Protein AF-A0A2M4DP92-F1 (afdb_monomer_lite)

Foldseek 3Di:
DAEEEEEAEDDDAAAPCDVPQYYKYKYQQPPVCVVVRYDPPFKDKDACPDPVSQVVNLVVLVVCCVVPVDPSSVVPNVPPPVSSRRIIMIGTPNHVVVVVVVVVVVVVVVPDDDDDDDDDDPPPDPPCVVVCPPVVLVVCVPVLQQLQCLLVPDAADDQQADDPVVCVVDQAAGGPLVVLVSCLLSLLSSQNLDPDQQLLDCPQHDVQSQPQNVLSVCVNVVVLLVSVVSRVVRDVQLLQCLQPPPGSSQVRGPSVVPHRGRSSSSSSNNSVVVCVVVVVDAQDAAPAAPPFEEEEEAQAPVSVVVLNVCRNVRYQYEYEEQALDHHVCLQQPDGCNRPNVLSVVVSVVSSVVNRYAYHYNDDEVPNHDPVVCVVVGPYYHYDHDDPDDDDDPDPPCVPPPNDDSSVVRRVVSVVVCVPPVSDPDRPPRPD

pLDDT: mean 87.01, std 17.17, range [29.72, 98.75]

Sequence (431 aa):
MTGGMVLILGLTGRNFAAGMSGGIAYVLDVDGTFRSKVNPGMVELLGLELDEDRQTVKDLLQEFVVETGSEVAKELLSKWPEPCQQFVKVFPYEYQKALKALKEKSVVKAAVPATNGHQKEPQLKDIEESIQDAALAKKKLDQVLDKTRGFIKYKRETTVYRNAAERQKDWKEVFNFPHVRQNLKVQAARCMECGVPFCQSNSHGCPLGNIIPKWNDLVFHGNWQEAINQLLQTNNFPEFTGRVCPAPCEGACVLGISEPAVTIKNIECAIIDHAFEQGWIKPQVPSVRSGKRVAIVGSGPAGLAAAQQLNKAGHLVTVFERNDRPGGLLQYGIPTMKLSKEVVQRRLDLMVAEGIEFRCNVHIGKDVQGSQLEKEYDAVLFTTGATWPRDLNLPNRDLKGIHFAMEFLEASQKKLLRVHGLIGSRPRVRM

Structure (mmCIF, N/CA/C/O backbone):
data_AF-A0A2M4DP92-F1
#
_entry.id   AF-A0A2M4DP92-F1
#
loop_
_atom_site.group_PDB
_atom_site.id
_atom_site.type_symbol
_atom_site.label_atom_id
_atom_site.label_alt_id
_atom_site.label_comp_id
_atom_site.label_asym_id
_atom_site.label_entity_id
_atom_site.label_seq_id
_atom_site.pdbx_PDB_ins_code
_atom_site.Cartn_x
_atom_site.Cartn_y
_atom_site.Cartn_z
_atom_site.occupancy
_atom_site.B_iso_or_equiv
_atom_site.auth_seq_id
_atom_site.auth_comp_id
_atom_site.auth_asym_id
_atom_site.auth_atom_id
_atom_site.pdbx_PDB_model_num
ATOM 1 N N . MET A 1 1 ? 14.516 13.040 -18.431 1.00 75.88 1 MET A N 1
ATOM 2 C CA . MET A 1 1 ? 13.974 13.452 -19.749 1.00 75.88 1 MET A CA 1
ATOM 3 C C . MET A 1 1 ? 13.845 12.204 -20.607 1.00 75.88 1 MET A C 1
ATOM 5 O O . MET A 1 1 ? 14.768 11.396 -20.593 1.00 75.88 1 MET A O 1
ATOM 9 N N . THR A 1 2 ? 12.705 12.009 -21.269 1.00 77.25 2 THR A N 1
ATOM 10 C CA . THR A 1 2 ? 12.423 10.828 -22.112 1.00 77.25 2 THR A CA 1
ATOM 11 C C . THR A 1 2 ? 12.308 11.178 -23.604 1.00 77.25 2 THR A C 1
ATOM 13 O O . THR A 1 2 ? 12.205 10.279 -24.431 1.00 77.25 2 THR A O 1
ATOM 16 N N . GLY A 1 3 ? 12.352 12.469 -23.956 1.00 83.75 3 GLY A N 1
ATOM 17 C CA . GLY A 1 3 ? 12.283 13.014 -25.315 1.00 83.75 3 GLY A CA 1
ATOM 18 C C . GLY A 1 3 ? 12.275 14.551 -25.302 1.00 83.75 3 GLY A C 1
ATOM 19 O O . GLY A 1 3 ? 12.152 15.149 -24.232 1.00 83.75 3 GLY A O 1
ATOM 20 N N . GLY A 1 4 ? 12.399 15.175 -26.477 1.00 87.12 4 GLY A N 1
ATOM 21 C CA . GLY A 1 4 ? 12.417 16.637 -26.647 1.00 87.12 4 GLY A CA 1
ATOM 22 C C . GLY A 1 4 ? 13.809 17.272 -26.543 1.00 87.12 4 GLY A C 1
ATOM 23 O O . GLY A 1 4 ? 14.813 16.576 -26.378 1.00 87.12 4 GLY A O 1
ATOM 24 N N . MET A 1 5 ? 13.860 18.599 -26.654 1.00 91.38 5 MET A N 1
ATOM 25 C CA . MET A 1 5 ? 15.080 19.397 -26.509 1.00 91.38 5 MET A CA 1
ATOM 26 C C . MET A 1 5 ? 14.876 20.476 -25.450 1.00 91.38 5 MET A C 1
ATOM 28 O O . MET A 1 5 ? 13.771 20.992 -25.301 1.00 91.38 5 MET A O 1
ATOM 32 N N . VAL A 1 6 ? 15.925 20.789 -24.692 1.00 92.88 6 VAL A N 1
ATOM 33 C CA . VAL A 1 6 ? 15.899 21.863 -23.693 1.00 92.88 6 VAL A CA 1
ATOM 34 C C . VAL A 1 6 ? 17.183 22.679 -23.760 1.00 92.88 6 VAL A C 1
ATOM 36 O O . VAL A 1 6 ? 18.271 22.121 -23.896 1.00 92.88 6 VAL A O 1
ATOM 39 N N . LEU A 1 7 ? 17.047 23.997 -23.640 1.00 93.62 7 LEU A N 1
ATOM 40 C CA . LEU A 1 7 ? 18.146 24.949 -23.528 1.00 93.62 7 LEU A CA 1
ATOM 41 C C . LEU A 1 7 ? 18.143 25.545 -22.116 1.00 93.62 7 LEU A C 1
ATOM 43 O O . LEU A 1 7 ? 17.104 25.993 -21.635 1.00 93.62 7 LEU A O 1
ATOM 47 N N . ILE A 1 8 ? 19.291 25.536 -21.439 1.00 93.88 8 ILE A N 1
ATOM 48 C CA . ILE A 1 8 ? 19.436 26.020 -20.061 1.00 93.88 8 ILE A CA 1
ATOM 49 C C . ILE A 1 8 ? 20.515 27.095 -20.021 1.00 93.88 8 ILE A C 1
ATOM 51 O O . ILE A 1 8 ? 21.679 26.812 -20.285 1.00 93.88 8 ILE A O 1
ATOM 55 N N . LEU A 1 9 ? 20.122 28.319 -19.663 1.00 92.69 9 LEU A N 1
ATOM 56 C CA . LEU A 1 9 ? 21.003 29.496 -19.623 1.00 92.69 9 LEU A CA 1
ATOM 57 C C . LEU A 1 9 ? 21.425 29.906 -18.201 1.00 92.69 9 LEU A C 1
ATOM 59 O O . LEU A 1 9 ? 22.114 30.905 -18.028 1.00 92.69 9 LEU A O 1
ATOM 63 N N . GLY A 1 10 ? 20.976 29.174 -17.178 1.00 87.00 10 GLY A N 1
ATOM 64 C CA . GLY A 1 10 ? 21.226 29.483 -15.769 1.00 87.00 10 GLY A CA 1
ATOM 65 C C . GLY A 1 10 ? 21.969 28.375 -15.027 1.00 87.00 10 GLY A C 1
ATOM 66 O O . GLY A 1 10 ? 22.296 27.330 -15.589 1.00 87.00 10 GLY A O 1
ATOM 67 N N . LEU A 1 11 ? 22.201 28.595 -13.730 1.00 87.81 11 LEU A N 1
ATOM 68 C CA . LEU A 1 11 ? 22.875 27.623 -12.871 1.00 87.81 11 LEU A CA 1
ATOM 69 C C . LEU A 1 11 ? 22.105 26.302 -12.798 1.00 87.81 11 LEU A C 1
ATOM 71 O O . LEU A 1 11 ? 20.884 26.260 -12.644 1.00 87.81 11 LEU A O 1
ATOM 75 N N . THR A 1 12 ? 22.854 25.207 -12.833 1.00 87.81 12 THR A N 1
ATOM 76 C CA . THR A 1 12 ? 22.327 23.849 -12.710 1.00 87.81 12 THR A CA 1
ATOM 77 C C . THR A 1 12 ? 22.538 23.295 -11.301 1.00 87.81 12 THR A C 1
ATOM 79 O O . THR A 1 12 ? 23.530 23.587 -10.626 1.00 87.81 12 THR A O 1
ATOM 82 N N . GLY A 1 13 ? 21.573 22.496 -10.839 1.00 86.12 13 GLY A N 1
ATOM 83 C CA . GLY A 1 13 ? 21.638 21.787 -9.560 1.00 86.12 13 GLY A CA 1
ATOM 84 C C . GLY A 1 13 ? 22.490 20.515 -9.619 1.00 86.12 13 GLY A C 1
ATOM 85 O O . GLY A 1 13 ? 22.908 20.072 -10.688 1.00 86.12 13 GLY A O 1
ATOM 86 N N . ARG A 1 14 ? 22.732 19.900 -8.454 1.00 85.88 14 ARG A N 1
ATOM 87 C CA . ARG A 1 14 ? 23.442 18.612 -8.352 1.00 85.88 14 ARG A CA 1
ATOM 88 C C . ARG A 1 14 ? 22.617 17.478 -8.967 1.00 85.88 14 ARG A C 1
ATOM 90 O O . ARG A 1 14 ? 21.391 17.497 -8.895 1.00 85.88 14 ARG A O 1
ATOM 97 N N . ASN A 1 15 ? 23.308 16.454 -9.468 1.00 86.06 15 ASN A N 1
ATOM 98 C CA . ASN A 1 15 ? 22.723 15.246 -10.059 1.00 86.06 15 ASN A CA 1
ATOM 99 C C . ASN A 1 15 ? 21.918 15.516 -11.348 1.00 86.06 15 ASN A C 1
ATOM 101 O O . ASN A 1 15 ? 20.895 14.880 -11.617 1.00 86.06 15 ASN A O 1
ATOM 105 N N . PHE A 1 16 ? 22.381 16.479 -12.149 1.00 89.94 16 PHE A N 1
ATOM 106 C CA . PHE A 1 16 ? 21.802 16.795 -13.447 1.00 89.94 16 PHE A CA 1
ATOM 107 C C . PHE A 1 16 ? 21.854 15.570 -14.375 1.00 89.94 16 PHE A C 1
ATOM 109 O O . PHE A 1 16 ? 22.816 14.798 -14.364 1.00 89.94 16 PHE A O 1
ATOM 116 N N . ALA A 1 17 ? 20.796 15.397 -15.173 1.00 85.25 17 ALA A N 1
ATOM 117 C CA . ALA A 1 17 ? 20.580 14.269 -16.083 1.00 85.25 17 ALA A CA 1
ATOM 118 C C . ALA A 1 17 ? 20.414 12.874 -15.432 1.00 85.25 17 ALA A C 1
ATOM 120 O O . ALA A 1 17 ? 20.417 11.858 -16.132 1.00 85.25 17 ALA A O 1
ATOM 121 N N . ALA A 1 18 ? 20.168 12.793 -14.119 1.00 81.50 18 ALA A N 1
ATOM 122 C CA . ALA A 1 18 ? 19.737 11.547 -13.488 1.00 81.50 18 ALA A CA 1
ATOM 123 C C . ALA A 1 18 ? 18.386 11.069 -14.065 1.00 81.50 18 ALA A C 1
ATOM 125 O O . ALA A 1 18 ? 17.386 11.785 -14.011 1.00 81.50 18 ALA A O 1
ATOM 126 N N . GLY A 1 19 ? 18.352 9.866 -14.649 1.00 81.06 19 GLY A N 1
ATOM 127 C CA . GLY A 1 19 ? 17.154 9.308 -15.288 1.00 81.06 19 GLY A CA 1
ATOM 128 C C . GLY A 1 19 ? 16.844 9.901 -16.669 1.00 81.06 19 GLY A C 1
ATOM 129 O O . GLY A 1 19 ? 15.695 9.886 -17.115 1.00 81.06 19 GLY A O 1
ATOM 130 N N . MET A 1 20 ? 17.839 10.481 -17.345 1.00 87.75 20 MET A N 1
ATOM 131 C CA . MET A 1 20 ? 17.714 10.901 -18.738 1.00 87.75 20 MET A CA 1
ATOM 132 C C . MET A 1 20 ? 17.879 9.686 -19.663 1.00 87.75 20 MET A C 1
ATOM 134 O O . MET A 1 20 ? 18.972 9.144 -19.770 1.00 87.75 20 MET A O 1
ATOM 138 N N . SER A 1 21 ? 16.798 9.255 -20.317 1.00 80.75 21 SER A N 1
ATOM 139 C CA . SER A 1 21 ? 16.790 8.124 -21.264 1.00 80.75 21 SER A CA 1
ATOM 140 C C . SER A 1 21 ? 16.529 8.548 -22.716 1.00 80.75 21 SER A C 1
ATOM 142 O O . SER A 1 21 ? 16.734 7.766 -23.640 1.00 80.75 21 SER A O 1
ATOM 144 N N . GLY A 1 22 ? 16.120 9.803 -22.938 1.00 83.19 22 GLY A N 1
ATOM 145 C CA . GLY A 1 22 ? 15.880 10.382 -24.261 1.00 83.19 22 GLY A CA 1
ATOM 146 C C . GLY A 1 22 ? 15.930 11.911 -24.259 1.00 83.19 22 GLY A C 1
ATOM 147 O O . GLY A 1 22 ? 15.893 12.538 -23.198 1.00 83.19 22 GLY A O 1
ATOM 148 N N . GLY A 1 23 ? 15.982 12.502 -25.456 1.00 88.62 23 GLY A N 1
ATOM 149 C CA . GLY A 1 23 ? 16.084 13.953 -25.657 1.00 88.62 23 GLY A CA 1
ATOM 150 C C . GLY A 1 23 ? 17.517 14.492 -25.594 1.00 88.62 23 GLY A C 1
ATOM 151 O O . GLY A 1 23 ? 18.464 13.734 -25.381 1.00 88.62 23 GLY A O 1
ATOM 152 N N . ILE A 1 24 ? 17.672 15.800 -25.809 1.00 92.38 24 ILE A N 1
ATOM 153 C CA . ILE A 1 24 ? 18.963 16.511 -25.776 1.00 92.38 24 ILE A CA 1
ATOM 154 C C . ILE A 1 24 ? 18.824 17.744 -24.882 1.00 92.38 24 ILE A C 1
ATOM 156 O O . ILE A 1 24 ? 17.840 18.475 -24.985 1.00 92.38 24 ILE A O 1
ATOM 160 N N . ALA A 1 25 ? 19.805 17.982 -24.014 1.00 94.50 25 ALA A N 1
ATOM 161 C CA . ALA A 1 25 ? 19.895 19.229 -23.262 1.00 94.50 25 ALA A CA 1
ATOM 162 C C . ALA A 1 25 ? 21.149 20.000 -23.675 1.00 94.50 25 ALA A C 1
ATOM 164 O O . ALA A 1 25 ? 22.237 19.429 -23.704 1.00 94.50 25 ALA A O 1
ATOM 165 N N . TYR A 1 26 ? 20.996 21.288 -23.956 1.00 95.62 26 TYR A N 1
ATOM 166 C CA . TYR A 1 26 ? 22.097 22.221 -24.169 1.00 95.62 26 TYR A CA 1
ATOM 167 C C . TYR A 1 26 ? 22.186 23.128 -22.946 1.00 95.62 26 TYR A C 1
ATOM 169 O O . TYR A 1 26 ? 21.218 23.803 -22.596 1.00 95.62 26 TYR A O 1
ATOM 177 N N . VAL A 1 27 ? 23.323 23.107 -22.260 1.00 95.25 27 VAL A N 1
ATOM 178 C CA . VAL A 1 27 ? 23.509 23.809 -20.986 1.00 95.25 27 VAL A CA 1
ATOM 179 C C . VAL A 1 27 ? 24.652 24.797 -21.116 1.00 95.25 27 VAL A C 1
ATOM 181 O O . VAL A 1 27 ? 25.743 24.411 -21.523 1.00 95.25 27 VAL A O 1
ATOM 184 N N . LEU A 1 28 ? 24.405 26.053 -20.757 1.00 95.00 28 LEU A N 1
ATOM 185 C CA . LEU A 1 28 ? 25.443 27.064 -20.613 1.00 95.00 28 LEU A CA 1
ATOM 186 C C . LEU A 1 28 ? 26.182 26.843 -19.285 1.00 95.00 28 LEU A C 1
ATOM 188 O O . LEU A 1 28 ? 25.586 26.974 -18.214 1.00 95.00 28 LEU A O 1
ATOM 192 N N . ASP A 1 29 ? 27.468 26.498 -19.338 1.00 91.81 29 ASP A N 1
ATOM 193 C CA . ASP A 1 29 ? 28.296 26.286 -18.145 1.00 91.81 29 ASP A CA 1
ATOM 194 C C . ASP A 1 29 ? 28.836 27.619 -17.605 1.00 91.81 29 ASP A C 1
ATOM 196 O O . ASP A 1 29 ? 30.001 27.966 -17.779 1.00 91.81 29 ASP A O 1
ATOM 200 N N . VAL A 1 30 ? 27.951 28.388 -16.966 1.00 87.69 30 VAL A N 1
ATOM 201 C CA . VAL A 1 30 ? 28.224 29.763 -16.503 1.00 87.69 30 VAL A CA 1
ATOM 202 C C . VAL A 1 30 ? 29.381 29.838 -15.495 1.00 87.69 30 VAL A C 1
ATOM 204 O O . VAL A 1 30 ? 30.095 30.836 -15.456 1.00 87.69 30 VAL A O 1
ATOM 207 N N . ASP A 1 31 ? 29.559 28.808 -14.661 1.00 87.12 31 ASP A N 1
ATOM 208 C CA . ASP A 1 31 ? 30.540 28.784 -13.564 1.00 87.12 31 ASP A CA 1
ATOM 209 C C . ASP A 1 31 ? 31.684 27.771 -13.774 1.00 87.12 31 ASP A C 1
ATOM 211 O O . ASP A 1 31 ? 32.543 27.626 -12.904 1.00 87.12 31 ASP A O 1
ATOM 215 N N . GLY A 1 32 ? 31.710 27.066 -14.911 1.00 87.38 32 GLY A N 1
ATOM 216 C CA . GLY A 1 32 ? 32.708 26.038 -15.225 1.00 87.38 32 GLY A CA 1
ATOM 217 C C . GLY A 1 32 ? 32.602 24.771 -14.365 1.00 87.38 32 GLY A C 1
ATOM 218 O O . GLY A 1 32 ? 33.497 23.922 -14.387 1.00 87.38 32 GLY A O 1
ATOM 219 N N . THR A 1 33 ? 31.547 24.636 -13.554 1.00 89.75 33 THR A N 1
ATOM 220 C CA . THR A 1 33 ? 31.392 23.516 -12.616 1.00 89.75 33 THR A CA 1
ATOM 221 C C . THR A 1 33 ? 30.383 22.477 -13.088 1.00 89.75 33 THR A C 1
ATOM 223 O O . THR A 1 33 ? 30.213 21.454 -12.407 1.00 89.75 33 THR A O 1
ATOM 226 N N . PHE A 1 34 ? 29.720 22.683 -14.234 1.00 91.50 34 PHE A N 1
ATOM 227 C CA . PHE A 1 34 ? 28.620 21.832 -14.688 1.00 91.50 34 PHE A CA 1
ATOM 228 C C . PHE A 1 34 ? 28.995 20.349 -14.732 1.00 91.50 34 PHE A C 1
ATOM 230 O O . PHE A 1 34 ? 28.249 19.506 -14.231 1.00 91.50 34 PHE A O 1
ATOM 237 N N . ARG A 1 35 ? 30.193 20.018 -15.227 1.00 88.88 35 ARG A N 1
ATOM 238 C CA . ARG A 1 35 ? 30.675 18.629 -15.323 1.00 88.88 35 ARG A CA 1
ATOM 239 C C . ARG A 1 35 ? 30.648 17.877 -13.987 1.00 88.88 35 ARG A C 1
ATOM 241 O O . ARG A 1 35 ? 30.338 16.691 -13.969 1.00 88.88 35 ARG A O 1
ATOM 248 N N . SER A 1 36 ? 30.926 18.555 -12.871 1.00 89.38 36 SER A N 1
ATOM 249 C CA . SER A 1 36 ? 30.899 17.950 -11.526 1.00 89.38 36 SER A CA 1
ATOM 250 C C . SER A 1 36 ? 29.482 17.685 -10.998 1.00 89.38 36 SER A C 1
ATOM 252 O O . SER A 1 36 ? 29.296 16.930 -10.045 1.00 89.38 36 SER A O 1
ATOM 254 N N . LYS A 1 37 ? 28.472 18.308 -11.614 1.00 89.62 37 LYS A N 1
ATOM 255 C CA . LYS A 1 37 ? 27.066 18.238 -11.209 1.00 89.62 37 LYS A CA 1
ATOM 256 C C . LYS A 1 37 ? 26.277 17.188 -11.999 1.00 89.62 37 LYS A C 1
ATOM 258 O O . LYS A 1 37 ? 25.122 16.942 -11.653 1.00 89.62 37 LYS A O 1
ATOM 263 N N . VAL A 1 38 ? 26.869 16.563 -13.019 1.00 89.81 38 VAL A N 1
ATOM 264 C CA . VAL A 1 38 ? 26.221 15.581 -13.906 1.00 89.81 38 VAL A CA 1
ATOM 265 C C . VAL A 1 38 ? 26.505 14.148 -13.452 1.00 89.81 38 VAL A C 1
ATOM 267 O O . VAL A 1 38 ? 27.597 13.846 -12.982 1.00 89.81 38 VAL A O 1
ATOM 270 N N . ASN A 1 39 ? 25.538 13.244 -13.634 1.00 82.38 39 ASN A N 1
ATOM 271 C CA . ASN A 1 39 ? 25.770 11.805 -13.497 1.00 82.38 39 ASN A CA 1
ATOM 272 C C . ASN A 1 39 ? 26.371 11.215 -14.796 1.00 82.38 39 ASN A C 1
ATOM 274 O O . ASN A 1 39 ? 25.632 11.040 -15.769 1.00 82.38 39 ASN A O 1
ATOM 278 N N . PRO A 1 40 ? 27.669 10.851 -14.833 1.00 82.44 40 PRO A N 1
ATOM 279 C CA . PRO A 1 40 ? 28.335 10.416 -16.064 1.00 82.44 40 PRO A CA 1
ATOM 280 C C . PRO A 1 40 ? 27.934 9.002 -16.518 1.00 82.44 40 PRO A C 1
ATOM 282 O O . PRO A 1 40 ? 28.280 8.594 -17.622 1.00 82.44 40 PRO A O 1
ATOM 285 N N . GLY A 1 41 ? 27.219 8.234 -15.687 1.00 82.69 41 GLY A N 1
ATOM 286 C CA . GLY A 1 41 ? 26.872 6.843 -15.991 1.00 82.69 41 GLY A CA 1
ATOM 287 C C . GLY A 1 41 ? 25.803 6.677 -17.076 1.00 82.69 41 GLY A C 1
ATOM 288 O O . GLY A 1 41 ? 25.703 5.607 -17.669 1.00 82.69 41 GLY A O 1
ATOM 289 N N . MET A 1 42 ? 25.002 7.713 -17.347 1.00 79.94 42 MET A N 1
ATOM 290 C CA . MET A 1 42 ? 23.855 7.629 -18.271 1.00 79.94 42 MET A CA 1
ATOM 291 C C . MET A 1 42 ? 23.957 8.560 -19.478 1.00 79.94 42 MET A C 1
ATOM 293 O O . MET A 1 42 ? 23.270 8.343 -20.479 1.00 79.94 42 MET A O 1
ATOM 297 N N . VAL A 1 43 ? 24.806 9.584 -19.403 1.00 89.38 43 VAL A N 1
ATOM 298 C CA . VAL A 1 43 ? 24.906 10.620 -20.430 1.00 89.38 43 VAL A CA 1
ATOM 299 C C . VAL A 1 43 ? 26.350 10.902 -20.801 1.00 89.38 43 VAL A C 1
ATOM 301 O O . VAL A 1 43 ? 27.250 10.838 -19.966 1.00 89.38 43 VAL A O 1
ATOM 304 N N . GLU A 1 44 ? 26.543 11.253 -22.063 1.00 92.06 44 GLU A N 1
ATOM 305 C CA . GLU A 1 44 ? 27.775 11.824 -22.578 1.00 92.06 44 GLU A CA 1
ATOM 306 C C . GLU A 1 44 ? 27.680 13.352 -22.558 1.00 92.06 44 GLU A C 1
ATOM 308 O O . GLU A 1 44 ? 26.613 13.922 -22.812 1.00 92.06 44 GLU A O 1
ATOM 313 N N . LEU A 1 45 ? 28.798 14.009 -22.254 1.00 91.75 45 LEU A N 1
ATOM 314 C CA . LEU A 1 45 ? 28.937 15.458 -22.329 1.00 91.75 45 LEU A CA 1
ATOM 315 C C . LEU A 1 45 ? 29.806 15.796 -23.534 1.00 91.75 45 LEU A C 1
ATOM 317 O O . LEU A 1 45 ? 30.974 15.414 -23.576 1.00 91.75 45 LEU A O 1
ATOM 321 N N . LEU A 1 46 ? 29.225 16.502 -24.496 1.00 90.75 46 LEU A N 1
ATOM 322 C CA . LEU A 1 46 ? 29.857 16.872 -25.757 1.00 90.75 46 LEU A CA 1
ATOM 323 C C . LEU A 1 46 ? 29.915 18.396 -25.884 1.00 90.75 46 LEU A C 1
ATOM 325 O O . LEU A 1 46 ? 29.040 19.100 -25.377 1.00 90.75 46 LEU A O 1
ATOM 329 N N . GLY A 1 47 ? 30.928 18.906 -26.578 1.00 90.12 47 GLY A N 1
ATOM 330 C CA . GLY A 1 47 ? 30.953 20.304 -27.005 1.00 90.12 47 GLY A CA 1
ATOM 331 C C . GLY A 1 47 ? 29.962 20.567 -28.142 1.00 90.12 47 GLY A C 1
ATOM 332 O O . GLY A 1 47 ? 29.479 19.642 -28.802 1.00 90.12 47 GLY A O 1
ATOM 333 N N . LEU A 1 48 ? 29.674 21.842 -28.400 1.00 89.19 48 LEU A N 1
ATOM 334 C CA . LEU A 1 48 ? 28.827 22.273 -29.516 1.00 89.19 48 LEU A CA 1
ATOM 335 C C . LEU A 1 48 ? 29.633 22.367 -30.829 1.00 89.19 48 LEU A C 1
ATOM 337 O O . LEU A 1 48 ? 29.863 23.446 -31.384 1.00 89.19 48 LEU A O 1
ATOM 341 N N . GLU A 1 49 ? 30.132 21.223 -31.296 1.00 83.19 49 GLU A N 1
ATOM 342 C CA . GLU A 1 49 ? 31.061 21.143 -32.435 1.00 83.19 49 GLU A CA 1
ATOM 343 C C . GLU A 1 49 ? 30.361 21.006 -33.790 1.00 83.19 49 GLU A C 1
ATOM 345 O O . GLU A 1 49 ? 30.860 21.520 -34.788 1.00 83.19 49 GLU A O 1
ATOM 350 N N . LEU A 1 50 ? 29.200 20.348 -33.826 1.00 87.19 50 LEU A N 1
ATOM 351 C CA . LEU A 1 50 ? 28.434 20.122 -35.050 1.00 87.19 50 LEU A CA 1
ATOM 352 C C . LEU A 1 50 ? 27.645 21.377 -35.444 1.00 87.19 50 LEU A C 1
ATOM 354 O O . LEU A 1 50 ? 26.952 21.965 -34.611 1.00 87.19 50 LEU A O 1
ATOM 358 N N . ASP A 1 51 ? 27.679 21.751 -36.724 1.00 85.94 51 ASP A N 1
ATOM 359 C CA . ASP A 1 51 ? 26.965 22.939 -37.216 1.00 85.94 51 ASP A CA 1
ATOM 360 C C . ASP A 1 51 ? 25.438 22.818 -37.069 1.00 85.94 51 ASP A C 1
ATOM 362 O O . ASP A 1 51 ? 24.768 23.808 -36.774 1.00 85.94 51 ASP A O 1
ATOM 366 N N . GLU A 1 52 ? 24.890 21.601 -37.159 1.00 87.88 52 GLU A N 1
ATOM 367 C CA . GLU A 1 52 ? 23.473 21.323 -36.875 1.00 87.88 52 GLU A CA 1
ATOM 368 C C . GLU A 1 52 ? 23.100 21.652 -35.419 1.00 87.88 52 GLU A C 1
ATOM 370 O O . GLU A 1 52 ? 22.061 22.261 -35.154 1.00 87.88 52 GLU A O 1
ATOM 375 N N . ASP A 1 53 ? 23.964 21.292 -34.464 1.00 88.31 53 ASP A N 1
ATOM 376 C CA . ASP A 1 53 ? 23.749 21.579 -33.043 1.00 88.31 53 ASP A CA 1
ATOM 377 C C . ASP A 1 53 ? 23.861 23.084 -32.763 1.00 88.31 53 ASP A C 1
ATOM 379 O O . ASP A 1 53 ? 23.066 23.635 -32.001 1.00 88.31 53 ASP A O 1
ATOM 383 N N . ARG A 1 54 ? 24.813 23.769 -33.410 1.00 91.75 54 ARG A N 1
ATOM 384 C CA . ARG A 1 54 ? 24.972 25.228 -33.308 1.00 91.75 54 ARG A CA 1
ATOM 385 C C . ARG A 1 54 ? 23.743 25.961 -33.824 1.00 91.75 54 ARG A C 1
ATOM 387 O O . ARG A 1 54 ? 23.250 26.861 -33.148 1.00 91.75 54 ARG A O 1
ATOM 394 N N . GLN A 1 55 ? 23.237 25.566 -34.989 1.00 91.56 55 GLN A N 1
ATOM 395 C CA . GLN A 1 55 ? 22.034 26.169 -35.548 1.00 91.56 55 GLN A CA 1
ATOM 396 C C . GLN A 1 55 ? 20.826 25.921 -34.637 1.00 91.56 55 GLN A C 1
ATOM 398 O O . GLN A 1 55 ? 20.114 26.864 -34.311 1.00 91.56 55 GLN A O 1
ATOM 403 N N . THR A 1 56 ? 20.675 24.700 -34.116 1.00 92.19 56 THR A N 1
ATOM 404 C CA . THR A 1 56 ? 19.589 24.352 -33.184 1.00 92.19 56 THR A CA 1
ATOM 405 C C . THR A 1 56 ? 19.614 25.213 -31.916 1.00 92.19 56 THR A C 1
ATOM 407 O O . THR A 1 56 ? 18.583 25.734 -31.499 1.00 92.19 56 THR A O 1
ATOM 410 N N . VAL A 1 57 ? 20.784 25.403 -31.294 1.00 94.25 57 VAL A N 1
ATOM 411 C CA . VAL A 1 57 ? 20.913 26.266 -30.106 1.00 94.25 57 VAL A CA 1
ATOM 412 C C . VAL A 1 57 ? 20.617 27.726 -30.445 1.00 94.25 57 VAL A C 1
ATOM 414 O O . VAL A 1 57 ? 19.953 28.407 -29.664 1.00 94.25 57 VAL A O 1
ATOM 417 N N . LYS A 1 58 ? 21.070 28.206 -31.607 1.00 94.19 58 LYS A N 1
ATOM 418 C CA . LYS A 1 58 ? 20.796 29.569 -32.073 1.00 94.19 58 LYS A CA 1
ATOM 419 C C . LYS A 1 58 ? 19.299 29.807 -32.285 1.00 94.19 58 LYS A C 1
ATOM 421 O O . LYS A 1 58 ? 18.793 30.830 -31.829 1.00 94.19 58 LYS A O 1
ATOM 426 N N . ASP A 1 59 ? 18.602 28.864 -32.910 1.00 94.94 59 ASP A N 1
ATOM 427 C CA . ASP A 1 59 ? 17.159 28.945 -33.148 1.00 94.94 59 ASP A CA 1
ATOM 428 C C . ASP A 1 59 ? 16.392 28.955 -31.815 1.00 94.94 59 ASP A C 1
ATOM 430 O O . ASP A 1 59 ? 15.543 29.818 -31.593 1.00 94.94 59 ASP A O 1
ATOM 434 N N . LEU A 1 60 ? 16.769 28.080 -30.873 1.00 94.69 60 LEU A N 1
ATOM 435 C CA . LEU A 1 60 ? 16.182 28.043 -29.528 1.00 94.69 60 LEU A CA 1
ATOM 436 C C . LEU A 1 60 ? 16.431 29.337 -28.738 1.00 94.69 60 LEU A C 1
ATOM 438 O O . LEU A 1 60 ? 15.553 29.788 -28.006 1.00 94.69 60 LEU A O 1
ATOM 442 N N . LEU A 1 61 ? 17.609 29.954 -28.872 1.00 95.31 61 LEU A N 1
ATOM 443 C CA . LEU A 1 61 ? 17.898 31.257 -28.266 1.00 95.31 61 LEU A CA 1
ATOM 444 C C . LEU A 1 61 ? 17.012 32.359 -28.859 1.00 95.31 61 LEU A C 1
ATOM 446 O O . LEU A 1 61 ? 16.502 33.191 -28.111 1.00 95.31 61 LEU A O 1
ATOM 450 N N . GLN A 1 62 ? 16.827 32.375 -30.183 1.00 94.88 62 GLN A N 1
ATOM 451 C CA . GLN A 1 62 ? 15.975 33.356 -30.861 1.00 94.88 62 GLN A CA 1
ATOM 452 C C . GLN A 1 62 ? 14.514 33.215 -30.433 1.00 94.88 62 GLN A C 1
ATOM 454 O O . GLN A 1 62 ? 13.896 34.211 -30.055 1.00 94.88 62 GLN A O 1
ATOM 459 N N . GLU A 1 63 ? 13.993 31.988 -30.422 1.00 94.94 63 GLU A N 1
ATOM 460 C CA . GLU A 1 63 ? 12.654 31.675 -29.920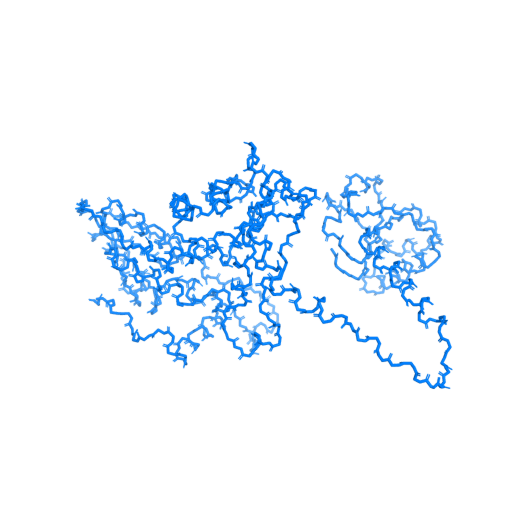 1.00 94.94 63 GLU A CA 1
ATOM 461 C C . GLU A 1 63 ? 12.503 32.127 -28.460 1.00 94.94 63 GLU A C 1
ATOM 463 O O . GLU A 1 63 ? 11.569 32.851 -28.118 1.00 94.94 63 GLU A O 1
ATOM 468 N N . PHE A 1 64 ? 13.480 31.811 -27.605 1.00 93.88 64 PHE A N 1
ATOM 469 C CA . PHE A 1 64 ? 13.448 32.203 -26.198 1.00 93.88 64 PHE A CA 1
ATOM 470 C C . PHE A 1 64 ? 13.448 33.728 -25.998 1.00 93.88 64 PHE A C 1
ATOM 472 O O . PHE A 1 64 ? 12.753 34.226 -25.111 1.00 93.88 64 PHE A O 1
ATOM 479 N N . VAL A 1 65 ? 14.179 34.491 -26.819 1.00 95.62 65 VAL A N 1
ATOM 480 C CA . VAL A 1 65 ? 14.143 35.965 -26.792 1.00 95.62 65 VAL A CA 1
ATOM 481 C C . VAL A 1 65 ? 12.772 36.498 -27.195 1.00 95.62 65 VAL A C 1
ATOM 483 O O . VAL A 1 65 ? 12.286 37.421 -26.544 1.00 95.62 65 VAL A O 1
ATOM 486 N N . VAL A 1 66 ? 12.155 35.939 -28.237 1.00 94.75 66 VAL A N 1
ATOM 487 C CA . VAL A 1 66 ? 10.825 36.364 -28.703 1.00 94.75 66 VAL A CA 1
ATOM 488 C C . VAL A 1 66 ? 9.767 36.120 -27.627 1.00 94.75 66 VAL A C 1
ATOM 490 O O . VAL A 1 66 ? 8.979 37.017 -27.338 1.00 94.75 66 VAL A O 1
ATOM 493 N N . GLU A 1 67 ? 9.794 34.953 -26.986 1.00 92.62 67 GLU A N 1
ATOM 494 C CA . GLU A 1 67 ? 8.781 34.550 -26.004 1.00 92.62 67 GLU A CA 1
ATOM 495 C C . GLU A 1 67 ? 8.963 35.205 -24.624 1.00 92.62 67 GLU A C 1
ATOM 497 O O . GLU A 1 67 ? 7.992 35.426 -23.902 1.00 92.62 67 GLU A O 1
ATOM 502 N N . THR A 1 68 ? 10.203 35.511 -24.220 1.00 92.81 68 THR A N 1
ATOM 503 C CA . THR A 1 68 ? 10.496 35.944 -22.836 1.00 92.81 68 THR A CA 1
ATOM 504 C C . THR A 1 68 ? 11.157 37.312 -22.713 1.00 92.81 68 THR A C 1
ATOM 506 O O . THR A 1 68 ? 11.222 37.863 -21.615 1.00 92.81 68 THR A O 1
ATOM 509 N N . GLY A 1 69 ? 11.687 37.863 -23.806 1.00 92.25 69 GLY A N 1
ATOM 510 C CA . GLY A 1 69 ? 12.464 39.101 -23.786 1.00 92.25 69 GLY A CA 1
ATOM 511 C C . GLY A 1 69 ? 13.830 38.991 -23.095 1.00 92.25 69 GLY A C 1
ATOM 512 O O . GLY A 1 69 ? 14.411 40.025 -22.781 1.00 92.25 69 GLY A O 1
ATOM 513 N N . SER A 1 70 ? 14.354 37.781 -22.852 1.00 93.25 70 SER A N 1
ATOM 514 C CA . SER A 1 70 ? 15.583 37.552 -22.073 1.00 93.25 70 SER A CA 1
ATOM 515 C C . SER A 1 70 ? 16.804 38.338 -22.578 1.00 93.25 70 SER A C 1
ATOM 517 O O . SER A 1 70 ? 17.288 38.119 -23.688 1.00 93.25 70 SER A O 1
ATOM 519 N N . GLU A 1 71 ? 17.363 39.197 -21.719 1.00 92.75 71 GLU A N 1
ATOM 520 C CA . GLU A 1 71 ? 18.588 39.960 -22.009 1.00 92.75 71 GLU A CA 1
ATOM 521 C C . GLU A 1 71 ? 19.829 39.061 -22.123 1.00 92.75 71 GLU A C 1
ATOM 523 O O . GLU A 1 71 ? 20.668 39.273 -22.995 1.00 92.75 71 GLU A O 1
ATOM 528 N N . VAL A 1 72 ? 19.906 37.993 -21.318 1.00 90.69 72 VAL A N 1
ATOM 529 C CA . VAL A 1 72 ? 21.006 37.012 -21.379 1.00 90.69 72 VAL A CA 1
ATOM 530 C C . VAL A 1 72 ? 21.046 36.336 -22.750 1.00 90.69 72 VAL A C 1
ATOM 532 O O . VAL A 1 72 ? 22.105 36.215 -23.360 1.00 90.69 72 VAL A O 1
ATOM 535 N N . ALA A 1 73 ? 19.889 35.930 -23.277 1.00 91.88 73 ALA A N 1
ATOM 536 C CA . ALA A 1 73 ? 19.824 35.304 -24.592 1.00 91.88 73 ALA A CA 1
ATOM 537 C C . ALA A 1 73 ? 20.128 36.293 -25.734 1.00 91.88 73 ALA A C 1
ATOM 539 O O . ALA A 1 73 ? 20.799 35.914 -26.695 1.00 91.88 73 ALA A O 1
ATOM 540 N N . LYS A 1 74 ? 19.720 37.568 -25.617 1.00 93.56 74 LYS A N 1
ATOM 541 C CA . LYS A 1 74 ? 20.094 38.628 -26.576 1.00 93.56 74 LYS A CA 1
ATOM 542 C C . LYS A 1 74 ? 21.603 38.860 -26.617 1.00 93.56 74 LYS A C 1
ATOM 544 O O . LYS A 1 74 ? 22.169 38.993 -27.701 1.00 93.56 74 LYS A O 1
ATOM 549 N N . GLU A 1 75 ? 22.257 38.886 -25.457 1.00 93.81 75 GLU A N 1
ATOM 550 C CA . GLU A 1 75 ? 23.709 39.046 -25.370 1.00 93.81 75 GLU A CA 1
ATOM 551 C C . GLU A 1 75 ? 24.456 37.849 -25.979 1.00 93.81 75 GLU A C 1
ATOM 553 O O . GLU A 1 75 ? 25.424 38.025 -26.718 1.00 93.81 75 GLU A O 1
ATOM 558 N N . LEU A 1 76 ? 23.983 36.624 -25.731 1.00 93.19 76 LEU A N 1
ATOM 559 C CA . LEU A 1 76 ? 24.567 35.420 -26.331 1.00 93.19 76 LEU A CA 1
ATOM 560 C C . LEU A 1 76 ? 24.413 35.404 -27.860 1.00 93.19 76 LEU A C 1
ATOM 562 O O . LEU A 1 76 ? 25.323 34.968 -28.566 1.00 93.19 76 LEU A O 1
ATOM 566 N N . LEU A 1 77 ? 23.288 35.903 -28.383 1.00 93.25 77 LEU A N 1
ATOM 567 C CA . LEU A 1 77 ? 23.049 36.008 -29.824 1.00 93.25 77 LEU A CA 1
ATOM 568 C C . LEU A 1 77 ? 23.896 37.097 -30.494 1.00 93.25 77 LEU A C 1
ATOM 570 O O . LEU A 1 77 ? 24.336 36.892 -31.624 1.00 93.25 77 LEU A O 1
ATOM 574 N N . SER A 1 78 ? 24.150 38.228 -29.827 1.00 93.31 78 SER A N 1
ATOM 575 C CA . SER A 1 78 ? 24.957 39.318 -30.401 1.00 93.31 78 SER A CA 1
ATOM 576 C C . SER A 1 78 ? 26.435 38.950 -30.556 1.00 93.31 78 SER A C 1
ATOM 578 O O . SER A 1 78 ? 27.102 39.471 -31.447 1.00 93.31 78 SER A O 1
ATOM 580 N N . LYS A 1 79 ? 26.925 38.014 -29.733 1.00 92.94 79 LYS A N 1
ATOM 581 C CA . LYS A 1 79 ? 28.306 37.500 -29.747 1.00 92.94 79 LYS A CA 1
ATOM 582 C C . LYS A 1 79 ? 28.453 36.155 -30.475 1.00 92.94 79 LYS A C 1
ATOM 584 O O . LYS A 1 79 ? 29.512 35.535 -30.433 1.00 92.94 79 LYS A O 1
ATOM 589 N N . TRP A 1 80 ? 27.403 35.655 -31.127 1.00 90.75 80 TRP A N 1
ATOM 590 C CA . TRP A 1 80 ? 27.433 34.344 -31.782 1.00 90.75 80 TRP A CA 1
ATOM 591 C C . TRP A 1 80 ? 28.463 34.304 -32.932 1.00 90.75 80 TRP A C 1
ATOM 593 O O . TRP A 1 80 ? 28.451 35.215 -33.760 1.00 90.75 80 TRP A O 1
ATOM 603 N N . PRO A 1 81 ? 29.312 33.261 -33.067 1.00 88.00 81 PRO A N 1
ATOM 604 C CA . PRO A 1 81 ? 29.272 31.953 -32.404 1.00 88.00 81 PRO A CA 1
ATOM 605 C C . PRO A 1 81 ? 30.208 31.796 -31.191 1.00 88.00 81 PRO A C 1
ATOM 607 O O . PRO A 1 81 ? 30.367 30.673 -30.715 1.00 88.00 81 PRO A O 1
ATOM 610 N N . GLU A 1 82 ? 30.829 32.860 -30.672 1.00 88.00 82 GLU A N 1
ATOM 611 C CA . GLU A 1 82 ? 31.830 32.752 -29.593 1.00 88.00 82 GLU A CA 1
ATOM 612 C C . GLU A 1 82 ? 31.324 31.990 -28.346 1.00 88.00 82 GLU A C 1
ATOM 614 O O . GLU A 1 82 ? 32.047 31.112 -27.860 1.00 88.00 82 GLU A O 1
ATOM 619 N N . PRO A 1 83 ? 30.076 32.190 -27.861 1.00 88.50 83 PRO A N 1
ATOM 620 C CA . PRO A 1 83 ? 29.559 31.465 -26.700 1.00 88.50 83 PRO A CA 1
ATOM 621 C C . PRO A 1 83 ? 29.387 29.954 -26.896 1.00 88.50 83 PRO A C 1
ATOM 623 O O . PRO A 1 83 ? 29.180 29.251 -25.910 1.00 88.50 83 PRO A O 1
ATOM 626 N N . CYS A 1 84 ? 29.498 29.417 -28.121 1.00 88.50 84 CYS A N 1
ATOM 627 C CA . CYS A 1 84 ? 29.366 27.976 -28.381 1.00 88.50 84 CYS A CA 1
ATOM 628 C C . CYS A 1 84 ? 30.335 27.132 -27.541 1.00 88.50 84 CYS A C 1
ATOM 630 O O . CYS A 1 84 ? 30.005 26.004 -27.188 1.00 88.50 84 CYS A O 1
ATOM 632 N N . GLN A 1 85 ? 31.511 27.673 -27.200 1.00 88.12 85 GLN A N 1
ATOM 633 C CA . GLN A 1 85 ? 32.512 26.978 -26.380 1.00 88.12 85 GLN A CA 1
ATOM 634 C C . GLN A 1 85 ? 32.074 26.785 -24.920 1.00 88.12 85 GLN A C 1
ATOM 636 O O . GLN A 1 85 ? 32.595 25.910 -24.236 1.00 88.12 85 GLN A O 1
ATOM 641 N N . GLN A 1 86 ? 31.117 27.585 -24.447 1.00 90.06 86 GLN A N 1
ATOM 642 C CA . GLN A 1 86 ? 30.579 27.512 -23.085 1.00 90.06 86 GLN A CA 1
ATOM 643 C C . GLN A 1 86 ? 29.345 26.605 -22.996 1.00 90.06 86 GLN A C 1
ATOM 645 O O . GLN A 1 86 ? 28.857 26.324 -21.901 1.00 90.06 86 GLN A O 1
ATOM 650 N N . PHE A 1 87 ? 28.823 26.146 -24.138 1.00 94.00 87 PHE A N 1
ATOM 651 C CA . PHE A 1 87 ? 27.699 25.225 -24.177 1.00 94.00 87 PHE A CA 1
ATOM 652 C C . PHE A 1 87 ? 28.165 23.776 -24.114 1.00 94.00 87 PHE A C 1
ATOM 654 O O . PHE A 1 87 ? 29.021 23.327 -24.877 1.00 94.00 87 PHE A O 1
ATOM 661 N N . VAL A 1 88 ? 27.510 23.020 -23.241 1.00 94.38 88 VAL A N 1
ATOM 662 C CA . VAL A 1 88 ? 27.673 21.579 -23.114 1.00 94.38 88 VAL A CA 1
ATOM 663 C C . VAL A 1 88 ? 26.398 20.899 -23.593 1.00 94.38 88 VAL A C 1
ATOM 665 O O . VAL A 1 88 ? 25.307 21.129 -23.065 1.00 94.38 88 VAL A O 1
ATOM 668 N N . LYS A 1 89 ? 26.540 20.030 -24.591 1.00 94.88 89 LYS A N 1
ATOM 669 C CA . LYS A 1 89 ? 25.493 19.126 -25.053 1.00 94.88 89 LYS A CA 1
ATOM 670 C C . LYS A 1 89 ? 25.487 17.881 -24.175 1.00 94.88 89 LYS A C 1
ATOM 672 O O . LYS A 1 89 ? 26.465 17.142 -24.110 1.00 94.88 89 LYS A O 1
ATOM 677 N N . VAL A 1 90 ? 24.358 17.625 -23.531 1.00 94.38 90 VAL A N 1
ATOM 678 C CA . VAL A 1 90 ? 24.114 16.425 -22.731 1.00 94.38 90 VAL A CA 1
ATOM 679 C C . VAL A 1 90 ? 23.333 15.428 -23.574 1.00 94.38 90 VAL A C 1
ATOM 681 O O . VAL A 1 90 ? 22.183 15.681 -23.948 1.00 94.38 90 VAL A O 1
ATOM 684 N N . PHE A 1 91 ? 23.959 14.290 -23.871 1.00 92.62 91 PHE A N 1
ATOM 685 C CA . PHE A 1 91 ? 23.425 13.298 -24.796 1.00 92.62 91 PHE A CA 1
ATOM 686 C C . PHE A 1 91 ? 23.381 11.901 -24.152 1.00 92.62 91 PHE A C 1
ATOM 688 O O . PHE A 1 91 ? 24.424 11.272 -23.979 1.00 92.62 91 PHE A O 1
ATOM 695 N N . PRO A 1 92 ? 22.191 11.371 -23.814 1.00 91.38 92 PRO A N 1
ATOM 696 C CA . PRO A 1 92 ? 22.059 10.040 -23.222 1.00 91.38 92 PRO A CA 1
ATOM 697 C C . PRO A 1 92 ? 22.577 8.906 -24.110 1.00 91.38 92 PRO A C 1
ATOM 699 O O . PRO A 1 92 ? 22.216 8.821 -25.286 1.00 91.38 92 PRO A O 1
ATOM 702 N N . TYR A 1 93 ? 23.334 7.968 -23.530 1.00 89.44 93 TYR A N 1
ATOM 703 C CA . TYR A 1 93 ? 23.886 6.820 -24.267 1.00 89.44 93 TYR A CA 1
ATOM 704 C C . TYR A 1 93 ? 22.796 5.922 -24.867 1.00 89.44 93 TYR A C 1
ATOM 706 O O . TYR A 1 93 ? 22.953 5.398 -25.971 1.00 89.44 93 TYR A O 1
ATOM 714 N N . GLU A 1 94 ? 21.676 5.735 -24.163 1.00 84.31 94 GLU A N 1
ATOM 715 C CA . GLU A 1 94 ? 20.535 4.971 -24.685 1.00 84.31 94 GLU A CA 1
ATOM 716 C C . GLU A 1 94 ? 19.929 5.638 -25.922 1.00 84.31 94 GLU A C 1
ATOM 718 O O . GLU A 1 94 ? 19.629 4.963 -26.910 1.00 84.31 94 GLU A O 1
ATOM 723 N N . TYR A 1 95 ? 19.829 6.969 -25.908 1.00 87.00 95 TYR A N 1
ATOM 724 C CA . TYR A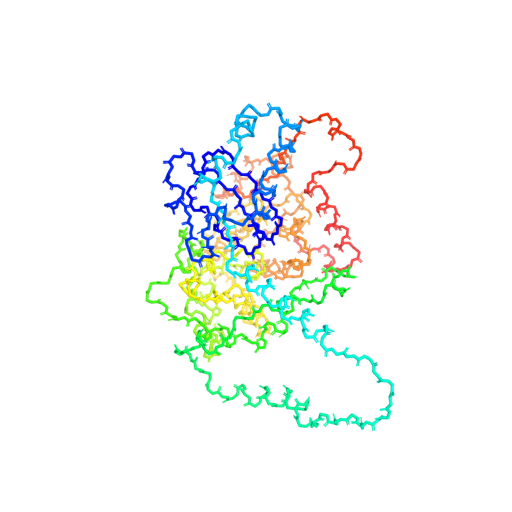 1 95 ? 19.293 7.726 -27.031 1.00 87.00 95 TYR A CA 1
ATOM 725 C C . TYR A 1 95 ? 20.225 7.669 -28.248 1.00 87.00 95 TYR A C 1
ATOM 727 O O . TYR A 1 95 ? 19.770 7.455 -29.371 1.00 87.00 95 TYR A O 1
ATOM 735 N N . GLN A 1 96 ? 21.541 7.738 -28.031 1.00 87.25 96 GLN A N 1
ATOM 736 C CA . GLN A 1 96 ? 22.531 7.521 -29.090 1.00 87.25 96 GLN A CA 1
ATOM 737 C C . GLN A 1 96 ? 22.406 6.133 -29.731 1.00 87.25 96 GLN A C 1
ATOM 739 O O . GLN A 1 96 ? 22.414 6.011 -30.958 1.00 87.25 96 GLN A O 1
ATOM 744 N N . LYS A 1 97 ? 22.273 5.078 -28.913 1.00 86.25 97 LYS A N 1
ATOM 745 C CA . LYS A 1 97 ? 22.090 3.699 -29.395 1.00 86.25 97 LYS A CA 1
ATOM 746 C C . LYS A 1 97 ? 20.813 3.566 -30.225 1.00 86.25 97 LYS A C 1
ATOM 748 O O . LYS A 1 97 ? 20.844 2.941 -31.283 1.00 86.25 97 LYS A O 1
ATOM 753 N N . ALA A 1 98 ? 19.718 4.191 -29.789 1.00 83.25 98 ALA A N 1
ATOM 754 C CA . ALA A 1 98 ? 18.465 4.204 -30.537 1.00 83.25 98 ALA A CA 1
ATOM 755 C C . ALA A 1 98 ? 18.612 4.896 -31.905 1.00 83.25 98 ALA A C 1
ATOM 757 O O . ALA A 1 98 ? 18.157 4.357 -32.914 1.00 83.25 98 ALA A O 1
ATOM 758 N N . LEU A 1 99 ? 19.300 6.042 -31.967 1.00 84.44 99 LEU A N 1
ATOM 759 C CA . LEU A 1 99 ? 19.542 6.766 -33.220 1.00 84.44 99 LEU A CA 1
ATOM 760 C C . LEU A 1 99 ? 20.459 5.997 -34.183 1.00 84.44 99 LEU A C 1
ATOM 762 O O . LEU A 1 99 ? 20.188 5.974 -35.384 1.00 84.44 99 LEU A O 1
ATOM 766 N N . LYS A 1 100 ? 21.498 5.317 -33.675 1.00 83.56 100 LYS A N 1
ATOM 767 C CA . LYS A 1 100 ? 22.352 4.429 -34.488 1.00 83.56 100 LYS A CA 1
ATOM 768 C C . LYS A 1 100 ? 21.548 3.269 -35.079 1.00 83.56 100 LYS A C 1
ATOM 770 O O . LYS A 1 100 ? 21.573 3.075 -36.290 1.00 83.56 100 LYS A O 1
ATOM 775 N N . ALA A 1 101 ? 20.737 2.590 -34.266 1.00 80.75 101 ALA A N 1
ATOM 776 C CA . ALA A 1 101 ? 19.890 1.491 -34.731 1.00 80.75 101 ALA A CA 1
ATOM 777 C C . ALA A 1 101 ? 18.836 1.936 -35.767 1.00 80.75 101 ALA A C 1
ATOM 779 O O . ALA A 1 101 ? 18.484 1.173 -36.668 1.00 80.75 101 ALA A O 1
ATOM 780 N N . LEU A 1 102 ? 18.317 3.165 -35.660 1.00 81.06 102 LEU A N 1
ATOM 781 C CA . LEU A 1 102 ? 17.401 3.741 -36.650 1.00 81.06 102 LEU A CA 1
ATOM 782 C C . LEU A 1 102 ? 18.108 4.068 -37.972 1.00 81.06 102 LEU A C 1
ATOM 784 O O . LEU A 1 102 ? 17.553 3.762 -39.027 1.00 81.06 102 LEU A O 1
ATOM 788 N N . LYS A 1 103 ? 19.327 4.627 -37.922 1.00 77.81 103 LYS A N 1
ATOM 789 C CA . LYS A 1 103 ? 20.159 4.873 -39.114 1.00 77.81 103 LYS A CA 1
ATOM 790 C C . LYS A 1 103 ? 20.555 3.568 -39.812 1.00 77.81 103 LYS A C 1
ATOM 792 O O . LYS A 1 103 ? 20.483 3.478 -41.030 1.00 77.81 103 LYS A O 1
ATOM 797 N N . GLU A 1 104 ? 20.898 2.524 -39.065 1.00 76.12 104 GLU A N 1
ATOM 798 C CA . GLU A 1 104 ? 21.201 1.206 -39.641 1.00 76.12 104 GLU A CA 1
ATOM 799 C C . GLU A 1 104 ? 19.965 0.586 -40.316 1.00 76.12 104 GLU A C 1
ATOM 801 O O . GLU A 1 104 ? 20.046 0.077 -41.434 1.00 76.12 104 GLU A O 1
ATOM 806 N N . LYS A 1 105 ? 18.781 0.705 -39.700 1.00 70.50 105 LYS A N 1
ATOM 807 C CA . LYS A 1 105 ? 17.518 0.226 -40.289 1.00 70.50 105 LYS A CA 1
ATOM 808 C C . LYS A 1 105 ? 17.084 1.005 -41.534 1.00 70.50 105 LYS A C 1
ATOM 810 O O . LYS A 1 105 ? 16.446 0.414 -42.408 1.00 70.50 105 LYS A O 1
ATOM 815 N N . SER A 1 106 ? 17.387 2.301 -41.635 1.00 62.59 106 SER A N 1
ATOM 816 C CA . SER A 1 106 ? 17.071 3.091 -42.833 1.00 62.59 106 SER A CA 1
ATOM 817 C C . SER A 1 106 ? 18.004 2.766 -44.003 1.00 62.59 106 SER A C 1
ATOM 819 O O . SER A 1 106 ? 17.532 2.687 -45.135 1.00 62.59 106 SER A O 1
ATOM 821 N N . VAL A 1 107 ? 19.282 2.470 -43.740 1.00 60.81 107 VAL A N 1
ATOM 822 C CA . VAL A 1 107 ? 20.253 2.033 -44.762 1.00 60.81 107 VAL A CA 1
ATOM 823 C C . VAL A 1 107 ? 19.888 0.658 -45.334 1.00 60.81 107 VAL A C 1
ATOM 825 O O . VAL A 1 107 ? 19.903 0.478 -46.549 1.00 60.81 107 VAL A O 1
ATOM 828 N N . VAL A 1 108 ? 19.452 -0.289 -44.493 1.00 57.47 108 VAL A N 1
ATOM 829 C CA . VAL A 1 108 ? 18.989 -1.616 -44.952 1.00 57.47 108 VAL A CA 1
ATOM 830 C C . VAL A 1 108 ? 17.715 -1.521 -45.808 1.00 57.47 108 VAL A C 1
ATOM 832 O O . VAL A 1 108 ? 17.554 -2.291 -46.749 1.00 57.47 108 VAL A O 1
ATOM 835 N N . LYS A 1 109 ? 16.824 -0.552 -45.544 1.00 50.81 109 LYS A N 1
ATOM 836 C CA . LYS A 1 109 ? 15.633 -0.300 -46.380 1.00 50.81 109 LYS A CA 1
ATOM 837 C C . LYS A 1 109 ? 15.944 0.378 -47.718 1.00 50.81 109 LYS A C 1
ATOM 839 O O . LYS A 1 109 ? 15.195 0.172 -48.666 1.00 50.81 109 LYS A O 1
ATOM 844 N N . ALA A 1 110 ? 17.011 1.171 -47.803 1.00 48.84 110 ALA A N 1
ATOM 845 C CA . ALA A 1 110 ? 17.411 1.850 -49.037 1.00 48.84 110 ALA A CA 1
ATOM 846 C C . ALA A 1 110 ? 18.161 0.930 -50.024 1.00 48.84 110 ALA A C 1
ATOM 848 O O . ALA A 1 110 ? 18.225 1.235 -51.211 1.00 48.84 110 ALA A O 1
ATOM 849 N N . ALA A 1 111 ? 18.701 -0.200 -49.554 1.00 47.75 111 ALA A N 1
ATOM 850 C CA . ALA A 1 111 ? 19.526 -1.114 -50.349 1.00 47.75 111 ALA A CA 1
ATOM 851 C C . ALA A 1 111 ? 18.754 -2.231 -51.089 1.00 47.75 111 ALA A C 1
ATOM 853 O O . ALA A 1 111 ? 19.385 -3.099 -51.689 1.00 47.75 111 ALA A O 1
ATOM 854 N N . VAL A 1 112 ? 17.414 -2.240 -51.070 1.00 37.38 112 VAL A N 1
ATOM 855 C CA . VAL A 1 112 ? 16.603 -3.277 -51.741 1.00 37.38 112 VAL A CA 1
ATOM 856 C C . VAL A 1 112 ? 15.828 -2.669 -52.920 1.00 37.38 112 VAL A C 1
ATOM 858 O O . VAL A 1 112 ? 14.852 -1.955 -52.685 1.00 37.38 112 VAL A O 1
ATOM 861 N N . PRO A 1 113 ? 16.199 -2.932 -54.189 1.00 38.47 113 PRO A N 1
ATOM 862 C CA . PRO A 1 113 ? 15.385 -2.544 -55.335 1.00 38.47 113 PRO A CA 1
ATOM 863 C C . PRO A 1 113 ? 14.198 -3.502 -55.494 1.00 38.47 113 PRO A C 1
ATOM 865 O O . PRO A 1 113 ? 14.347 -4.722 -55.417 1.00 38.47 113 PRO A O 1
ATOM 868 N N . ALA A 1 114 ? 13.016 -2.949 -55.760 1.00 43.25 114 ALA A N 1
ATOM 869 C CA . ALA A 1 114 ? 11.826 -3.719 -56.093 1.00 43.25 114 ALA A CA 1
ATOM 870 C C . ALA A 1 114 ? 11.978 -4.383 -57.474 1.00 43.25 114 ALA A C 1
ATOM 872 O O . ALA A 1 114 ? 12.083 -3.694 -58.487 1.00 43.25 114 ALA A O 1
ATOM 873 N N . THR A 1 115 ? 11.937 -5.717 -57.526 1.00 32.47 115 THR A N 1
ATOM 874 C CA . THR A 1 115 ? 11.679 -6.474 -58.760 1.00 32.47 115 THR A CA 1
ATOM 875 C C . THR A 1 115 ? 10.603 -7.531 -58.508 1.00 32.47 115 THR A C 1
ATOM 877 O O . THR A 1 115 ? 10.643 -8.270 -57.526 1.00 32.47 115 THR A O 1
ATOM 880 N N . ASN A 1 116 ? 9.604 -7.552 -59.394 1.00 37.00 116 ASN A N 1
ATOM 881 C CA . ASN A 1 116 ? 8.568 -8.578 -59.492 1.00 37.00 116 ASN A CA 1
ATOM 882 C C . ASN A 1 116 ? 9.149 -9.816 -60.187 1.00 37.00 116 ASN A C 1
ATOM 884 O O . ASN A 1 116 ? 9.649 -9.694 -61.304 1.00 37.00 116 ASN A O 1
ATOM 888 N N . GLY A 1 117 ? 9.010 -11.004 -59.592 1.00 31.89 117 GLY A N 1
ATOM 889 C CA . GLY A 1 117 ? 9.267 -12.257 -60.306 1.00 31.89 117 GLY A CA 1
ATOM 890 C C . GLY A 1 117 ? 9.537 -13.470 -59.419 1.00 31.89 117 GLY A C 1
ATOM 891 O O . GLY A 1 117 ? 10.635 -13.631 -58.911 1.00 31.89 117 GLY A O 1
ATOM 892 N N . HIS A 1 118 ? 8.529 -14.340 -59.336 1.00 30.59 118 HIS A N 1
ATOM 893 C CA . HIS A 1 118 ? 8.572 -15.770 -59.005 1.00 30.59 118 HIS A CA 1
ATOM 894 C C . HIS A 1 118 ? 9.065 -16.237 -57.621 1.00 30.59 118 HIS A C 1
ATOM 896 O O . HIS A 1 118 ? 10.248 -16.344 -57.317 1.00 30.59 118 HIS A O 1
ATOM 902 N N . GLN A 1 119 ? 8.053 -16.618 -56.834 1.00 41.78 119 GLN A N 1
ATOM 903 C CA . GLN A 1 119 ? 8.001 -17.663 -55.809 1.00 41.78 119 GLN A CA 1
ATOM 904 C C . GLN A 1 119 ? 9.287 -18.488 -55.611 1.00 41.78 119 GLN A C 1
ATOM 906 O O . GLN A 1 119 ? 9.628 -19.352 -56.417 1.00 41.78 119 GLN A O 1
ATOM 911 N N . LYS A 1 120 ? 9.895 -18.329 -54.433 1.00 30.92 120 LYS A N 1
ATOM 912 C CA . LYS A 1 120 ? 10.349 -19.480 -53.649 1.00 30.92 120 LYS A CA 1
ATOM 913 C C . LYS A 1 120 ? 9.416 -19.605 -52.455 1.00 30.92 120 LYS A C 1
ATOM 915 O O . LYS A 1 120 ? 9.111 -18.607 -51.805 1.00 30.92 120 LYS A O 1
ATOM 920 N N . GLU A 1 121 ? 8.910 -20.816 -52.271 1.00 29.72 121 GLU A N 1
ATOM 921 C CA . GLU A 1 121 ? 8.001 -21.236 -51.208 1.00 29.72 121 GLU A CA 1
ATOM 922 C C . GLU A 1 121 ? 8.401 -20.660 -49.842 1.00 29.72 121 GLU A C 1
ATOM 924 O O . GLU A 1 121 ? 9.595 -20.467 -49.582 1.00 29.72 121 GLU A O 1
ATOM 929 N N . PRO A 1 122 ? 7.435 -20.396 -48.942 1.00 35.84 122 PRO A N 1
ATOM 930 C CA . PRO A 1 122 ? 7.786 -20.062 -47.577 1.00 35.84 122 PRO A CA 1
ATOM 931 C C . PRO A 1 122 ? 8.584 -21.238 -47.014 1.00 35.84 122 PRO A C 1
ATOM 933 O O . PRO A 1 122 ? 8.080 -22.359 -46.965 1.00 35.84 122 PRO A O 1
ATOM 936 N N . GLN A 1 123 ? 9.825 -20.987 -46.587 1.00 35.38 123 GLN A N 1
ATOM 937 C CA . GLN A 1 123 ? 10.496 -21.894 -45.666 1.00 35.38 123 GLN A CA 1
ATOM 938 C C . GLN A 1 123 ? 9.573 -22.024 -44.457 1.00 35.38 123 GLN A C 1
ATOM 940 O O . GLN A 1 123 ? 9.435 -21.096 -43.655 1.00 35.38 123 GLN A O 1
ATOM 945 N N . LEU A 1 124 ? 8.878 -23.161 -44.405 1.00 40.91 124 LEU A N 1
ATOM 946 C CA . LEU A 1 124 ? 8.223 -23.677 -43.222 1.00 40.91 124 LEU A CA 1
ATOM 947 C C . LEU A 1 124 ? 9.226 -23.515 -42.086 1.00 40.91 124 LEU A C 1
ATOM 949 O O . LEU A 1 124 ? 10.278 -24.152 -42.087 1.00 40.91 124 LEU A O 1
ATOM 953 N N . LYS A 1 125 ? 8.930 -22.606 -41.154 1.00 36.91 125 LYS A N 1
ATOM 954 C CA . LYS A 1 125 ? 9.615 -22.624 -39.869 1.00 36.91 125 LYS A CA 1
ATOM 955 C C . LYS A 1 125 ? 9.379 -24.004 -39.293 1.00 36.91 125 LYS A C 1
ATOM 957 O O . LYS A 1 125 ? 8.229 -24.451 -39.261 1.00 36.91 125 LYS A O 1
ATOM 962 N N . ASP A 1 126 ? 10.464 -24.646 -38.888 1.00 34.78 126 ASP A N 1
ATOM 963 C CA . ASP A 1 126 ? 10.411 -25.936 -38.233 1.00 34.78 126 ASP A CA 1
ATOM 964 C C . ASP A 1 126 ? 9.340 -25.888 -37.143 1.00 34.78 126 ASP A C 1
ATOM 966 O O . ASP A 1 126 ? 9.354 -25.036 -36.246 1.00 34.78 126 ASP A O 1
ATOM 970 N N . ILE A 1 127 ? 8.372 -26.796 -37.257 1.00 41.56 127 ILE A N 1
ATOM 971 C CA . ILE A 1 127 ? 7.290 -26.983 -36.287 1.00 41.56 127 ILE A CA 1
ATOM 972 C C . ILE A 1 127 ? 7.872 -27.226 -34.882 1.00 41.56 127 ILE A C 1
ATOM 974 O O . ILE A 1 127 ? 7.229 -26.934 -33.874 1.00 41.56 127 ILE A O 1
ATOM 978 N N . GLU A 1 128 ? 9.126 -27.666 -34.796 1.00 40.91 128 GLU A N 1
ATOM 979 C CA . GLU A 1 128 ? 9.846 -27.826 -33.544 1.00 40.91 128 GLU A CA 1
ATOM 980 C C . GLU A 1 128 ? 10.125 -26.495 -32.822 1.00 40.91 128 GLU A C 1
ATOM 982 O O . GLU A 1 128 ? 9.969 -26.457 -31.608 1.00 40.91 128 GLU A O 1
ATOM 987 N N . GLU A 1 129 ? 10.404 -25.371 -33.493 1.00 42.66 129 GLU A N 1
ATOM 988 C CA . GLU A 1 129 ? 10.692 -24.098 -32.794 1.00 42.66 129 GLU A CA 1
ATOM 989 C C . GLU A 1 129 ? 9.442 -23.412 -32.221 1.00 42.66 129 GLU A C 1
ATOM 991 O O . GLU A 1 129 ? 9.535 -22.647 -31.265 1.00 42.66 129 GLU A O 1
ATOM 996 N N . SER A 1 130 ? 8.257 -23.702 -32.764 1.00 44.81 130 SER A N 1
ATOM 997 C CA . SER A 1 130 ? 6.988 -23.112 -32.301 1.00 44.81 130 SER A CA 1
ATOM 998 C C . SER A 1 130 ? 6.182 -24.034 -31.376 1.00 44.81 130 SER A C 1
ATOM 1000 O O . SER A 1 130 ? 5.336 -23.555 -30.620 1.00 44.81 130 SER A O 1
ATOM 1002 N N . ILE A 1 131 ? 6.484 -25.338 -31.354 1.00 39.84 131 ILE A N 1
ATOM 1003 C CA . ILE A 1 131 ? 5.953 -26.294 -30.365 1.00 39.84 131 ILE A CA 1
ATOM 1004 C C . ILE A 1 131 ? 6.856 -26.392 -29.122 1.00 39.84 131 ILE A C 1
ATOM 1006 O O . ILE A 1 131 ? 6.386 -26.754 -28.036 1.00 39.84 131 ILE A O 1
ATOM 1010 N N . GLN A 1 132 ? 8.135 -26.013 -29.224 1.00 36.72 132 GLN A N 1
ATOM 1011 C CA . GLN A 1 132 ? 9.057 -26.059 -28.089 1.00 36.72 132 GLN A CA 1
ATOM 1012 C C . GLN A 1 132 ? 8.689 -25.076 -26.963 1.00 36.72 132 GLN A C 1
ATOM 1014 O O . GLN A 1 132 ? 8.938 -25.390 -25.805 1.00 36.72 132 GLN A O 1
ATOM 1019 N N . ASP A 1 133 ? 8.008 -23.956 -27.205 1.00 50.03 133 ASP A N 1
ATOM 1020 C CA . ASP A 1 133 ? 7.835 -22.944 -26.148 1.00 50.03 133 ASP A CA 1
ATOM 1021 C C . ASP A 1 133 ? 6.910 -23.349 -24.986 1.00 50.03 133 ASP A C 1
ATOM 1023 O O . ASP A 1 133 ? 7.127 -22.919 -23.855 1.00 50.03 133 ASP A O 1
ATOM 1027 N N . ALA A 1 134 ? 5.928 -24.231 -25.185 1.00 43.41 134 ALA A N 1
ATOM 1028 C CA . ALA A 1 134 ? 5.043 -24.653 -24.090 1.00 43.41 134 ALA A CA 1
ATOM 1029 C C . ALA A 1 134 ? 5.572 -25.888 -23.337 1.00 43.41 134 ALA A C 1
ATOM 1031 O O . ALA A 1 134 ? 5.487 -25.968 -22.108 1.00 43.41 134 ALA A O 1
ATOM 1032 N N . ALA A 1 135 ? 6.146 -26.852 -24.062 1.00 39.88 135 ALA A N 1
ATOM 1033 C CA . ALA A 1 135 ? 6.660 -28.093 -23.484 1.00 39.88 135 ALA A CA 1
ATOM 1034 C C . ALA A 1 135 ? 8.079 -27.930 -22.911 1.00 39.88 135 ALA A C 1
ATOM 1036 O O . ALA A 1 135 ? 8.370 -28.467 -21.842 1.00 39.88 135 ALA A O 1
ATOM 1037 N N . LEU A 1 136 ? 8.945 -27.145 -23.565 1.00 42.72 136 LEU A N 1
ATOM 1038 C CA . LEU A 1 136 ? 10.309 -26.853 -23.108 1.00 42.72 136 LEU A CA 1
ATOM 1039 C C . LEU A 1 136 ? 10.312 -25.852 -21.940 1.00 42.72 136 LEU A C 1
ATOM 1041 O O . LEU A 1 136 ? 11.163 -25.971 -21.063 1.00 42.72 136 LEU A O 1
ATOM 1045 N N . ALA A 1 137 ? 9.338 -24.933 -21.855 1.00 48.84 137 ALA A N 1
ATOM 1046 C CA . ALA A 1 137 ? 9.144 -24.094 -20.665 1.00 48.84 137 ALA A CA 1
ATOM 1047 C C . ALA A 1 137 ? 8.774 -24.935 -19.434 1.00 48.84 137 ALA A C 1
ATOM 1049 O O . ALA A 1 137 ? 9.325 -24.725 -18.355 1.00 48.84 137 ALA A O 1
ATOM 1050 N N . LYS A 1 138 ? 7.919 -25.952 -19.610 1.00 39.56 138 LYS A N 1
ATOM 1051 C CA . LYS A 1 138 ? 7.583 -26.912 -18.548 1.00 39.56 138 LYS A CA 1
ATOM 1052 C C . LYS A 1 138 ? 8.776 -27.808 -18.184 1.00 39.56 138 LYS A C 1
ATOM 1054 O O . LYS A 1 138 ? 8.992 -28.059 -17.007 1.00 39.56 138 LYS A O 1
ATOM 1059 N N . LYS A 1 139 ? 9.596 -28.212 -19.166 1.00 39.34 139 LYS A N 1
ATOM 1060 C CA . LYS A 1 139 ? 10.824 -29.013 -18.967 1.00 39.34 139 LYS A CA 1
ATOM 1061 C C . LYS A 1 139 ? 11.995 -28.223 -18.349 1.00 39.34 139 LYS A C 1
ATOM 1063 O O . LYS A 1 139 ? 12.841 -28.818 -17.694 1.00 39.34 139 LYS A O 1
ATOM 1068 N N . LYS A 1 140 ? 12.056 -26.895 -18.535 1.00 45.94 140 LYS A N 1
ATOM 1069 C CA . LYS A 1 140 ? 13.064 -25.992 -17.931 1.00 45.94 140 LYS A CA 1
ATOM 1070 C C . LYS A 1 140 ? 12.767 -25.612 -16.480 1.00 45.94 140 LYS A C 1
ATOM 1072 O O . LYS A 1 140 ? 13.678 -25.176 -15.786 1.00 45.94 140 LYS A O 1
ATOM 1077 N N . LEU A 1 141 ? 11.532 -25.769 -16.009 1.00 46.50 141 LEU A N 1
ATOM 1078 C CA . LEU A 1 141 ? 11.177 -25.514 -14.608 1.00 46.50 141 LEU A CA 1
ATOM 1079 C C . LEU A 1 141 ? 11.778 -26.553 -13.640 1.00 46.50 141 LEU A C 1
ATOM 1081 O O . LEU A 1 141 ? 11.969 -26.229 -12.470 1.00 46.50 141 LEU A O 1
ATOM 1085 N N . ASP A 1 142 ? 12.153 -27.731 -14.153 1.00 41.72 142 ASP A N 1
ATOM 1086 C CA . ASP A 1 142 ? 12.873 -28.786 -13.423 1.00 41.72 142 ASP A CA 1
ATOM 1087 C C . ASP A 1 142 ? 14.407 -28.690 -13.566 1.00 41.72 142 ASP A C 1
ATOM 1089 O O . ASP A 1 142 ? 15.145 -29.468 -12.959 1.00 41.72 142 ASP A O 1
ATOM 1093 N N . GLN A 1 143 ? 14.926 -27.722 -14.337 1.00 56.06 143 GLN A N 1
ATOM 1094 C CA . GLN A 1 143 ? 16.341 -27.365 -14.247 1.00 56.06 143 GLN A CA 1
ATOM 1095 C C . GLN A 1 143 ? 16.554 -26.628 -12.928 1.00 56.06 143 GLN A C 1
ATOM 1097 O O . GLN A 1 143 ? 15.920 -25.604 -12.679 1.00 56.06 143 GLN A O 1
ATOM 1102 N N . VAL A 1 144 ? 17.467 -27.140 -12.098 1.00 71.25 144 VAL A N 1
ATOM 1103 C CA . VAL A 1 144 ? 17.922 -26.478 -10.871 1.00 71.25 144 VAL A CA 1
ATOM 1104 C C . VAL A 1 144 ? 18.315 -25.043 -11.224 1.00 71.25 144 VAL A C 1
ATOM 1106 O O . VAL A 1 144 ? 19.341 -24.801 -11.863 1.00 71.25 144 VAL A O 1
ATOM 1109 N N . LEU A 1 145 ? 17.447 -24.092 -10.875 1.00 84.12 145 LEU A N 1
ATOM 1110 C CA . LEU A 1 145 ? 17.691 -22.676 -11.103 1.00 84.12 145 LEU A CA 1
ATOM 1111 C C . LEU A 1 145 ? 18.959 -22.282 -10.341 1.00 84.12 145 LEU A C 1
ATOM 1113 O O . LEU A 1 145 ? 19.158 -22.675 -9.193 1.00 84.12 145 LEU A O 1
ATOM 1117 N N . ASP A 1 146 ? 19.822 -21.495 -10.972 1.00 86.81 146 ASP A N 1
ATOM 1118 C CA . ASP A 1 146 ? 21.047 -21.029 -10.333 1.00 86.81 146 ASP A CA 1
ATOM 1119 C C . ASP A 1 146 ? 20.718 -19.834 -9.440 1.00 86.81 146 ASP A C 1
ATOM 1121 O O . ASP A 1 146 ? 20.472 -18.727 -9.926 1.00 86.81 146 ASP A O 1
ATOM 1125 N N . LYS A 1 147 ? 20.701 -20.072 -8.127 1.00 90.25 147 LYS A N 1
ATOM 1126 C CA . LYS A 1 147 ? 20.466 -19.032 -7.127 1.00 90.25 147 LYS A CA 1
ATOM 1127 C C . LYS A 1 147 ? 21.634 -18.054 -7.041 1.00 90.25 147 LYS A C 1
ATOM 1129 O O . LYS A 1 147 ? 21.432 -16.844 -7.100 1.00 90.25 147 LYS A O 1
ATOM 1134 N N . THR A 1 148 ? 22.856 -18.573 -6.962 1.00 86.88 148 THR A N 1
ATOM 1135 C CA . THR A 1 148 ? 24.076 -17.793 -6.724 1.00 86.88 148 THR A CA 1
ATOM 1136 C C . THR A 1 148 ? 24.359 -16.800 -7.848 1.00 86.88 148 THR A C 1
ATOM 1138 O O . THR A 1 148 ? 24.813 -15.688 -7.595 1.00 86.88 148 THR A O 1
ATOM 1141 N N . ARG A 1 149 ? 24.077 -17.172 -9.101 1.00 88.50 149 ARG A N 1
ATOM 1142 C CA . ARG A 1 149 ? 24.272 -16.311 -10.282 1.00 88.50 149 ARG A CA 1
ATOM 1143 C C . ARG A 1 149 ? 22.958 -15.918 -10.951 1.00 88.50 149 ARG A C 1
ATOM 1145 O O . ARG A 1 149 ? 22.969 -15.496 -12.111 1.00 88.50 149 ARG A O 1
ATOM 1152 N N . GLY A 1 150 ? 21.831 -16.023 -10.247 1.00 90.19 150 GLY A N 1
ATOM 1153 C CA . GLY A 1 150 ? 20.506 -15.776 -10.817 1.00 90.19 150 GLY A CA 1
ATOM 1154 C C . GLY A 1 150 ? 20.336 -14.356 -11.359 1.00 90.19 150 GLY A C 1
ATOM 1155 O O . GLY A 1 150 ? 19.732 -14.158 -12.411 1.00 90.19 150 GLY A O 1
ATOM 1156 N N . PHE A 1 151 ? 20.948 -13.369 -10.705 1.00 91.50 151 PHE A N 1
ATOM 1157 C CA . PHE A 1 151 ? 20.933 -11.972 -11.148 1.00 91.50 151 PHE A CA 1
ATOM 1158 C C . PHE A 1 151 ? 21.717 -11.715 -12.445 1.00 91.50 151 PHE A C 1
ATOM 1160 O O . PHE A 1 151 ? 21.403 -10.760 -13.148 1.00 91.50 151 PHE A O 1
ATOM 1167 N N . ILE A 1 152 ? 22.687 -12.578 -12.772 1.00 90.88 152 ILE A N 1
ATOM 1168 C CA . ILE A 1 152 ? 23.465 -12.537 -14.021 1.00 90.88 152 ILE A CA 1
ATOM 1169 C C . ILE A 1 152 ? 22.722 -13.292 -15.131 1.00 90.88 152 ILE A C 1
ATOM 1171 O O . ILE A 1 152 ? 22.701 -12.867 -16.282 1.00 90.88 152 ILE A O 1
ATOM 1175 N N . LYS A 1 153 ? 22.136 -14.448 -14.796 1.00 90.31 153 LYS A N 1
ATOM 1176 C CA . LYS A 1 153 ? 21.580 -15.395 -15.776 1.00 90.31 153 LYS A CA 1
ATOM 1177 C C . LYS A 1 153 ? 20.170 -15.053 -16.240 1.00 90.31 153 LYS A C 1
ATOM 1179 O O . LYS A 1 153 ? 19.822 -15.321 -17.388 1.00 90.31 153 LYS A O 1
ATOM 1184 N N . TYR A 1 154 ? 19.341 -14.511 -15.358 1.00 92.06 154 TYR A N 1
ATOM 1185 C CA . TYR A 1 154 ? 17.925 -14.283 -15.632 1.00 92.06 154 TYR A CA 1
ATOM 1186 C C . TYR A 1 154 ? 17.668 -12.803 -15.764 1.00 92.06 154 TYR A C 1
ATOM 1188 O O . TYR A 1 154 ? 18.225 -12.051 -14.983 1.00 92.06 154 TYR A O 1
ATOM 1196 N N . LYS A 1 155 ? 16.806 -12.374 -16.690 1.00 92.50 155 LYS A N 1
ATOM 1197 C CA . LYS A 1 155 ? 16.392 -10.968 -16.819 1.00 92.50 155 LYS A CA 1
ATOM 1198 C C . LYS A 1 155 ? 15.236 -10.640 -15.872 1.00 92.50 155 LYS A C 1
ATOM 1200 O O . LYS A 1 155 ? 14.492 -11.524 -15.441 1.00 92.50 155 LYS A O 1
ATOM 1205 N N . ARG A 1 156 ? 15.097 -9.358 -15.533 1.00 93.88 156 ARG A N 1
ATOM 1206 C CA . ARG A 1 156 ? 13.960 -8.866 -14.752 1.00 93.88 156 ARG A CA 1
ATOM 1207 C C . ARG A 1 156 ? 12.697 -8.977 -15.599 1.00 93.88 156 ARG A C 1
ATOM 1209 O O . ARG A 1 156 ? 12.707 -8.554 -16.751 1.00 93.88 156 ARG A O 1
ATOM 1216 N N . GLU A 1 157 ? 11.628 -9.503 -15.015 1.00 89.19 157 GLU A N 1
ATOM 1217 C CA . GLU A 1 157 ? 10.317 -9.511 -15.663 1.00 89.19 157 GLU A CA 1
ATOM 1218 C C . GLU A 1 157 ? 9.749 -8.087 -15.712 1.00 89.19 157 GLU A C 1
ATOM 1220 O O . GLU A 1 157 ? 9.655 -7.404 -14.686 1.00 89.19 157 GLU A O 1
ATOM 1225 N N . THR A 1 158 ? 9.379 -7.639 -16.908 1.00 84.50 158 THR A N 1
ATOM 1226 C CA . THR A 1 158 ? 8.858 -6.289 -17.166 1.00 84.50 158 THR A CA 1
ATOM 1227 C C . THR A 1 158 ? 7.387 -6.307 -17.573 1.00 84.50 158 THR A C 1
ATOM 1229 O O . THR A 1 158 ? 6.697 -5.296 -17.412 1.00 84.50 158 THR A O 1
ATOM 1232 N N . THR A 1 159 ? 6.864 -7.448 -18.031 1.00 81.75 159 THR A N 1
ATOM 1233 C CA . THR A 1 159 ? 5.490 -7.571 -18.529 1.00 81.75 159 THR A CA 1
ATOM 1234 C C . THR A 1 159 ? 4.534 -7.885 -17.385 1.00 81.75 159 THR A C 1
ATOM 1236 O O . THR A 1 159 ? 4.047 -8.994 -17.216 1.00 81.75 159 THR A O 1
ATOM 1239 N N . VAL A 1 160 ? 4.243 -6.884 -16.558 1.00 87.00 160 VAL A N 1
ATOM 1240 C CA . VAL A 1 160 ? 3.410 -7.074 -15.355 1.00 87.00 160 VAL A CA 1
ATOM 1241 C C . VAL A 1 160 ? 1.923 -6.802 -15.581 1.00 87.00 160 VAL A C 1
ATOM 1243 O O . VAL A 1 160 ? 1.106 -7.113 -14.716 1.00 87.00 160 VAL A O 1
ATOM 1246 N N . TYR A 1 161 ? 1.548 -6.220 -16.724 1.00 92.38 161 TYR A N 1
ATOM 1247 C CA . TYR A 1 161 ? 0.188 -5.745 -16.982 1.00 92.38 161 TYR A CA 1
ATOM 1248 C C . TYR A 1 161 ? -0.547 -6.537 -18.067 1.00 92.38 161 TYR A C 1
ATOM 1250 O O . TYR A 1 161 ? 0.057 -7.045 -19.008 1.00 92.38 161 TYR A O 1
ATOM 1258 N N . ARG A 1 162 ? -1.881 -6.571 -17.962 1.00 93.69 162 ARG A N 1
ATOM 1259 C CA . ARG A 1 162 ? -2.790 -7.003 -19.032 1.00 93.69 162 ARG A CA 1
ATOM 1260 C C . ARG A 1 162 ? -2.665 -6.095 -20.260 1.00 93.69 162 ARG A C 1
ATOM 1262 O O . ARG A 1 162 ? -2.255 -4.935 -20.145 1.00 93.69 162 ARG A O 1
ATOM 1269 N N . ASN A 1 163 ? -3.077 -6.610 -21.420 1.00 93.75 163 ASN A N 1
ATOM 1270 C CA . ASN A 1 163 ? -3.067 -5.868 -22.677 1.00 93.75 163 ASN A CA 1
ATOM 1271 C C . ASN A 1 163 ? -3.828 -4.535 -22.540 1.00 93.75 163 ASN A C 1
ATOM 1273 O O . ASN A 1 163 ? -4.912 -4.471 -21.954 1.00 93.75 163 ASN A O 1
ATOM 1277 N N . ALA A 1 164 ? -3.254 -3.459 -23.083 1.00 94.50 164 ALA A N 1
ATOM 1278 C CA . ALA A 1 164 ? -3.814 -2.119 -22.958 1.00 94.50 164 ALA A CA 1
ATOM 1279 C C . ALA A 1 164 ? -5.205 -1.981 -23.599 1.00 94.50 164 ALA A C 1
ATOM 1281 O O . ALA A 1 164 ? -6.040 -1.274 -23.040 1.00 94.50 164 ALA A O 1
ATOM 1282 N N . ALA A 1 165 ? -5.465 -2.638 -24.732 1.00 95.38 165 ALA A N 1
ATOM 1283 C CA . ALA A 1 165 ? -6.752 -2.593 -25.427 1.00 95.38 165 ALA A CA 1
ATOM 1284 C C . ALA A 1 165 ? -7.841 -3.398 -24.698 1.00 95.38 165 ALA A C 1
ATOM 1286 O O . ALA A 1 165 ? -9.018 -3.053 -24.769 1.00 95.38 165 ALA A O 1
ATOM 1287 N N . GLU A 1 166 ? -7.458 -4.452 -23.976 1.00 93.31 166 GLU A N 1
ATOM 1288 C CA . GLU A 1 166 ? -8.380 -5.248 -23.161 1.00 93.31 166 GLU A CA 1
ATOM 1289 C C . GLU A 1 166 ? -8.741 -4.520 -21.865 1.00 93.31 166 GLU A C 1
ATOM 1291 O O . GLU A 1 166 ? -9.919 -4.323 -21.574 1.00 93.31 166 GLU A O 1
ATOM 1296 N N . ARG A 1 167 ? -7.741 -4.037 -21.113 1.00 93.75 167 ARG A N 1
ATOM 1297 C CA . ARG A 1 167 ? -7.956 -3.411 -19.794 1.00 93.75 167 ARG A CA 1
ATOM 1298 C C . ARG A 1 167 ? -8.650 -2.046 -19.840 1.00 93.75 167 ARG A C 1
ATOM 1300 O O . ARG A 1 167 ? -8.994 -1.515 -18.795 1.00 93.75 167 ARG A O 1
ATOM 1307 N N . GLN A 1 168 ? -8.825 -1.457 -21.023 1.00 93.56 168 GLN A N 1
ATOM 1308 C CA . GLN A 1 168 ? -9.638 -0.249 -21.212 1.00 93.56 168 GLN A CA 1
ATOM 1309 C C . GLN A 1 168 ? -11.146 -0.542 -21.213 1.00 93.56 168 GLN A C 1
ATOM 1311 O O . GLN A 1 168 ? -11.943 0.379 -21.065 1.00 93.56 168 GLN A O 1
ATOM 1316 N N . LYS A 1 169 ? -11.542 -1.809 -21.387 1.00 93.38 169 LYS A N 1
ATOM 1317 C CA . LYS A 1 169 ? -12.946 -2.228 -21.516 1.00 93.38 169 LYS A CA 1
ATOM 1318 C C . LYS A 1 169 ? -13.571 -2.669 -20.190 1.00 93.38 169 LYS A C 1
ATOM 1320 O O . LYS A 1 169 ? -14.764 -2.952 -20.150 1.00 93.38 169 LYS A O 1
ATOM 1325 N N . ASP A 1 170 ? -12.784 -2.757 -19.119 1.00 92.38 170 ASP A N 1
ATOM 1326 C CA . ASP A 1 170 ? -13.233 -3.206 -17.802 1.00 92.38 170 ASP A CA 1
ATOM 1327 C C . ASP A 1 170 ? -12.515 -2.459 -16.664 1.00 92.38 170 ASP A C 1
ATOM 1329 O O . ASP A 1 170 ? -11.602 -1.667 -16.890 1.00 92.38 170 ASP A O 1
ATOM 1333 N N . TRP A 1 171 ? -12.945 -2.715 -15.426 1.00 90.94 171 TRP A N 1
ATOM 1334 C CA . TRP A 1 171 ? -12.357 -2.142 -14.208 1.00 90.94 171 TRP A CA 1
ATOM 1335 C C . TRP A 1 171 ? -11.614 -3.177 -13.350 1.00 90.94 171 TRP A C 1
ATOM 1337 O O . TRP A 1 171 ? -11.346 -2.922 -12.173 1.00 90.94 171 TRP A O 1
ATOM 1347 N N . LYS A 1 172 ? -11.300 -4.352 -13.911 1.00 91.44 172 LYS A N 1
ATOM 1348 C CA . LYS A 1 172 ? -10.552 -5.410 -13.214 1.00 91.44 172 LYS A CA 1
ATOM 1349 C C . LYS A 1 172 ? -9.093 -4.991 -13.036 1.00 91.44 172 LYS A C 1
ATOM 1351 O O . LYS A 1 172 ? -8.600 -4.092 -13.722 1.00 91.44 172 LYS A O 1
ATOM 1356 N N . GLU A 1 173 ? -8.375 -5.665 -12.141 1.00 93.31 173 GLU A N 1
ATOM 1357 C CA . GLU A 1 173 ? -6.973 -5.342 -11.862 1.00 93.31 173 GLU A CA 1
ATOM 1358 C C . GLU A 1 173 ? -6.123 -5.325 -13.142 1.00 93.31 173 GLU A C 1
ATOM 1360 O O . GLU A 1 173 ? -6.247 -6.182 -14.019 1.00 93.31 173 GLU A O 1
ATOM 1365 N N . VAL A 1 174 ? -5.274 -4.305 -13.290 1.00 94.12 174 VAL A N 1
ATOM 1366 C CA . VAL A 1 174 ? -4.429 -4.146 -14.484 1.00 94.12 174 VAL A CA 1
ATOM 1367 C C . VAL A 1 174 ? -3.277 -5.141 -14.519 1.00 94.12 174 VAL A C 1
ATOM 1369 O O . VAL A 1 174 ? -2.697 -5.335 -15.583 1.00 94.12 174 VAL A O 1
ATOM 1372 N N . PHE A 1 175 ? -2.923 -5.732 -13.379 1.00 89.94 175 PHE A N 1
ATOM 1373 C CA . PHE A 1 175 ? -1.827 -6.684 -13.258 1.00 89.94 175 PHE A CA 1
ATOM 1374 C C . PHE A 1 175 ? -2.214 -8.049 -13.831 1.00 89.94 175 PHE A C 1
ATOM 1376 O O . PHE A 1 175 ? -3.309 -8.554 -13.592 1.00 89.94 175 PHE A O 1
ATOM 1383 N N . ASN A 1 176 ? -1.297 -8.663 -14.574 1.00 89.50 176 ASN A N 1
ATOM 1384 C CA . ASN A 1 176 ? -1.432 -10.038 -15.040 1.00 89.50 176 ASN A CA 1
ATOM 1385 C C . ASN A 1 176 ? -0.814 -10.990 -14.003 1.00 89.50 176 ASN A C 1
ATOM 1387 O O . ASN A 1 176 ? 0.291 -11.501 -14.191 1.00 89.50 176 ASN A O 1
ATOM 1391 N N . PHE A 1 177 ? -1.514 -11.195 -12.881 1.00 86.19 177 PHE A N 1
ATOM 1392 C CA . PHE A 1 177 ? -1.031 -12.055 -11.793 1.00 86.19 177 PHE A CA 1
ATOM 1393 C C . PHE A 1 177 ? -0.670 -13.481 -12.231 1.00 86.19 177 PHE A C 1
ATOM 1395 O O . PHE A 1 177 ? 0.377 -13.954 -11.786 1.00 86.19 177 PHE A O 1
ATOM 1402 N N . PRO A 1 178 ? -1.443 -14.167 -13.103 1.00 87.31 178 PRO A N 1
ATOM 1403 C CA . PRO A 1 178 ? -1.062 -15.491 -13.593 1.00 87.31 178 PRO A CA 1
ATOM 1404 C C . PRO A 1 178 ? 0.313 -15.507 -14.265 1.00 87.31 178 PRO A C 1
ATOM 1406 O O . PRO A 1 178 ? 1.142 -16.353 -13.939 1.00 87.31 178 PRO A O 1
ATOM 1409 N N . HIS A 1 179 ? 0.585 -14.542 -15.148 1.00 87.00 179 HIS A N 1
ATOM 1410 C CA . HIS A 1 179 ? 1.873 -14.446 -15.833 1.00 87.00 179 HIS A CA 1
ATOM 1411 C C . HIS A 1 179 ? 3.016 -14.114 -14.866 1.00 87.00 179 HIS A C 1
ATOM 1413 O O . HIS A 1 179 ? 4.035 -14.800 -14.851 1.00 87.00 179 HIS A O 1
ATOM 1419 N N . VAL A 1 180 ? 2.822 -13.115 -13.996 1.00 85.56 180 VAL A N 1
ATOM 1420 C CA . VAL A 1 180 ? 3.828 -12.735 -12.992 1.00 85.56 180 VAL A CA 1
ATOM 1421 C C . VAL A 1 180 ? 4.186 -13.929 -12.104 1.00 85.56 180 VAL A C 1
ATOM 1423 O O . VAL A 1 180 ? 5.361 -14.147 -11.817 1.00 85.56 180 VAL A O 1
ATOM 1426 N N . ARG A 1 181 ? 3.191 -14.737 -11.714 1.00 85.25 181 ARG A N 1
ATOM 1427 C CA . ARG A 1 181 ? 3.369 -15.896 -10.833 1.00 85.25 181 ARG A CA 1
ATOM 1428 C C . ARG A 1 181 ? 4.182 -17.031 -11.434 1.00 85.25 181 ARG A C 1
ATOM 1430 O O . ARG A 1 181 ? 4.957 -17.649 -10.706 1.00 85.25 181 ARG A O 1
ATOM 1437 N N . GLN A 1 182 ? 4.055 -17.274 -12.736 1.00 86.00 182 GLN A N 1
ATOM 1438 C CA . GLN A 1 182 ? 4.805 -18.330 -13.426 1.00 86.00 182 GLN A CA 1
ATOM 1439 C C . GLN A 1 182 ? 6.324 -18.132 -13.310 1.00 86.00 182 GLN A C 1
ATOM 1441 O O . GLN A 1 182 ? 7.058 -19.101 -13.135 1.00 86.00 182 GLN A O 1
ATOM 1446 N N . ASN A 1 183 ? 6.790 -16.879 -13.311 1.00 87.00 183 ASN A N 1
ATOM 1447 C CA . ASN A 1 183 ? 8.215 -16.540 -13.290 1.00 87.00 183 ASN A CA 1
ATOM 1448 C C . ASN A 1 183 ? 8.760 -16.184 -11.891 1.00 87.00 183 ASN A C 1
ATOM 1450 O O . ASN A 1 183 ? 9.916 -15.773 -11.771 1.00 87.00 183 ASN A O 1
ATOM 1454 N N . LEU A 1 184 ? 7.983 -16.344 -10.812 1.00 90.38 184 LEU A N 1
ATOM 1455 C CA . LEU A 1 184 ? 8.375 -15.846 -9.483 1.00 90.38 184 LEU A CA 1
ATOM 1456 C C . LEU A 1 184 ? 9.645 -16.471 -8.924 1.00 90.38 184 LEU A C 1
ATOM 1458 O O . LEU A 1 184 ? 10.479 -15.739 -8.399 1.00 90.38 184 LEU A O 1
ATOM 1462 N N . LYS A 1 185 ? 9.826 -17.792 -9.048 1.00 91.38 185 LYS A N 1
ATOM 1463 C CA . LYS A 1 185 ? 11.056 -18.451 -8.575 1.00 91.38 185 LYS A CA 1
ATOM 1464 C C . LYS A 1 185 ? 12.290 -17.901 -9.289 1.00 91.38 185 LYS A C 1
ATOM 1466 O O . LYS A 1 185 ? 13.303 -17.635 -8.651 1.00 91.38 185 LYS A O 1
ATOM 1471 N N . VAL A 1 186 ? 12.181 -17.641 -10.592 1.00 92.44 186 VAL A N 1
ATOM 1472 C CA . VAL A 1 186 ? 13.250 -17.028 -11.394 1.00 92.44 186 VAL A CA 1
ATOM 1473 C C . VAL A 1 186 ? 13.534 -15.600 -10.920 1.00 92.44 186 VAL A C 1
ATOM 1475 O O . VAL A 1 186 ? 14.691 -15.221 -10.747 1.00 92.44 186 VAL A O 1
ATOM 1478 N N . GLN A 1 187 ? 12.495 -14.807 -10.646 1.00 94.38 187 GLN A N 1
ATOM 1479 C CA . GLN A 1 187 ? 12.679 -13.449 -10.130 1.00 94.38 187 GLN A CA 1
ATOM 1480 C C . GLN A 1 187 ? 13.250 -13.433 -8.702 1.00 94.38 187 GLN A C 1
ATOM 1482 O O . GLN A 1 187 ? 14.098 -12.595 -8.399 1.00 94.38 187 GLN A O 1
ATOM 1487 N N . ALA A 1 188 ? 12.870 -14.382 -7.846 1.00 94.75 188 ALA A N 1
ATOM 1488 C CA . ALA A 1 188 ? 13.438 -14.559 -6.509 1.00 94.75 188 ALA A CA 1
ATOM 1489 C C . ALA A 1 188 ? 14.919 -14.995 -6.552 1.00 94.75 188 ALA A C 1
ATOM 1491 O O . ALA A 1 188 ? 15.730 -14.559 -5.725 1.00 94.75 188 ALA A O 1
ATOM 1492 N N . ALA A 1 189 ? 15.310 -15.779 -7.564 1.00 95.25 189 ALA A N 1
ATOM 1493 C CA . ALA A 1 189 ? 16.702 -16.159 -7.807 1.00 95.25 189 ALA A CA 1
ATOM 1494 C C . ALA A 1 189 ? 17.607 -14.949 -8.101 1.00 95.25 189 ALA A C 1
ATOM 1496 O O . ALA A 1 189 ? 18.796 -14.989 -7.807 1.00 95.25 189 ALA A O 1
ATOM 1497 N N . ARG A 1 190 ? 17.058 -13.838 -8.618 1.00 96.31 190 ARG A N 1
ATOM 1498 C CA . ARG A 1 190 ? 17.817 -12.591 -8.833 1.00 96.31 190 ARG A CA 1
ATOM 1499 C C . ARG A 1 190 ? 18.223 -11.891 -7.531 1.00 96.31 190 ARG A C 1
ATOM 1501 O O . ARG A 1 190 ? 19.040 -10.978 -7.565 1.00 96.31 190 ARG A O 1
ATOM 1508 N N . CYS A 1 191 ? 17.648 -12.247 -6.383 1.00 95.62 191 CYS A N 1
ATOM 1509 C CA . CYS A 1 191 ? 18.077 -11.664 -5.115 1.00 95.62 191 CYS A CA 1
ATOM 1510 C C . CYS A 1 191 ? 19.494 -12.137 -4.762 1.00 95.62 191 CYS A C 1
ATOM 1512 O O . CYS A 1 191 ? 19.729 -13.336 -4.666 1.00 95.62 191 CYS A O 1
ATOM 1514 N N . MET A 1 192 ? 20.407 -11.190 -4.533 1.00 93.50 192 MET A N 1
ATOM 1515 C CA . MET A 1 192 ? 21.814 -11.465 -4.204 1.00 93.50 192 MET A CA 1
ATOM 1516 C C . MET A 1 192 ? 22.051 -11.857 -2.738 1.00 93.50 192 MET A C 1
ATOM 1518 O O . MET A 1 192 ? 23.199 -12.044 -2.362 1.00 93.50 192 MET A O 1
ATOM 1522 N N . GLU A 1 193 ? 21.005 -11.893 -1.901 1.00 90.94 193 GLU A N 1
ATOM 1523 C CA . GLU A 1 193 ? 21.124 -12.170 -0.456 1.00 90.94 193 GLU A CA 1
ATOM 1524 C C . GLU A 1 193 ? 22.212 -11.312 0.215 1.00 90.94 193 GLU A C 1
ATOM 1526 O O . GLU A 1 193 ? 23.110 -11.791 0.900 1.00 90.94 193 GLU A O 1
ATOM 1531 N N . CYS A 1 194 ? 22.141 -10.002 -0.042 1.00 92.88 194 CYS A N 1
ATOM 1532 C CA . CYS A 1 194 ? 23.146 -9.035 0.394 1.00 92.88 194 CYS A CA 1
ATOM 1533 C C . CYS A 1 194 ? 23.357 -9.115 1.913 1.00 92.88 194 CYS A C 1
ATOM 1535 O O . CYS A 1 194 ? 22.385 -9.016 2.660 1.00 92.88 194 CYS A O 1
ATOM 1537 N N . GLY A 1 195 ? 24.617 -9.172 2.362 1.00 89.00 195 GLY A N 1
ATOM 1538 C CA . GLY A 1 195 ? 24.948 -9.133 3.793 1.00 89.00 195 GLY A CA 1
ATOM 1539 C C . GLY A 1 195 ? 24.467 -7.852 4.488 1.00 89.00 195 GLY A C 1
ATOM 1540 O O . GLY A 1 195 ? 24.048 -7.893 5.640 1.00 89.00 195 GLY A O 1
ATOM 1541 N N . VAL A 1 196 ? 24.441 -6.728 3.760 1.00 90.50 196 VAL A N 1
ATOM 1542 C CA . VAL A 1 196 ? 23.773 -5.485 4.178 1.00 90.50 196 VAL A CA 1
ATOM 1543 C C . VAL A 1 196 ? 22.610 -5.204 3.216 1.00 90.50 196 VAL A C 1
ATOM 1545 O O . VAL A 1 196 ? 22.814 -4.628 2.143 1.00 90.50 196 VAL A O 1
ATOM 1548 N N . PRO A 1 197 ? 21.380 -5.645 3.536 1.00 93.19 197 PRO A N 1
ATOM 1549 C CA . PRO A 1 197 ? 20.250 -5.533 2.625 1.00 93.19 197 PRO A CA 1
ATOM 1550 C C . PRO A 1 197 ? 19.600 -4.146 2.690 1.00 93.19 197 PRO A C 1
ATOM 1552 O O . PRO A 1 197 ? 18.635 -3.923 3.416 1.00 93.19 197 PRO A O 1
ATOM 1555 N N . PHE A 1 198 ? 20.065 -3.214 1.855 1.00 95.44 198 PHE A N 1
ATOM 1556 C CA . PHE A 1 198 ? 19.496 -1.857 1.760 1.00 95.44 198 PHE A CA 1
ATOM 1557 C C . PHE A 1 198 ? 17.989 -1.835 1.462 1.00 95.44 198 PHE A C 1
ATOM 1559 O O . PHE A 1 198 ? 17.279 -0.957 1.945 1.00 95.44 198 PHE A O 1
ATOM 1566 N N . CYS A 1 199 ? 17.473 -2.841 0.751 1.00 96.00 199 CYS A N 1
ATOM 1567 C CA . CYS A 1 199 ? 16.037 -2.996 0.514 1.00 96.00 199 CYS A CA 1
ATOM 1568 C C . CYS A 1 199 ? 15.203 -3.118 1.808 1.00 96.00 199 CYS A C 1
ATOM 1570 O O . CYS A 1 199 ? 14.053 -2.679 1.814 1.00 96.00 199 CYS A O 1
ATOM 1572 N N . GLN A 1 200 ? 15.775 -3.651 2.894 1.00 94.44 200 GLN A N 1
ATOM 1573 C CA . GLN A 1 200 ? 15.150 -3.765 4.220 1.00 94.44 200 GLN A CA 1
ATOM 1574 C C . GLN A 1 200 ? 15.332 -2.498 5.076 1.00 94.44 200 GLN A C 1
ATOM 1576 O O . GLN A 1 200 ? 14.676 -2.354 6.099 1.00 94.44 200 GLN A O 1
ATOM 1581 N N . SER A 1 201 ? 16.199 -1.562 4.681 1.00 90.81 201 SER A N 1
ATOM 1582 C CA . SER A 1 201 ? 16.463 -0.354 5.466 1.00 90.81 201 SER A CA 1
ATOM 1583 C C . SER A 1 201 ? 15.213 0.522 5.609 1.00 90.81 201 SER A C 1
ATOM 1585 O O . SER A 1 201 ? 14.623 0.915 4.605 1.00 90.81 201 SER A O 1
ATOM 1587 N N . ASN A 1 202 ? 14.867 0.911 6.839 1.00 86.12 202 ASN A N 1
ATOM 1588 C CA . ASN A 1 202 ? 13.706 1.769 7.112 1.00 86.12 202 ASN A CA 1
ATOM 1589 C C . ASN A 1 202 ? 13.862 3.200 6.571 1.00 86.12 202 ASN A C 1
ATOM 1591 O O . ASN A 1 202 ? 12.866 3.903 6.423 1.00 86.12 202 ASN A O 1
ATOM 1595 N N . SER A 1 203 ? 15.093 3.648 6.297 1.00 85.81 203 SER A N 1
ATOM 1596 C CA . SER A 1 203 ? 15.364 5.013 5.829 1.00 85.81 203 SER A CA 1
ATOM 1597 C C . SER A 1 203 ? 15.332 5.151 4.309 1.00 85.81 203 SER A C 1
ATOM 1599 O O . SER A 1 203 ? 14.847 6.159 3.806 1.00 85.81 203 SER A O 1
ATOM 1601 N N . HIS A 1 204 ? 15.828 4.149 3.578 1.00 86.56 204 HIS A N 1
ATOM 1602 C CA . HIS A 1 204 ? 15.971 4.224 2.117 1.00 86.56 204 HIS A CA 1
ATOM 1603 C C . HIS A 1 204 ? 15.207 3.122 1.367 1.00 86.56 204 HIS A C 1
ATOM 1605 O O . HIS A 1 204 ? 14.911 3.290 0.189 1.00 86.56 204 HIS A O 1
ATOM 1611 N N . GLY A 1 205 ? 14.888 2.006 2.030 1.00 94.88 205 GLY A N 1
ATOM 1612 C CA . GLY A 1 205 ? 14.215 0.841 1.461 1.00 94.88 205 GLY A CA 1
ATOM 1613 C C . GLY A 1 205 ? 12.765 0.719 1.927 1.00 94.88 205 GLY A C 1
ATOM 1614 O O . GLY A 1 205 ? 11.943 1.596 1.677 1.00 94.88 205 GLY A O 1
ATOM 1615 N N . CYS A 1 206 ? 12.414 -0.409 2.544 1.00 96.75 206 CYS A N 1
ATOM 1616 C CA . CYS A 1 206 ? 11.065 -0.661 3.041 1.00 96.75 206 CYS A CA 1
ATOM 1617 C C . CYS A 1 206 ? 10.798 0.089 4.360 1.00 96.75 206 CYS A C 1
ATOM 1619 O O . CYS A 1 206 ? 11.430 -0.241 5.360 1.00 96.75 206 CYS A O 1
ATOM 1621 N N . PRO A 1 207 ? 9.801 0.994 4.431 1.00 96.06 207 PRO A N 1
ATOM 1622 C CA . PRO A 1 207 ? 9.474 1.699 5.677 1.00 96.06 207 PRO A CA 1
ATOM 1623 C C . PRO A 1 207 ? 9.024 0.784 6.826 1.00 96.06 207 PRO A C 1
ATOM 1625 O O . PRO A 1 207 ? 9.099 1.175 7.985 1.00 96.06 207 PRO A O 1
ATOM 1628 N N . LEU A 1 208 ? 8.551 -0.425 6.507 1.00 94.88 208 LEU A N 1
ATOM 1629 C CA . LEU A 1 208 ? 8.137 -1.431 7.490 1.00 94.88 208 LEU A CA 1
ATOM 1630 C C . LEU A 1 208 ? 9.310 -2.260 8.030 1.00 94.88 208 LEU A C 1
ATOM 1632 O O . LEU A 1 208 ? 9.123 -3.050 8.950 1.00 94.88 208 LEU A O 1
ATOM 1636 N N . GLY A 1 209 ? 10.502 -2.138 7.439 1.00 94.25 209 GLY A N 1
ATOM 1637 C CA . GLY A 1 209 ? 11.631 -3.000 7.780 1.00 94.25 209 GLY A CA 1
ATOM 1638 C C . GLY A 1 209 ? 11.430 -4.460 7.382 1.00 94.25 209 GLY A C 1
ATOM 1639 O O . GLY A 1 209 ? 11.983 -5.349 8.028 1.00 94.25 209 GLY A O 1
ATOM 1640 N N . ASN A 1 210 ? 10.637 -4.719 6.331 1.00 96.19 210 ASN A N 1
ATOM 1641 C CA . ASN A 1 210 ? 10.361 -6.074 5.852 1.00 96.19 210 ASN A CA 1
ATOM 1642 C C . ASN A 1 210 ? 11.660 -6.857 5.613 1.00 96.19 210 ASN A C 1
ATOM 1644 O O . ASN A 1 210 ? 12.592 -6.362 4.975 1.00 96.19 210 ASN A O 1
ATOM 1648 N N . ILE A 1 211 ? 11.670 -8.125 6.029 1.00 95.50 211 ILE A N 1
ATOM 1649 C CA . ILE A 1 211 ? 12.827 -9.032 5.948 1.00 95.50 211 ILE A CA 1
ATOM 1650 C C . ILE A 1 211 ? 12.957 -9.617 4.526 1.00 95.50 211 ILE A C 1
ATOM 1652 O O . ILE A 1 211 ? 12.863 -10.823 4.298 1.00 95.50 211 ILE A O 1
ATOM 1656 N N . ILE A 1 212 ? 13.118 -8.726 3.543 1.00 97.25 212 ILE A N 1
ATOM 1657 C CA . ILE A 1 212 ? 12.967 -9.002 2.105 1.00 97.25 212 ILE A CA 1
ATOM 1658 C C . ILE A 1 212 ? 13.846 -10.139 1.580 1.00 97.25 212 ILE A C 1
ATOM 1660 O O . ILE A 1 212 ? 13.312 -11.030 0.915 1.00 97.25 212 ILE A O 1
ATOM 1664 N N . PRO A 1 213 ? 15.168 -10.159 1.842 1.00 96.19 213 PRO A N 1
ATOM 1665 C CA . PRO A 1 213 ? 16.006 -11.245 1.348 1.00 96.19 213 PRO A CA 1
ATOM 1666 C C . PRO A 1 213 ? 15.522 -12.611 1.835 1.00 96.19 213 PRO A C 1
ATOM 1668 O O . PRO A 1 213 ? 15.532 -13.565 1.061 1.00 96.19 213 PRO A O 1
ATOM 1671 N N . LYS A 1 214 ? 15.021 -12.689 3.078 1.00 95.62 214 LYS A N 1
ATOM 1672 C CA . LYS A 1 214 ? 14.623 -13.956 3.685 1.00 95.62 214 LYS A CA 1
ATOM 1673 C C . LYS A 1 214 ? 13.402 -14.561 3.011 1.00 95.62 214 LYS A C 1
ATOM 1675 O O . LYS A 1 214 ? 13.436 -15.726 2.633 1.00 95.62 214 LYS A O 1
ATOM 1680 N N . TRP A 1 215 ? 12.326 -13.797 2.834 1.00 96.56 215 TRP A N 1
ATOM 1681 C CA . TRP A 1 215 ? 11.146 -14.349 2.169 1.00 96.56 215 TRP A CA 1
ATOM 1682 C C . TRP A 1 215 ? 11.340 -14.515 0.656 1.00 96.56 215 TRP A C 1
ATOM 1684 O O . TRP A 1 215 ? 10.726 -15.407 0.079 1.00 96.56 215 TRP A O 1
ATOM 1694 N N . ASN A 1 216 ? 12.241 -13.759 0.013 1.00 96.25 216 ASN A N 1
ATOM 1695 C CA . ASN A 1 216 ? 12.652 -14.043 -1.369 1.00 96.25 216 ASN A CA 1
ATOM 1696 C C . ASN A 1 216 ? 13.331 -15.413 -1.474 1.00 96.25 216 ASN A C 1
ATOM 1698 O O . ASN A 1 216 ? 12.999 -16.204 -2.356 1.00 96.25 216 ASN A O 1
ATOM 1702 N N . ASP A 1 217 ? 14.267 -15.695 -0.571 1.00 95.38 217 ASP A N 1
ATOM 1703 C CA . ASP A 1 217 ? 14.961 -16.978 -0.514 1.00 95.38 217 ASP A CA 1
ATOM 1704 C C . ASP A 1 217 ? 13.994 -18.148 -0.254 1.00 95.38 217 ASP A C 1
ATOM 1706 O O . ASP A 1 217 ? 14.016 -19.163 -0.953 1.00 95.38 217 ASP A O 1
ATOM 1710 N N . LEU A 1 218 ? 13.056 -17.971 0.678 1.00 96.31 218 LEU A N 1
ATOM 1711 C CA . LEU A 1 218 ? 12.026 -18.971 0.965 1.00 96.31 218 LEU A CA 1
ATOM 1712 C C . LEU A 1 218 ? 11.123 -19.239 -0.250 1.00 96.31 218 LEU A C 1
ATOM 1714 O O . LEU A 1 218 ? 10.825 -20.397 -0.543 1.00 96.31 218 LEU A O 1
ATOM 1718 N N . VAL A 1 219 ? 10.737 -18.203 -1.004 1.00 95.38 219 VAL A N 1
ATOM 1719 C CA . VAL A 1 219 ? 9.975 -18.361 -2.256 1.00 95.38 219 VAL A CA 1
ATOM 1720 C C . VAL A 1 219 ? 10.776 -19.122 -3.312 1.00 95.38 219 VAL A C 1
ATOM 1722 O O . VAL A 1 219 ? 10.223 -19.999 -3.980 1.00 95.38 219 VAL A O 1
ATOM 1725 N N . PHE A 1 220 ? 12.073 -18.835 -3.451 1.00 94.38 220 PHE A N 1
ATOM 1726 C CA . PHE A 1 220 ? 12.950 -19.558 -4.373 1.00 94.38 220 PHE A CA 1
ATOM 1727 C C . PHE A 1 220 ? 12.976 -21.064 -4.059 1.00 94.38 220 PHE A C 1
ATOM 1729 O O . PHE A 1 220 ? 12.723 -21.886 -4.944 1.00 94.38 220 PHE A O 1
ATOM 1736 N N . HIS A 1 221 ? 13.155 -21.416 -2.783 1.00 93.12 221 HIS A N 1
ATOM 1737 C CA . HIS A 1 221 ? 13.141 -22.798 -2.294 1.00 93.12 221 HIS A CA 1
ATOM 1738 C C . HIS A 1 221 ? 11.739 -23.435 -2.255 1.00 93.12 221 HIS A C 1
ATOM 1740 O O . HIS A 1 221 ? 11.601 -24.617 -1.951 1.00 93.12 221 HIS A O 1
ATOM 1746 N N . GLY A 1 222 ? 10.682 -22.684 -2.582 1.00 93.19 222 GLY A N 1
ATOM 1747 C CA . GLY A 1 222 ? 9.300 -23.165 -2.548 1.00 93.19 222 GLY A CA 1
ATOM 1748 C C . GLY A 1 222 ? 8.715 -23.312 -1.140 1.00 93.19 222 GLY A C 1
ATOM 1749 O O . GLY A 1 222 ? 7.643 -23.894 -0.994 1.00 93.19 222 GLY A O 1
ATOM 1750 N N . ASN A 1 223 ? 9.369 -22.768 -0.113 1.00 95.94 223 ASN A N 1
ATOM 1751 C CA . ASN A 1 223 ? 8.867 -22.750 1.258 1.00 95.94 223 ASN A CA 1
ATOM 1752 C C . ASN A 1 223 ? 7.922 -21.555 1.481 1.00 95.94 223 ASN A C 1
ATOM 1754 O O . ASN A 1 223 ? 8.216 -20.603 2.206 1.00 95.94 223 ASN A O 1
ATOM 1758 N N . TRP A 1 224 ? 6.776 -21.592 0.805 1.00 95.81 224 TRP A N 1
ATOM 1759 C CA . TRP A 1 224 ? 5.807 -20.495 0.789 1.00 95.81 224 TRP A CA 1
ATOM 1760 C C . TRP A 1 224 ? 5.160 -20.223 2.147 1.00 95.81 224 TRP A C 1
ATOM 1762 O O . TRP A 1 224 ? 4.878 -19.067 2.460 1.00 95.81 224 TRP A O 1
ATOM 1772 N N . GLN A 1 225 ? 4.932 -21.266 2.949 1.00 97.19 225 GLN A N 1
ATOM 1773 C CA . GLN A 1 225 ? 4.308 -21.124 4.263 1.00 97.19 225 GLN A CA 1
ATOM 1774 C C . GLN A 1 225 ? 5.217 -20.351 5.224 1.00 97.19 225 GLN A C 1
ATOM 1776 O O . GLN A 1 225 ? 4.765 -19.437 5.909 1.00 97.19 225 GLN A O 1
ATOM 1781 N N . GLU A 1 226 ? 6.519 -20.639 5.224 1.00 97.94 226 GLU A N 1
ATOM 1782 C CA . GLU A 1 226 ? 7.454 -19.850 6.022 1.00 97.94 226 GLU A CA 1
ATOM 1783 C C . GLU A 1 226 ? 7.661 -18.450 5.430 1.00 97.94 226 GLU A C 1
ATOM 1785 O O . GLU A 1 226 ? 7.795 -17.479 6.172 1.00 97.94 226 GLU A O 1
ATOM 1790 N N . ALA A 1 227 ? 7.606 -18.298 4.100 1.00 97.81 227 ALA A N 1
ATOM 1791 C CA . ALA A 1 227 ? 7.693 -16.983 3.462 1.00 97.81 227 ALA A CA 1
ATOM 1792 C C . ALA A 1 227 ? 6.575 -16.040 3.939 1.00 97.81 227 ALA A C 1
ATOM 1794 O O . ALA A 1 227 ? 6.848 -14.879 4.256 1.00 97.81 227 ALA A O 1
ATOM 1795 N N . ILE A 1 228 ? 5.3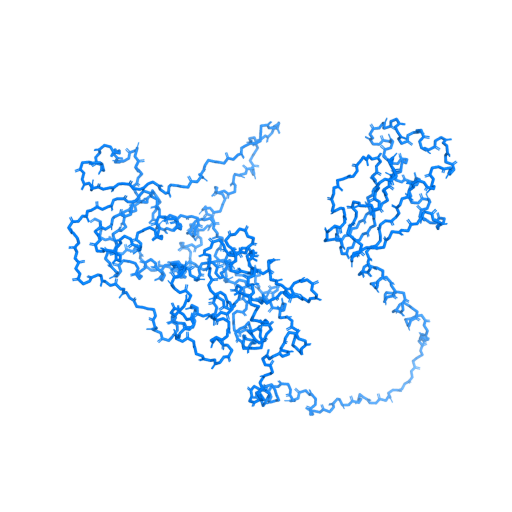32 -16.533 4.040 1.00 98.25 228 ILE A N 1
ATOM 1796 C CA . ILE A 1 228 ? 4.225 -15.729 4.573 1.00 98.25 228 ILE A CA 1
ATOM 1797 C C . ILE A 1 228 ? 4.377 -15.471 6.076 1.00 98.25 228 ILE A C 1
ATOM 1799 O O . ILE A 1 228 ? 4.135 -14.343 6.505 1.00 98.25 228 ILE A O 1
ATOM 1803 N N . ASN A 1 229 ? 4.841 -16.446 6.867 1.00 97.31 229 ASN A N 1
ATOM 1804 C CA . ASN A 1 229 ? 5.109 -16.240 8.296 1.00 97.31 229 ASN A CA 1
ATOM 1805 C C . ASN A 1 229 ? 6.107 -15.097 8.517 1.00 97.31 229 ASN A C 1
ATOM 1807 O O . ASN A 1 229 ? 5.878 -14.233 9.358 1.00 97.31 229 ASN A O 1
ATOM 1811 N N . GLN A 1 230 ? 7.189 -15.056 7.734 1.00 96.75 230 GLN A N 1
ATOM 1812 C CA . GLN A 1 230 ? 8.192 -13.988 7.786 1.00 96.75 230 GLN A CA 1
ATOM 1813 C C . GLN A 1 230 ? 7.628 -12.636 7.337 1.00 96.75 230 GLN A C 1
ATOM 1815 O O . GLN A 1 230 ? 7.868 -11.613 7.976 1.00 96.75 230 GLN A O 1
ATOM 1820 N N . LEU A 1 231 ? 6.844 -12.615 6.258 1.00 97.94 231 LEU A N 1
ATOM 1821 C CA . LEU A 1 231 ? 6.252 -11.384 5.739 1.00 97.94 231 LEU A CA 1
ATOM 1822 C C . LEU A 1 231 ? 5.249 -10.758 6.729 1.00 97.94 231 LEU A C 1
ATOM 1824 O O . LEU A 1 231 ? 5.267 -9.545 6.942 1.00 97.94 231 LEU A O 1
ATOM 1828 N N . LEU A 1 232 ? 4.425 -11.575 7.392 1.00 97.44 232 LEU A N 1
ATOM 1829 C CA . LEU A 1 232 ? 3.424 -11.110 8.362 1.00 97.44 232 LEU A CA 1
ATOM 1830 C C . LEU A 1 232 ? 4.011 -10.635 9.699 1.00 97.44 232 LEU A C 1
ATOM 1832 O O . LEU A 1 232 ? 3.294 -10.010 10.479 1.00 97.44 232 LEU A O 1
ATOM 1836 N N . GLN A 1 233 ? 5.293 -10.889 9.982 1.00 95.81 233 GLN A N 1
ATOM 1837 C CA . GLN A 1 233 ? 5.947 -10.341 11.180 1.00 95.81 233 GLN A CA 1
ATOM 1838 C C . GLN A 1 233 ? 6.068 -8.815 11.134 1.00 95.81 233 GLN A C 1
ATOM 1840 O O . GLN A 1 233 ? 6.073 -8.167 12.175 1.00 95.81 233 GLN A O 1
ATOM 1845 N N . THR A 1 234 ? 6.177 -8.247 9.932 1.00 95.75 234 THR A N 1
ATOM 1846 C CA . THR A 1 234 ? 6.493 -6.824 9.716 1.00 95.75 234 THR A CA 1
ATOM 1847 C C . THR A 1 234 ? 5.380 -6.068 8.996 1.00 95.75 234 THR A C 1
ATOM 1849 O O . THR A 1 234 ? 5.276 -4.851 9.136 1.00 95.75 234 THR A O 1
ATOM 1852 N N . ASN A 1 235 ? 4.506 -6.769 8.268 1.00 97.62 235 ASN A N 1
ATOM 1853 C CA . ASN A 1 235 ? 3.440 -6.150 7.494 1.00 97.62 235 ASN A CA 1
ATOM 1854 C C . ASN A 1 235 ? 2.065 -6.768 7.786 1.00 97.62 235 ASN A C 1
ATOM 1856 O O . ASN A 1 235 ? 1.823 -7.943 7.519 1.00 97.62 235 ASN A O 1
ATOM 1860 N N . ASN A 1 236 ? 1.134 -5.938 8.263 1.00 97.12 236 ASN A N 1
ATOM 1861 C CA . ASN A 1 236 ? -0.262 -6.311 8.491 1.00 97.12 236 ASN A CA 1
ATOM 1862 C C . ASN A 1 236 ? -1.017 -6.650 7.194 1.00 97.12 236 ASN A C 1
ATOM 1864 O O . ASN A 1 236 ? -1.855 -7.555 7.189 1.00 97.12 236 ASN A O 1
ATOM 1868 N N . PHE A 1 237 ? -0.732 -5.928 6.101 1.00 97.75 237 PHE A N 1
ATOM 1869 C CA . PHE A 1 237 ? -1.522 -5.992 4.866 1.00 97.75 237 PHE A CA 1
ATOM 1870 C C . PHE A 1 237 ? -0.666 -6.103 3.594 1.00 97.75 237 PHE A C 1
ATOM 1872 O O . PHE A 1 237 ? -0.703 -5.201 2.741 1.00 97.75 237 PHE A O 1
ATOM 1879 N N . PRO A 1 238 ? 0.083 -7.207 3.410 1.00 97.62 238 PRO A N 1
ATOM 1880 C CA . PRO A 1 238 ? 0.888 -7.399 2.209 1.00 97.62 238 PRO A CA 1
ATOM 1881 C C . PRO A 1 238 ? 0.068 -7.395 0.915 1.00 97.62 238 PRO A C 1
ATOM 1883 O O . PRO A 1 238 ? 0.572 -7.036 -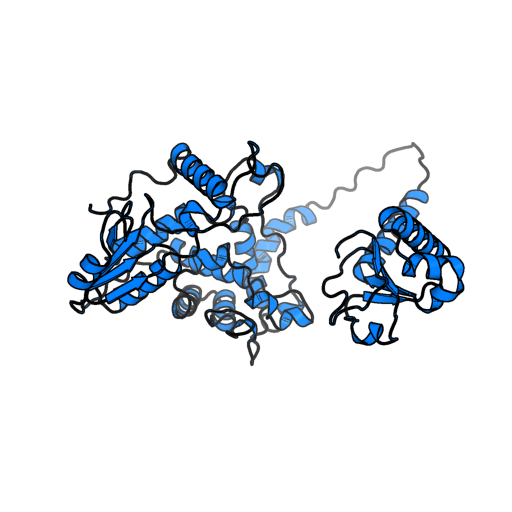0.146 1.00 97.62 238 PRO A O 1
ATOM 1886 N N . GLU A 1 239 ? -1.221 -7.745 0.978 1.00 96.00 239 GLU A N 1
ATOM 1887 C CA . GLU A 1 239 ? -2.107 -7.721 -0.186 1.00 96.00 239 GLU A CA 1
ATOM 1888 C C . GLU A 1 239 ? -2.399 -6.301 -0.684 1.00 96.00 239 GLU A C 1
ATOM 1890 O O . GLU A 1 239 ? -2.726 -6.129 -1.860 1.00 96.00 239 GLU A O 1
ATOM 1895 N N . PHE A 1 240 ? -2.271 -5.287 0.181 1.00 97.62 240 PHE A N 1
ATOM 1896 C CA . PHE A 1 240 ? -2.436 -3.884 -0.189 1.00 97.62 240 PHE A CA 1
ATOM 1897 C C . PHE A 1 240 ? -1.103 -3.320 -0.668 1.00 97.62 240 PHE A C 1
ATOM 1899 O O . PHE A 1 240 ? -1.018 -2.807 -1.785 1.00 97.62 240 PHE A O 1
ATOM 1906 N N . THR A 1 241 ? -0.042 -3.450 0.133 1.00 97.06 241 THR A N 1
ATOM 1907 C CA . THR A 1 241 ? 1.294 -2.934 -0.211 1.00 97.06 241 THR A CA 1
ATOM 1908 C C . THR A 1 241 ? 1.828 -3.577 -1.490 1.00 97.06 241 THR A C 1
ATOM 1910 O O . THR A 1 241 ? 2.232 -2.849 -2.398 1.00 97.06 241 THR A O 1
ATOM 1913 N N . GLY A 1 242 ? 1.686 -4.894 -1.651 1.00 95.19 242 GLY A N 1
ATOM 1914 C CA . GLY A 1 242 ? 2.072 -5.621 -2.863 1.00 95.19 242 GLY A CA 1
ATOM 1915 C C . GLY A 1 242 ? 1.379 -5.120 -4.139 1.00 95.19 242 GLY A C 1
ATOM 1916 O O . GLY A 1 242 ? 1.915 -5.261 -5.235 1.00 95.19 242 GLY A O 1
ATOM 1917 N N . ARG A 1 243 ? 0.227 -4.445 -4.025 1.00 94.94 243 ARG A N 1
ATOM 1918 C CA . ARG A 1 243 ? -0.506 -3.853 -5.159 1.00 94.94 243 ARG A CA 1
ATOM 1919 C C . ARG A 1 243 ? -0.195 -2.376 -5.365 1.00 94.94 243 ARG A C 1
ATOM 1921 O O . ARG A 1 243 ? 0.083 -1.946 -6.488 1.00 94.94 243 ARG A O 1
ATOM 1928 N N . VAL A 1 244 ? -0.193 -1.580 -4.295 1.00 95.75 244 VAL A N 1
ATOM 1929 C CA . VAL A 1 244 ? -0.200 -0.108 -4.406 1.00 95.75 244 VAL A CA 1
ATOM 1930 C C . VAL A 1 244 ? 1.096 0.574 -3.982 1.00 95.75 244 VAL A C 1
ATOM 1932 O O . VAL A 1 244 ? 1.291 1.736 -4.329 1.00 95.75 244 VAL A O 1
ATOM 1935 N N . CYS A 1 245 ? 1.999 -0.124 -3.290 1.00 95.69 245 CYS A N 1
ATOM 1936 C CA . CYS A 1 245 ? 3.275 0.447 -2.862 1.00 95.69 245 CYS A CA 1
ATOM 1937 C C . CYS A 1 245 ? 4.079 0.946 -4.080 1.00 95.69 245 CYS A C 1
ATOM 1939 O O . CYS A 1 245 ? 4.106 0.258 -5.110 1.00 95.69 245 CYS A O 1
ATOM 1941 N N . PRO A 1 246 ? 4.758 2.104 -3.989 1.00 94.50 246 PRO A N 1
ATOM 1942 C CA . PRO A 1 246 ? 5.684 2.561 -5.025 1.00 94.50 246 PRO A CA 1
ATOM 1943 C C . PRO A 1 246 ? 7.006 1.771 -5.047 1.00 94.50 246 PRO A C 1
ATOM 1945 O O . PRO A 1 246 ? 7.873 2.075 -5.855 1.00 94.50 246 PRO A O 1
ATOM 1948 N N . ALA A 1 247 ? 7.149 0.757 -4.184 1.00 95.44 247 ALA A N 1
ATOM 1949 C CA . ALA A 1 247 ? 8.301 -0.138 -4.091 1.00 95.44 247 ALA A CA 1
ATOM 1950 C C . ALA A 1 247 ? 9.650 0.578 -3.844 1.00 95.44 247 ALA A C 1
ATOM 1952 O O . ALA A 1 247 ? 10.612 0.346 -4.578 1.00 95.44 247 ALA A O 1
ATOM 1953 N N . PRO A 1 248 ? 9.780 1.402 -2.782 1.00 96.38 248 PRO A N 1
ATOM 1954 C CA . PRO A 1 248 ? 11.058 2.044 -2.445 1.00 96.38 248 PRO A CA 1
ATOM 1955 C C . PRO A 1 248 ? 12.170 1.018 -2.167 1.00 96.38 248 PRO A C 1
ATOM 1957 O O . PRO A 1 248 ? 13.331 1.247 -2.486 1.00 96.38 248 PRO A O 1
ATOM 1960 N N . CYS A 1 249 ? 11.805 -0.171 -1.680 1.00 97.19 249 CYS A N 1
ATOM 1961 C CA . CYS A 1 249 ? 12.704 -1.312 -1.524 1.00 97.19 249 CYS A CA 1
ATOM 1962 C C . CYS A 1 249 ? 13.373 -1.765 -2.833 1.00 97.19 249 CYS A C 1
ATOM 1964 O O . CYS A 1 249 ? 14.511 -2.230 -2.796 1.00 97.19 249 CYS A O 1
ATOM 1966 N N . GLU A 1 250 ? 12.700 -1.630 -3.980 1.00 96.50 250 GLU A N 1
ATOM 1967 C CA . GLU A 1 250 ? 13.292 -1.918 -5.290 1.00 96.50 250 GLU A CA 1
ATOM 1968 C C . GLU A 1 250 ? 14.246 -0.801 -5.718 1.00 96.50 250 GLU A C 1
ATOM 1970 O O . GLU A 1 250 ? 15.303 -1.094 -6.270 1.00 96.50 250 GLU A O 1
ATOM 1975 N N . GLY A 1 251 ? 13.924 0.458 -5.396 1.00 94.94 251 GLY A N 1
ATOM 1976 C CA . GLY A 1 251 ? 14.827 1.597 -5.594 1.00 94.94 251 GLY A CA 1
ATOM 1977 C C . GLY A 1 251 ? 16.109 1.505 -4.758 1.00 94.94 251 GLY A C 1
ATOM 1978 O O . GLY A 1 251 ? 17.172 1.895 -5.225 1.00 94.94 251 GLY A O 1
ATOM 1979 N N . ALA A 1 252 ? 16.028 0.925 -3.559 1.00 96.38 252 ALA A N 1
ATOM 1980 C CA . ALA A 1 252 ? 17.172 0.666 -2.681 1.00 96.38 252 ALA A CA 1
ATOM 1981 C C . ALA A 1 252 ? 17.852 -0.693 -2.916 1.00 96.38 252 ALA A C 1
ATOM 1983 O O . ALA A 1 252 ? 18.724 -1.100 -2.147 1.00 96.38 252 ALA A O 1
ATOM 1984 N N . CYS A 1 253 ? 17.439 -1.457 -3.927 1.00 97.00 253 CYS A N 1
ATOM 1985 C CA . CYS A 1 253 ? 18.029 -2.760 -4.191 1.00 97.00 253 CYS A CA 1
ATOM 1986 C C . CYS A 1 253 ? 19.477 -2.591 -4.672 1.00 97.00 253 CYS A C 1
ATOM 1988 O O . CYS A 1 253 ? 19.707 -1.942 -5.686 1.00 97.00 253 CYS A O 1
ATOM 1990 N N . VAL A 1 254 ? 20.442 -3.236 -4.003 1.00 95.50 254 VAL A N 1
ATOM 1991 C CA . VAL A 1 254 ? 21.870 -3.190 -4.391 1.00 95.50 254 VAL A CA 1
ATOM 1992 C C . VAL A 1 254 ? 22.076 -3.647 -5.833 1.00 95.50 254 VAL A C 1
ATOM 1994 O O . VAL A 1 254 ? 22.906 -3.091 -6.543 1.00 95.50 254 VAL A O 1
ATOM 1997 N N . LEU A 1 255 ? 21.278 -4.618 -6.295 1.00 94.94 255 LEU A N 1
ATOM 1998 C CA . LEU A 1 255 ? 21.339 -5.074 -7.682 1.00 94.94 255 LEU A CA 1
ATOM 1999 C C . LEU A 1 255 ? 21.087 -3.919 -8.659 1.00 94.94 255 LEU A C 1
ATOM 2001 O O . LEU A 1 255 ? 21.763 -3.848 -9.677 1.00 94.94 255 LEU A O 1
ATOM 2005 N N . GLY A 1 256 ? 20.203 -2.988 -8.278 1.00 94.06 256 GLY A N 1
ATOM 2006 C CA . GLY A 1 256 ? 19.839 -1.767 -9.000 1.00 94.06 256 GLY A CA 1
ATOM 2007 C C . GLY A 1 256 ? 21.006 -0.858 -9.389 1.00 94.06 256 GLY A C 1
ATOM 2008 O O . GLY A 1 256 ? 20.824 0.006 -10.240 1.00 94.06 256 GLY A O 1
ATOM 2009 N N . ILE A 1 257 ? 22.191 -1.043 -8.794 1.00 91.81 257 ILE A N 1
ATOM 2010 C CA . ILE A 1 257 ? 23.411 -0.306 -9.149 1.00 91.81 257 ILE A CA 1
ATOM 2011 C C . ILE A 1 257 ? 23.941 -0.739 -10.524 1.00 91.81 257 ILE A C 1
ATOM 2013 O O . ILE A 1 257 ? 24.452 0.092 -11.270 1.00 91.81 257 ILE A O 1
ATOM 2017 N N . SER A 1 258 ? 23.838 -2.028 -10.858 1.00 90.94 258 SER A N 1
ATOM 2018 C CA . SER A 1 258 ? 24.450 -2.602 -12.068 1.00 90.94 258 SER A CA 1
ATOM 2019 C C . SER A 1 258 ? 23.441 -3.255 -13.010 1.00 90.94 258 SER A C 1
ATOM 2021 O O . SER A 1 258 ? 23.677 -3.314 -14.209 1.00 90.94 258 SER A O 1
ATOM 2023 N N . GLU A 1 259 ? 22.317 -3.734 -12.484 1.00 93.31 259 GLU A N 1
ATOM 2024 C CA . GLU A 1 259 ? 21.280 -4.470 -13.208 1.00 93.31 259 GLU A CA 1
ATOM 2025 C C . GLU A 1 259 ? 19.893 -4.071 -12.678 1.00 93.31 259 GLU A C 1
ATOM 2027 O O . GLU A 1 259 ? 19.772 -3.553 -11.569 1.00 93.31 259 GLU A O 1
ATOM 2032 N N . PRO A 1 260 ? 18.787 -4.329 -13.396 1.00 94.88 260 PRO A N 1
ATOM 2033 C CA . PRO A 1 260 ? 17.461 -4.008 -12.877 1.00 94.88 260 PRO A CA 1
ATOM 2034 C C . PRO A 1 260 ? 17.177 -4.668 -11.514 1.00 94.88 260 PRO A C 1
ATOM 2036 O O . PRO A 1 260 ? 17.497 -5.834 -11.287 1.00 94.88 260 PRO A O 1
ATOM 2039 N N . ALA A 1 261 ? 16.521 -3.950 -10.604 1.00 96.25 261 ALA A N 1
ATOM 2040 C CA . ALA A 1 261 ? 16.210 -4.471 -9.271 1.00 96.25 261 ALA A CA 1
ATOM 2041 C C . ALA A 1 261 ? 15.377 -5.772 -9.290 1.00 96.25 261 ALA A C 1
ATOM 2043 O O . ALA A 1 261 ? 14.693 -6.099 -10.263 1.00 96.25 261 ALA A O 1
ATOM 2044 N N . VAL A 1 262 ? 15.408 -6.508 -8.179 1.00 96.44 262 VAL A N 1
ATOM 2045 C CA . VAL A 1 262 ? 14.504 -7.646 -7.938 1.00 96.44 262 VAL A CA 1
ATOM 2046 C C . VAL A 1 262 ? 13.055 -7.149 -7.915 1.00 96.44 262 VAL A C 1
ATOM 2048 O O . VAL A 1 262 ? 12.789 -6.070 -7.395 1.00 96.44 262 VAL A O 1
ATOM 2051 N N . THR A 1 263 ? 12.103 -7.932 -8.432 1.00 95.50 263 THR A N 1
ATOM 2052 C CA . THR A 1 263 ? 10.665 -7.598 -8.402 1.00 95.50 263 THR A CA 1
ATOM 2053 C C . THR A 1 263 ? 10.047 -7.871 -7.023 1.00 95.50 263 THR A C 1
ATOM 2055 O O . THR A 1 263 ? 9.144 -8.698 -6.884 1.00 95.50 263 THR A O 1
ATOM 2058 N N . ILE A 1 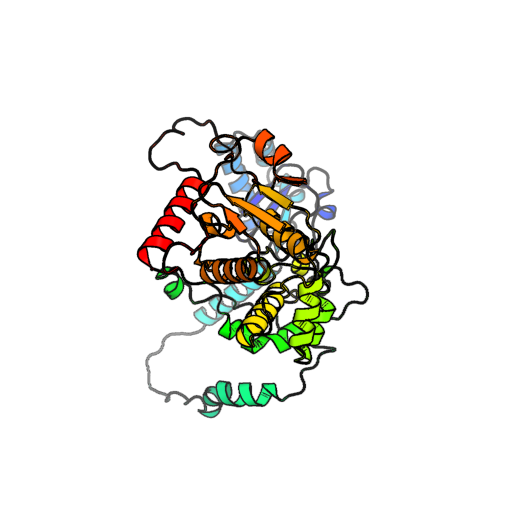264 ? 10.577 -7.212 -5.991 1.00 96.75 264 ILE A N 1
ATOM 2059 C CA . ILE A 1 264 ? 10.237 -7.398 -4.572 1.00 96.75 264 ILE A CA 1
ATOM 2060 C C . ILE A 1 264 ? 8.730 -7.246 -4.353 1.00 96.75 264 ILE A C 1
ATOM 2062 O O . ILE A 1 264 ? 8.111 -8.103 -3.727 1.00 96.75 264 ILE A O 1
ATOM 2066 N N . LYS A 1 265 ? 8.120 -6.202 -4.922 1.00 95.44 265 LYS A N 1
ATOM 2067 C CA . LYS A 1 265 ? 6.687 -5.929 -4.758 1.00 95.44 265 LYS A CA 1
ATOM 2068 C C . LYS A 1 265 ? 5.810 -7.049 -5.332 1.00 95.44 265 LYS A C 1
ATOM 2070 O O . LYS A 1 265 ? 4.805 -7.429 -4.734 1.00 95.44 265 LYS A O 1
ATOM 2075 N N . ASN A 1 266 ? 6.198 -7.603 -6.481 1.00 94.75 266 ASN A N 1
ATOM 2076 C CA . ASN A 1 266 ? 5.460 -8.697 -7.115 1.00 94.75 266 ASN A CA 1
ATOM 2077 C C . ASN A 1 266 ? 5.556 -9.989 -6.297 1.00 94.75 266 ASN A C 1
ATOM 2079 O O . ASN A 1 266 ? 4.571 -10.717 -6.188 1.00 94.75 266 ASN A O 1
ATOM 2083 N N . ILE A 1 267 ? 6.728 -10.263 -5.716 1.00 96.44 267 ILE A N 1
ATOM 2084 C CA . ILE A 1 267 ? 6.935 -11.432 -4.857 1.00 96.44 267 ILE A CA 1
ATOM 2085 C C . ILE A 1 267 ? 6.117 -11.284 -3.564 1.00 96.44 267 ILE A C 1
ATOM 2087 O O . ILE A 1 267 ? 5.402 -12.216 -3.209 1.00 96.44 267 ILE A O 1
ATOM 2091 N N . GLU A 1 268 ? 6.116 -10.105 -2.928 1.00 97.50 268 GLU A N 1
ATOM 2092 C CA . GLU A 1 268 ? 5.262 -9.792 -1.767 1.00 97.50 268 GLU A CA 1
ATOM 2093 C C . GLU A 1 268 ? 3.780 -10.076 -2.060 1.00 97.50 268 GLU A C 1
ATOM 2095 O O . GLU A 1 268 ? 3.133 -10.825 -1.325 1.00 97.50 268 GLU A O 1
ATOM 2100 N N . CYS A 1 269 ? 3.254 -9.526 -3.161 1.00 95.81 269 CYS A N 1
ATOM 2101 C CA . CYS A 1 269 ? 1.856 -9.718 -3.550 1.00 95.81 269 CYS A CA 1
ATOM 2102 C C . CYS A 1 269 ? 1.525 -11.193 -3.816 1.00 95.81 269 CYS A C 1
ATOM 2104 O O . CYS A 1 269 ? 0.450 -11.676 -3.464 1.00 95.81 269 CYS A O 1
ATOM 2106 N N . ALA A 1 270 ? 2.453 -11.928 -4.425 1.00 95.62 270 ALA A N 1
ATOM 2107 C CA . ALA A 1 270 ? 2.233 -13.327 -4.734 1.00 95.62 270 ALA A CA 1
ATOM 2108 C C . ALA A 1 270 ? 2.253 -14.234 -3.501 1.00 95.62 270 ALA A C 1
ATOM 2110 O O . ALA A 1 270 ? 1.461 -15.175 -3.462 1.00 95.62 270 ALA A O 1
ATOM 2111 N N . ILE A 1 271 ? 3.117 -13.951 -2.516 1.00 97.38 271 ILE A N 1
ATOM 2112 C CA . ILE A 1 271 ? 3.183 -14.696 -1.249 1.00 97.38 271 ILE A CA 1
ATOM 2113 C C . ILE A 1 271 ? 1.823 -14.645 -0.550 1.00 97.38 271 ILE A C 1
ATOM 2115 O O . ILE A 1 271 ? 1.265 -15.687 -0.208 1.00 97.38 271 ILE A O 1
ATOM 2119 N N . ILE A 1 272 ? 1.264 -13.446 -0.369 1.00 97.69 272 ILE A N 1
ATOM 2120 C CA . ILE A 1 272 ? -0.008 -13.274 0.342 1.00 97.69 272 ILE A CA 1
ATOM 2121 C C . ILE A 1 272 ? -1.194 -13.837 -0.437 1.00 97.69 272 ILE A C 1
ATOM 2123 O O . ILE A 1 272 ? -2.032 -14.517 0.151 1.00 97.69 272 ILE A O 1
ATOM 2127 N N . ASP A 1 273 ? -1.254 -13.631 -1.755 1.00 95.50 273 ASP A N 1
ATOM 2128 C CA . ASP A 1 273 ? -2.339 -14.194 -2.560 1.00 95.50 273 ASP A CA 1
ATOM 2129 C C . ASP A 1 273 ? -2.282 -15.730 -2.551 1.00 95.50 273 ASP A C 1
ATOM 2131 O O . ASP A 1 273 ? -3.320 -16.380 -2.447 1.00 95.50 273 ASP A O 1
ATOM 2135 N N . HIS A 1 274 ? -1.078 -16.317 -2.565 1.00 95.44 274 HIS A N 1
ATOM 2136 C CA . HIS A 1 274 ? -0.913 -17.767 -2.471 1.00 95.44 274 HIS A CA 1
ATOM 2137 C C . HIS A 1 274 ? -1.335 -18.282 -1.092 1.00 95.44 274 HIS A C 1
ATOM 2139 O O . HIS A 1 274 ? -2.050 -19.274 -0.996 1.00 95.44 274 HIS A O 1
ATOM 2145 N N . ALA A 1 275 ? -0.978 -17.573 -0.020 1.00 97.69 275 ALA A N 1
ATOM 2146 C CA . ALA A 1 275 ? -1.391 -17.934 1.331 1.00 97.69 275 ALA A CA 1
ATOM 2147 C C . ALA A 1 275 ? -2.919 -17.907 1.518 1.00 97.69 275 ALA A C 1
ATOM 2149 O O . ALA A 1 275 ? -3.463 -18.753 2.229 1.00 97.69 275 ALA A O 1
ATOM 2150 N N . PHE A 1 276 ? -3.628 -16.973 0.873 1.00 97.06 276 PHE A N 1
ATOM 2151 C CA . PHE A 1 276 ? -5.093 -16.978 0.855 1.00 97.06 276 PHE A CA 1
ATOM 2152 C C . PHE A 1 276 ? -5.662 -18.148 0.039 1.00 97.06 276 PHE A C 1
ATOM 2154 O O . PHE A 1 276 ? -6.582 -18.808 0.511 1.00 97.06 276 PHE A O 1
ATOM 2161 N N . GLU A 1 277 ? -5.110 -18.439 -1.143 1.00 95.50 277 GLU A N 1
ATOM 2162 C CA . GLU A 1 277 ? -5.532 -19.574 -1.987 1.00 95.50 277 GLU A CA 1
ATOM 2163 C C . GLU A 1 277 ? -5.359 -20.928 -1.290 1.00 95.50 277 GLU A C 1
ATOM 2165 O O . GLU A 1 277 ? -6.198 -21.811 -1.440 1.00 95.50 277 GLU A O 1
ATOM 2170 N N . GLN A 1 278 ? -4.291 -21.084 -0.504 1.00 97.12 278 GLN A N 1
ATOM 2171 C CA . GLN A 1 278 ? -4.026 -22.290 0.286 1.00 97.12 278 GLN A CA 1
ATOM 2172 C C . GLN A 1 278 ? -4.789 -22.325 1.625 1.00 97.12 278 GLN A C 1
ATOM 2174 O O . GLN A 1 278 ? -4.688 -23.297 2.373 1.00 97.12 278 GLN A O 1
ATOM 2179 N N . GLY A 1 279 ? -5.538 -21.269 1.967 1.00 97.12 279 GLY A N 1
ATOM 2180 C CA . GLY A 1 279 ? -6.291 -21.186 3.222 1.00 97.12 279 GLY A CA 1
ATOM 2181 C C . GLY A 1 279 ? -5.420 -21.059 4.480 1.00 97.12 279 GLY A C 1
ATOM 2182 O O . GLY A 1 279 ? -5.852 -21.444 5.569 1.00 97.12 279 GLY A O 1
ATOM 2183 N N . TRP A 1 280 ? -4.191 -20.547 4.358 1.00 97.75 280 TRP A N 1
ATOM 2184 C CA . TRP A 1 280 ? -3.274 -20.347 5.490 1.00 97.75 280 TRP A CA 1
ATOM 2185 C C . TRP A 1 280 ? -3.592 -19.088 6.296 1.00 97.75 280 TRP A C 1
ATOM 2187 O O . TRP A 1 280 ? -3.347 -19.051 7.501 1.00 97.75 280 TRP A O 1
ATOM 2197 N N . ILE A 1 281 ? -4.168 -18.067 5.657 1.00 97.94 281 ILE A N 1
ATOM 2198 C CA . ILE A 1 281 ? -4.638 -16.866 6.352 1.00 97.94 281 ILE A CA 1
ATOM 2199 C C . ILE A 1 281 ? -5.992 -17.163 6.996 1.00 97.94 281 ILE A C 1
ATOM 2201 O O . ILE A 1 281 ? -6.993 -17.348 6.304 1.00 97.94 281 ILE A O 1
ATOM 2205 N N . LYS A 1 282 ? -6.019 -17.207 8.329 1.00 96.50 282 LYS A N 1
ATOM 2206 C CA . LYS A 1 282 ? -7.210 -17.501 9.135 1.00 96.50 282 LYS A CA 1
ATOM 2207 C C . LYS A 1 282 ? -7.392 -16.445 10.228 1.00 96.50 282 LYS A C 1
ATOM 2209 O O . LYS A 1 282 ? -6.386 -15.874 10.653 1.00 96.50 282 LYS A O 1
ATOM 2214 N N . PRO A 1 283 ? -8.632 -16.204 10.699 1.00 96.69 283 PRO A N 1
ATOM 2215 C CA . PRO A 1 283 ? -8.875 -15.300 11.817 1.00 96.69 283 PRO A CA 1
ATOM 2216 C C . PRO A 1 283 ? -8.081 -15.728 13.055 1.00 96.69 283 PRO A C 1
ATOM 2218 O O . PRO A 1 283 ? -8.172 -16.879 13.486 1.00 96.69 283 PRO A O 1
ATOM 2221 N N . GLN A 1 284 ? -7.316 -14.805 13.634 1.00 94.25 284 GLN A N 1
ATOM 2222 C CA . GLN A 1 284 ? -6.589 -15.011 14.889 1.00 94.25 284 GLN A CA 1
ATOM 2223 C C . GLN A 1 284 ? -7.324 -14.340 16.053 1.00 94.25 284 GLN A C 1
ATOM 2225 O O . GLN A 1 284 ? -6.986 -13.232 16.471 1.00 94.25 284 GLN A O 1
ATOM 2230 N N . VAL A 1 285 ? -8.351 -15.011 16.582 1.00 96.12 285 VAL A N 1
ATOM 2231 C CA . VAL A 1 285 ? -9.070 -14.530 17.771 1.00 96.12 285 VAL A CA 1
ATOM 2232 C C . VAL A 1 285 ? -8.164 -14.679 19.006 1.00 96.12 285 VAL A C 1
ATOM 2234 O O . VAL A 1 285 ? -7.643 -15.773 19.236 1.00 96.12 285 VAL A O 1
ATOM 2237 N N . PRO A 1 286 ? -7.978 -13.627 19.823 1.00 95.69 286 PRO A N 1
ATOM 2238 C CA . PRO A 1 286 ? -7.204 -13.713 21.060 1.00 95.69 286 PRO A CA 1
ATOM 2239 C C . PRO A 1 286 ? -7.800 -14.733 22.029 1.00 95.69 286 PRO A C 1
ATOM 2241 O O . PRO A 1 286 ? -9.007 -14.723 22.276 1.00 95.69 286 PRO A O 1
ATOM 2244 N N . SER A 1 287 ? -6.949 -15.568 22.627 1.00 95.00 287 SER A N 1
ATOM 2245 C CA . SER A 1 287 ? -7.365 -16.555 23.631 1.00 95.00 287 SER A CA 1
ATOM 2246 C C . SER A 1 287 ? -7.819 -15.914 24.944 1.00 95.00 287 SER A C 1
ATOM 2248 O O . SER A 1 287 ? -8.673 -16.464 25.634 1.00 95.00 287 SER A O 1
ATOM 2250 N N . VAL A 1 288 ? -7.271 -14.744 25.281 1.00 96.69 288 VAL A N 1
ATOM 2251 C CA . VAL A 1 288 ? -7.596 -13.986 26.492 1.00 96.69 288 VAL A CA 1
ATOM 2252 C C . VAL A 1 288 ? -7.918 -12.547 26.108 1.00 96.69 288 VAL A C 1
ATOM 2254 O O . VAL A 1 288 ? -7.200 -11.922 25.327 1.00 96.69 288 VAL A O 1
ATOM 2257 N N . ARG A 1 289 ? -9.006 -12.009 26.669 1.00 97.56 289 ARG A N 1
ATOM 2258 C CA . ARG A 1 289 ? -9.361 -10.593 26.541 1.00 97.56 289 ARG A CA 1
ATOM 2259 C C . ARG A 1 289 ? -8.834 -9.821 27.744 1.00 97.56 289 ARG A C 1
ATOM 2261 O O . ARG A 1 289 ? -9.017 -10.238 28.880 1.00 97.56 289 ARG A O 1
ATOM 2268 N N . SER A 1 290 ? -8.228 -8.667 27.491 1.00 97.56 290 SER A N 1
ATOM 2269 C CA . SER A 1 290 ? -7.674 -7.780 28.525 1.00 97.56 290 SER A CA 1
ATOM 2270 C C . SER A 1 290 ? -8.741 -7.022 29.325 1.00 97.56 290 SER A C 1
ATOM 2272 O O . SER A 1 290 ? -8.414 -6.348 30.297 1.00 97.56 290 SER A O 1
ATOM 2274 N N . GLY A 1 291 ? -10.004 -7.059 28.886 1.00 96.94 291 GLY A N 1
ATOM 2275 C CA . GLY A 1 291 ? -11.098 -6.257 29.446 1.00 96.94 291 GLY A CA 1
ATOM 2276 C C . GLY A 1 291 ? -11.060 -4.774 29.056 1.00 96.94 291 GLY A C 1
ATOM 2277 O O . GLY A 1 291 ? -12.005 -4.052 29.354 1.00 96.94 291 GLY A O 1
ATOM 2278 N N . LYS A 1 292 ? -10.008 -4.323 28.361 1.00 98.31 292 LYS A N 1
ATOM 2279 C CA . LYS A 1 292 ? -9.852 -2.940 27.899 1.00 98.31 292 LYS A CA 1
ATOM 2280 C C . LYS A 1 292 ? -10.548 -2.700 26.565 1.00 98.31 292 LYS A C 1
ATOM 2282 O O . LYS A 1 292 ? -10.483 -3.549 25.671 1.00 98.31 292 LYS A O 1
ATOM 2287 N N . ARG A 1 293 ? -11.175 -1.533 26.427 1.00 98.56 293 ARG A N 1
ATOM 2288 C CA . ARG A 1 293 ? -11.895 -1.087 25.229 1.00 98.56 293 ARG A CA 1
ATOM 2289 C C . ARG A 1 293 ? -11.149 0.054 24.551 1.00 98.56 293 ARG A C 1
ATOM 2291 O O . ARG A 1 293 ? -10.835 1.050 25.193 1.00 98.56 293 ARG A O 1
ATOM 2298 N N . VAL A 1 294 ? -10.918 -0.061 23.246 1.00 98.69 294 VAL A N 1
ATOM 2299 C CA . VAL A 1 294 ? -10.231 0.963 22.449 1.00 98.69 294 VAL A CA 1
ATOM 2300 C C . VAL A 1 294 ? -11.106 1.408 21.283 1.00 98.69 294 VAL A C 1
ATOM 2302 O O . VAL A 1 294 ? -11.568 0.581 20.495 1.00 98.69 294 VAL A O 1
ATOM 2305 N N . ALA A 1 295 ? -11.312 2.719 21.162 1.00 98.56 295 ALA A N 1
ATOM 2306 C CA . ALA A 1 295 ? -11.971 3.327 20.013 1.00 98.56 295 ALA A CA 1
ATOM 2307 C C . ALA A 1 295 ? -10.932 3.798 18.990 1.00 98.56 295 ALA A C 1
ATOM 2309 O O . ALA A 1 295 ? -9.969 4.484 19.331 1.00 98.56 295 ALA A O 1
ATOM 2310 N N . ILE A 1 296 ? -11.146 3.480 17.717 1.00 98.69 296 ILE A N 1
ATOM 2311 C CA . ILE A 1 296 ? -10.312 3.956 16.609 1.00 98.69 296 ILE A CA 1
ATOM 2312 C C . ILE A 1 296 ? -11.180 4.804 15.690 1.00 98.69 296 ILE A C 1
ATOM 2314 O O . ILE A 1 296 ? -12.176 4.327 15.158 1.00 98.69 296 ILE A O 1
ATOM 2318 N N . VAL A 1 297 ? -10.811 6.066 15.491 1.00 98.44 297 VAL A N 1
ATOM 2319 C CA . VAL A 1 297 ? -11.543 7.003 14.634 1.00 98.44 297 VAL A CA 1
ATOM 2320 C C . VAL A 1 297 ? -10.892 7.041 13.253 1.00 98.44 297 VAL A C 1
ATOM 2322 O O . VAL A 1 297 ? -9.786 7.560 13.093 1.00 98.44 297 VAL A O 1
ATOM 2325 N N . GLY A 1 298 ? -11.591 6.514 12.251 1.00 98.19 298 GLY A N 1
ATOM 2326 C CA . GLY A 1 298 ? -11.130 6.368 10.871 1.00 98.19 298 GLY A CA 1
ATOM 2327 C C . GLY A 1 298 ? -10.726 4.930 10.538 1.00 98.19 298 GLY A C 1
ATOM 2328 O O . GLY A 1 298 ? -9.985 4.286 11.273 1.00 98.19 298 GLY A O 1
ATOM 2329 N N . SER A 1 299 ? -11.190 4.427 9.392 1.00 98.19 299 SER A N 1
ATOM 2330 C CA . SER A 1 299 ? -10.924 3.049 8.940 1.00 98.19 299 SER A CA 1
ATOM 2331 C C . SER A 1 299 ? -9.902 2.958 7.797 1.00 98.19 299 SER A C 1
ATOM 2333 O O . SER A 1 299 ? -9.919 2.022 6.999 1.00 98.19 299 SER A O 1
ATOM 2335 N N . GLY A 1 300 ? -9.015 3.951 7.674 1.00 98.00 300 GLY A N 1
ATOM 2336 C CA . GLY A 1 300 ? -7.900 3.900 6.724 1.00 98.00 300 GLY A CA 1
ATOM 2337 C C . GLY A 1 300 ? -6.836 2.860 7.118 1.00 98.00 300 GLY A C 1
ATOM 2338 O O . GLY A 1 300 ? -6.934 2.253 8.183 1.00 98.00 300 GLY A O 1
ATOM 2339 N N . PRO A 1 301 ? -5.767 2.685 6.315 1.00 97.88 301 PRO A N 1
ATOM 2340 C CA . PRO A 1 301 ? -4.717 1.694 6.584 1.00 97.88 301 PRO A CA 1
ATOM 2341 C C . PRO A 1 301 ? -4.132 1.768 8.002 1.00 97.88 301 PRO A C 1
ATOM 2343 O O . PRO A 1 301 ? -3.916 0.735 8.627 1.00 97.88 301 PRO A O 1
ATOM 2346 N N . ALA A 1 302 ? -3.926 2.983 8.524 1.00 98.31 302 ALA A N 1
ATOM 2347 C CA . ALA A 1 302 ? -3.426 3.200 9.881 1.00 98.31 302 ALA A CA 1
ATOM 2348 C C . ALA A 1 302 ? -4.404 2.684 10.949 1.00 98.31 302 ALA A C 1
ATOM 2350 O O . ALA A 1 302 ? -3.999 1.937 11.837 1.00 98.31 302 ALA A O 1
ATOM 2351 N N . GLY A 1 303 ? -5.691 3.031 10.832 1.00 98.50 303 GLY A N 1
ATOM 2352 C CA . GLY A 1 303 ? -6.732 2.575 11.752 1.00 98.50 303 GLY A CA 1
ATOM 2353 C C . GLY A 1 303 ? -6.927 1.063 11.698 1.00 98.50 303 GLY A C 1
ATOM 2354 O O . GLY A 1 303 ? -7.014 0.421 12.739 1.00 98.50 303 GLY A O 1
ATOM 2355 N N . LEU A 1 304 ? -6.900 0.470 10.499 1.00 98.69 304 LEU A N 1
ATOM 2356 C CA . LEU A 1 304 ? -6.991 -0.982 10.332 1.00 98.69 304 LEU A CA 1
ATOM 2357 C C . LEU A 1 304 ? -5.788 -1.712 10.947 1.00 98.69 304 LEU A C 1
ATOM 2359 O O . LEU A 1 304 ? -5.974 -2.711 11.639 1.00 98.69 304 LEU A O 1
ATOM 2363 N N . ALA A 1 305 ? -4.564 -1.223 10.723 1.00 98.38 305 ALA A N 1
ATOM 2364 C CA . ALA A 1 305 ? -3.358 -1.841 11.277 1.00 98.38 305 ALA A CA 1
ATOM 2365 C C . ALA A 1 305 ? -3.366 -1.774 12.809 1.00 98.38 305 ALA A C 1
ATOM 2367 O O . ALA A 1 305 ? -3.157 -2.788 13.474 1.00 98.38 305 ALA A O 1
ATOM 2368 N N . ALA A 1 306 ? -3.682 -0.600 13.366 1.00 98.56 306 ALA A N 1
ATOM 2369 C CA . ALA A 1 306 ? -3.826 -0.420 14.805 1.00 98.56 306 ALA A CA 1
ATOM 2370 C C . ALA A 1 306 ? -4.916 -1.334 15.378 1.00 98.56 306 ALA A C 1
ATOM 2372 O O . ALA A 1 306 ? -4.684 -1.997 16.387 1.00 98.56 306 ALA A O 1
ATOM 2373 N N . ALA A 1 307 ? -6.069 -1.434 14.707 1.00 98.56 307 ALA A N 1
ATOM 2374 C CA . ALA A 1 307 ? -7.163 -2.296 15.136 1.00 98.56 307 ALA A CA 1
ATOM 2375 C C . ALA A 1 307 ? -6.739 -3.761 15.211 1.00 98.56 307 ALA A C 1
ATOM 2377 O O . ALA A 1 307 ? -7.009 -4.429 16.207 1.00 98.56 307 ALA A O 1
ATOM 2378 N N . GLN A 1 308 ? -6.033 -4.247 14.187 1.00 97.94 308 GLN A N 1
ATOM 2379 C CA . GLN A 1 308 ? -5.559 -5.624 14.146 1.00 97.94 308 GLN A CA 1
ATOM 2380 C C . GLN A 1 308 ? -4.550 -5.914 15.265 1.00 97.94 308 GLN A C 1
ATOM 2382 O O . GLN A 1 308 ? -4.684 -6.922 15.957 1.00 97.94 308 GLN A O 1
ATOM 2387 N N . GLN A 1 309 ? -3.572 -5.028 15.482 1.00 97.75 309 GLN A N 1
ATOM 2388 C CA . GLN A 1 309 ? -2.557 -5.215 16.526 1.00 97.75 309 GLN A CA 1
ATOM 2389 C C . GLN A 1 309 ? -3.160 -5.144 17.938 1.00 97.75 309 GLN A C 1
ATOM 2391 O O . GLN A 1 309 ? -2.874 -5.998 18.775 1.00 97.75 309 GLN A O 1
ATOM 2396 N N . LEU A 1 310 ? -4.044 -4.176 18.198 1.00 98.25 310 LEU A N 1
ATOM 2397 C CA . LEU A 1 310 ? -4.713 -4.026 19.494 1.00 98.25 310 LEU A CA 1
ATOM 2398 C C . LEU A 1 310 ? -5.672 -5.183 19.784 1.00 98.25 310 LEU A C 1
ATOM 2400 O O . LEU A 1 310 ? -5.708 -5.682 20.909 1.00 98.25 310 LEU A O 1
ATOM 2404 N N . ASN A 1 311 ? -6.412 -5.646 18.772 1.00 98.25 311 ASN A N 1
ATOM 2405 C CA . ASN A 1 311 ? -7.245 -6.833 18.913 1.00 98.25 311 ASN A CA 1
ATOM 2406 C C . ASN A 1 311 ? -6.372 -8.046 19.231 1.00 98.25 311 ASN A C 1
ATOM 2408 O O . ASN A 1 311 ? -6.655 -8.723 20.207 1.00 98.25 311 ASN A O 1
ATOM 2412 N N . LYS A 1 312 ? -5.268 -8.267 18.502 1.00 96.62 312 LYS A N 1
ATOM 2413 C CA . LYS A 1 312 ? -4.318 -9.364 18.763 1.00 96.62 312 LYS A CA 1
ATOM 2414 C C . LYS A 1 312 ? -3.733 -9.329 20.182 1.00 96.62 312 LYS A C 1
ATOM 2416 O O . LYS A 1 312 ? -3.529 -10.385 20.772 1.00 96.62 312 LYS A O 1
ATOM 2421 N N . ALA A 1 313 ? -3.527 -8.141 20.753 1.00 97.19 313 ALA A N 1
ATOM 2422 C CA . ALA A 1 313 ? -3.112 -7.953 22.148 1.00 97.19 313 ALA A CA 1
ATOM 2423 C C . ALA A 1 313 ? -4.226 -8.237 23.186 1.00 97.19 313 ALA A C 1
ATOM 2425 O O . ALA A 1 313 ? -4.002 -8.129 24.390 1.00 97.19 313 ALA A O 1
ATOM 2426 N N . GLY A 1 314 ? -5.432 -8.603 22.742 1.00 97.94 314 GLY A N 1
ATOM 2427 C CA . GLY A 1 314 ? -6.562 -8.977 23.590 1.00 97.94 314 GLY A CA 1
ATOM 2428 C C . GLY A 1 314 ? -7.506 -7.824 23.935 1.00 97.94 314 GLY A C 1
ATOM 2429 O O . GLY A 1 314 ? -8.418 -8.015 24.740 1.00 97.94 314 GLY A O 1
ATOM 2430 N N . HIS A 1 315 ? -7.329 -6.625 23.379 1.00 98.44 315 HIS A N 1
ATOM 2431 C CA . HIS A 1 315 ? -8.267 -5.516 23.589 1.00 98.44 315 HIS A CA 1
ATOM 2432 C C . HIS A 1 315 ? -9.565 -5.714 22.793 1.00 98.44 315 HIS A C 1
ATOM 2434 O O . HIS A 1 315 ? -9.596 -6.418 21.782 1.00 98.44 315 HIS A O 1
ATOM 2440 N N . LEU A 1 316 ? -10.654 -5.101 23.261 1.00 98.44 316 LEU A N 1
ATOM 2441 C CA . LEU A 1 316 ? -11.898 -4.968 22.505 1.00 98.44 316 LEU A CA 1
ATOM 2442 C C . LEU A 1 316 ? -11.816 -3.689 21.678 1.00 98.44 316 LEU A C 1
ATOM 2444 O O . LEU A 1 316 ? -11.676 -2.602 22.238 1.00 98.44 316 LEU A O 1
ATOM 2448 N N . VAL A 1 317 ? -11.870 -3.819 20.355 1.00 98.69 317 VAL A N 1
ATOM 2449 C CA . VAL A 1 317 ? -11.630 -2.701 19.439 1.00 98.69 317 VAL A CA 1
ATOM 2450 C C . VAL A 1 317 ? -12.889 -2.380 18.648 1.00 98.69 317 VAL A C 1
ATOM 2452 O O . VAL A 1 317 ? -13.431 -3.252 17.966 1.00 98.69 317 VAL A O 1
ATOM 2455 N N . THR A 1 318 ? -13.285 -1.108 18.682 1.00 98.69 318 THR A N 1
ATOM 2456 C CA . THR A 1 318 ? -14.363 -0.563 17.852 1.00 98.69 318 THR A CA 1
ATOM 2457 C C . THR A 1 318 ? -13.799 0.520 16.931 1.00 98.69 318 THR A C 1
ATOM 2459 O O . THR A 1 318 ? -13.233 1.514 17.387 1.00 98.69 318 THR A O 1
ATOM 2462 N N . VAL A 1 319 ? -13.944 0.334 15.620 1.00 98.75 319 VAL A N 1
ATOM 2463 C CA . VAL A 1 319 ? -13.482 1.257 14.576 1.00 98.75 319 VAL A CA 1
ATOM 2464 C C . VAL A 1 319 ? -14.662 2.077 14.065 1.00 98.75 319 VAL A C 1
ATOM 2466 O O . VAL A 1 319 ? -15.587 1.530 13.473 1.00 98.75 319 VAL A O 1
ATOM 2469 N N . PHE A 1 320 ? -14.622 3.391 14.245 1.00 98.50 320 PHE A N 1
ATOM 2470 C CA . PHE A 1 320 ? -15.633 4.325 13.760 1.00 98.50 320 PHE A CA 1
ATOM 2471 C C . PHE A 1 320 ? -15.256 4.861 12.379 1.00 98.50 320 PHE A C 1
ATOM 2473 O O . PHE A 1 320 ? -14.148 5.357 12.172 1.00 98.50 320 PHE A O 1
ATOM 2480 N N . GLU A 1 321 ? -16.186 4.797 11.432 1.00 97.88 321 GLU A N 1
ATOM 2481 C CA . GLU A 1 321 ? -16.011 5.261 10.059 1.00 97.88 321 GLU A CA 1
ATOM 2482 C C . GLU A 1 321 ? -17.177 6.158 9.646 1.00 97.88 321 GLU A C 1
ATOM 2484 O O . GLU A 1 321 ? -18.344 5.793 9.784 1.00 97.88 321 GLU A O 1
ATOM 2489 N N . ARG A 1 322 ? -16.855 7.324 9.075 1.00 96.56 322 ARG A N 1
ATOM 2490 C CA . ARG A 1 322 ? -17.865 8.293 8.631 1.00 96.56 322 ARG A CA 1
ATOM 2491 C C . ARG A 1 322 ? -18.591 7.857 7.358 1.00 96.56 322 ARG A C 1
ATOM 2493 O O . ARG A 1 322 ? -19.731 8.249 7.148 1.00 96.56 322 ARG A O 1
ATOM 2500 N N . ASN A 1 323 ? -17.934 7.087 6.495 1.00 94.94 323 ASN A N 1
ATOM 2501 C CA . ASN A 1 323 ? -18.531 6.572 5.268 1.00 94.94 323 ASN A CA 1
ATOM 2502 C C . ASN A 1 323 ? -19.355 5.301 5.516 1.00 94.94 323 ASN A C 1
ATOM 2504 O O . ASN A 1 323 ? -19.294 4.681 6.576 1.00 94.94 323 ASN A O 1
ATOM 2508 N N . ASP A 1 324 ? -20.094 4.873 4.494 1.00 94.25 324 ASP A N 1
ATOM 2509 C CA . ASP A 1 324 ? -20.954 3.688 4.533 1.00 94.25 324 ASP A CA 1
ATOM 2510 C C . ASP A 1 324 ? -20.188 2.357 4.515 1.00 94.25 324 ASP A C 1
ATOM 2512 O O . ASP A 1 324 ? -20.791 1.306 4.741 1.00 94.25 324 ASP A O 1
ATOM 2516 N N . ARG A 1 325 ? -18.877 2.385 4.241 1.00 94.81 325 ARG A N 1
ATOM 2517 C CA . ARG A 1 325 ? -18.003 1.204 4.208 1.00 94.81 325 ARG A CA 1
ATOM 2518 C C . ARG A 1 325 ? -16.615 1.524 4.770 1.00 94.81 325 ARG A C 1
ATOM 2520 O O . ARG A 1 325 ? -16.116 2.623 4.503 1.00 94.81 325 ARG A O 1
ATOM 2527 N N . PRO A 1 326 ? -15.966 0.573 5.470 1.00 97.31 326 PRO A N 1
ATOM 2528 C CA . PRO A 1 326 ? -14.619 0.771 5.978 1.00 97.31 326 PRO A CA 1
ATOM 2529 C C . PRO A 1 326 ? -13.553 0.689 4.876 1.00 97.31 326 PRO A C 1
ATOM 2531 O O . PRO A 1 326 ? -13.800 0.175 3.787 1.00 97.31 326 PRO A O 1
ATOM 2534 N N . GLY A 1 327 ? -12.348 1.182 5.172 1.00 95.94 327 GLY A N 1
ATOM 2535 C CA . GLY A 1 327 ? -11.157 1.103 4.317 1.00 95.94 327 GLY A CA 1
ATOM 2536 C C . GLY A 1 327 ? -10.578 2.462 3.906 1.00 95.94 327 GLY A C 1
ATOM 2537 O O . GLY A 1 327 ? -9.487 2.524 3.333 1.00 95.94 327 GLY A O 1
ATOM 2538 N N . GLY A 1 328 ? -11.277 3.570 4.172 1.00 96.06 328 GLY A N 1
ATOM 2539 C CA . GLY A 1 328 ? -10.832 4.918 3.802 1.00 96.06 328 GLY A CA 1
ATOM 2540 C C . GLY A 1 328 ? -10.469 5.031 2.313 1.00 96.06 328 GLY A C 1
ATOM 2541 O O . GLY A 1 328 ? -11.252 4.662 1.435 1.00 96.06 328 GLY A O 1
ATOM 2542 N N . LEU A 1 329 ? -9.253 5.498 2.002 1.00 95.75 329 LEU A N 1
ATOM 2543 C CA . LEU A 1 329 ? -8.779 5.588 0.613 1.00 95.75 329 LEU A CA 1
ATOM 2544 C C . LEU A 1 329 ? -8.619 4.222 -0.069 1.00 95.75 329 LEU A C 1
ATOM 2546 O O . LEU A 1 329 ? -8.733 4.163 -1.291 1.00 95.75 329 LEU A O 1
ATOM 2550 N N . LEU A 1 330 ? -8.415 3.126 0.672 1.00 96.75 330 LEU A N 1
ATOM 2551 C CA . LEU A 1 330 ? -8.417 1.782 0.080 1.00 96.75 330 LEU A CA 1
ATOM 2552 C C . LEU A 1 330 ? -9.783 1.460 -0.526 1.00 96.75 330 LEU A C 1
ATOM 2554 O O . LEU A 1 330 ? -9.849 0.767 -1.536 1.00 96.75 330 LEU A O 1
ATOM 2558 N N . GLN A 1 331 ? -10.858 1.997 0.052 1.00 95.44 331 GLN A N 1
ATOM 2559 C CA . GLN A 1 331 ? -12.229 1.773 -0.389 1.00 95.44 331 GLN A CA 1
ATOM 2560 C C . GLN A 1 331 ? -12.667 2.790 -1.449 1.00 95.44 331 GLN A C 1
ATOM 2562 O O . GLN A 1 331 ? -13.135 2.394 -2.515 1.00 95.44 331 GLN A O 1
ATOM 2567 N N . TYR A 1 332 ? -12.473 4.086 -1.187 1.00 94.62 332 TYR A N 1
ATOM 2568 C CA . TYR A 1 332 ? -13.054 5.165 -2.000 1.00 94.62 332 TYR A CA 1
ATOM 2569 C C . TYR A 1 332 ? -12.054 6.007 -2.799 1.00 94.62 332 TYR A C 1
ATOM 2571 O O . TYR A 1 332 ? -12.467 6.746 -3.686 1.00 94.62 332 TYR A O 1
ATOM 2579 N N . GLY A 1 333 ? -10.752 5.890 -2.531 1.00 94.25 333 GLY A N 1
ATOM 2580 C CA . GLY A 1 333 ? -9.720 6.660 -3.231 1.00 94.25 333 GLY A CA 1
ATOM 2581 C C . GLY A 1 333 ? -9.059 5.878 -4.361 1.00 94.25 333 GLY A C 1
ATOM 2582 O O . GLY A 1 333 ? -9.122 6.259 -5.527 1.00 94.25 333 GLY A O 1
ATOM 2583 N N . ILE A 1 334 ? -8.404 4.769 -4.017 1.00 95.19 334 ILE A N 1
ATOM 2584 C CA . ILE A 1 334 ? -7.629 3.968 -4.965 1.00 95.19 334 ILE A CA 1
ATOM 2585 C C . ILE A 1 334 ? -8.596 3.275 -5.930 1.00 95.19 334 ILE A C 1
ATOM 2587 O O . ILE A 1 334 ? -9.485 2.561 -5.474 1.00 95.19 334 ILE A O 1
ATOM 2591 N N . PRO A 1 335 ? -8.444 3.426 -7.251 1.00 93.94 335 PRO A N 1
ATOM 2592 C CA . PRO A 1 335 ? -9.340 2.772 -8.194 1.00 93.94 335 PRO A CA 1
ATOM 2593 C C . PRO A 1 335 ? -9.261 1.237 -8.162 1.00 93.94 335 PRO A C 1
ATOM 2595 O O . PRO A 1 335 ? -8.181 0.670 -7.980 1.00 93.94 335 PRO A O 1
ATOM 2598 N N . THR A 1 336 ? -10.391 0.570 -8.420 1.00 92.31 336 THR A N 1
ATOM 2599 C CA . THR A 1 336 ? -10.509 -0.907 -8.419 1.00 92.31 336 THR A CA 1
ATOM 2600 C C . THR A 1 336 ? -9.490 -1.596 -9.334 1.00 92.31 336 THR A C 1
ATOM 2602 O O . THR A 1 336 ? -8.928 -2.621 -8.961 1.00 92.31 336 THR A O 1
ATOM 2605 N N . MET A 1 337 ? -9.148 -0.997 -10.480 1.00 93.19 337 MET A N 1
ATOM 2606 C CA . MET A 1 337 ? -8.159 -1.578 -11.393 1.00 93.19 337 MET A CA 1
ATOM 2607 C C . MET A 1 337 ? -6.717 -1.575 -10.849 1.00 93.19 337 MET A C 1
ATOM 2609 O O . MET A 1 337 ? -5.850 -2.231 -11.422 1.00 93.19 337 MET A O 1
ATOM 2613 N N . LYS A 1 338 ? -6.427 -0.848 -9.761 1.00 94.06 338 LYS A N 1
ATOM 2614 C CA . LYS A 1 338 ? -5.133 -0.906 -9.051 1.00 94.06 338 LYS A CA 1
ATOM 2615 C C . LYS A 1 338 ? -5.190 -1.740 -7.773 1.00 94.06 338 LYS A C 1
ATOM 2617 O O . LYS A 1 338 ? -4.188 -2.351 -7.419 1.00 94.06 338 LYS A O 1
ATOM 2622 N N . LEU A 1 339 ? -6.321 -1.706 -7.074 1.00 95.56 339 LEU A N 1
ATOM 2623 C CA . LEU A 1 339 ? -6.571 -2.469 -5.856 1.00 95.56 339 LEU A CA 1
ATOM 2624 C C . LEU A 1 339 ? -8.026 -2.926 -5.859 1.00 95.56 339 LEU A C 1
ATOM 2626 O O . LEU A 1 339 ? -8.929 -2.109 -5.636 1.00 95.56 339 LEU A O 1
ATOM 2630 N N . SER A 1 340 ? -8.236 -4.221 -6.099 1.00 94.19 340 SER A N 1
ATOM 2631 C CA . SER A 1 340 ? -9.579 -4.801 -6.092 1.00 94.19 340 SER A CA 1
ATOM 2632 C C . SER A 1 340 ? -10.279 -4.582 -4.747 1.00 94.19 340 SER A C 1
ATOM 2634 O O . SER A 1 340 ? -9.697 -4.774 -3.677 1.00 94.19 340 SER A O 1
ATOM 2636 N N . LYS A 1 341 ? -11.562 -4.212 -4.795 1.00 93.94 341 LYS A N 1
ATOM 2637 C CA . LYS A 1 341 ? -12.392 -4.046 -3.590 1.00 93.94 341 LYS A CA 1
ATOM 2638 C C . LYS A 1 341 ? -12.729 -5.372 -2.930 1.00 93.94 341 LYS A C 1
ATOM 2640 O O . LYS A 1 341 ? -12.957 -5.393 -1.730 1.00 93.94 341 LYS A O 1
ATOM 2645 N N . GLU A 1 342 ? -12.660 -6.469 -3.675 1.00 93.81 342 GLU A N 1
ATOM 2646 C CA . GLU A 1 342 ? -12.778 -7.819 -3.125 1.00 93.81 342 GLU A CA 1
ATOM 2647 C C . GLU A 1 342 ? -11.601 -8.136 -2.195 1.00 93.81 342 GLU A C 1
ATOM 2649 O O . GLU A 1 342 ? -11.792 -8.725 -1.138 1.00 93.81 342 GLU A O 1
ATOM 2654 N N . VAL A 1 343 ? -10.388 -7.679 -2.535 1.00 95.69 343 VAL A N 1
ATOM 2655 C CA . VAL A 1 343 ? -9.193 -7.861 -1.693 1.00 95.69 343 VAL A CA 1
ATOM 2656 C C . VAL A 1 343 ? -9.321 -7.064 -0.393 1.00 95.69 343 VAL A C 1
ATOM 2658 O O . VAL A 1 343 ? -8.985 -7.573 0.675 1.00 95.69 343 VAL A O 1
ATOM 2661 N N . VAL A 1 344 ? -9.852 -5.838 -0.467 1.00 97.12 344 VAL A N 1
ATOM 2662 C CA . VAL A 1 344 ? -10.145 -5.015 0.720 1.00 97.12 344 VAL A CA 1
ATOM 2663 C C . VAL A 1 344 ? -11.227 -5.673 1.578 1.00 97.12 344 VAL A C 1
ATOM 2665 O O . VAL A 1 344 ? -11.025 -5.849 2.778 1.00 97.12 344 VAL A O 1
ATOM 2668 N N . GLN A 1 345 ? -12.335 -6.097 0.967 1.00 96.12 345 GLN A N 1
ATOM 2669 C CA . GLN A 1 345 ? -13.445 -6.735 1.673 1.00 96.12 345 GLN A CA 1
ATOM 2670 C C . GLN A 1 345 ? -13.015 -8.042 2.350 1.00 96.12 345 GLN A C 1
ATOM 2672 O O . GLN A 1 345 ? -13.278 -8.212 3.534 1.00 96.12 345 GLN A O 1
ATOM 2677 N N . ARG A 1 346 ? -12.252 -8.902 1.660 1.00 97.00 346 ARG A N 1
ATOM 2678 C CA . ARG A 1 346 ? -11.694 -10.147 2.218 1.00 97.00 346 ARG A CA 1
ATOM 2679 C C . ARG A 1 346 ? -10.921 -9.901 3.516 1.00 97.00 346 ARG A C 1
ATOM 2681 O O . ARG A 1 346 ? -11.045 -10.673 4.464 1.00 97.00 346 ARG A O 1
ATOM 2688 N N . ARG A 1 347 ? -10.117 -8.833 3.573 1.00 97.69 347 ARG A N 1
ATOM 2689 C CA . ARG A 1 347 ? -9.372 -8.472 4.788 1.00 97.69 347 ARG A CA 1
ATOM 2690 C C . ARG A 1 347 ? -10.288 -7.931 5.885 1.00 97.69 347 ARG A C 1
ATOM 2692 O O . ARG A 1 347 ? -10.095 -8.279 7.046 1.00 97.69 347 ARG A O 1
ATOM 2699 N N . LEU A 1 348 ? -11.265 -7.098 5.538 1.00 97.94 348 LEU A N 1
ATOM 2700 C CA . LEU A 1 348 ? -12.237 -6.583 6.505 1.00 97.94 348 LEU A CA 1
ATOM 2701 C C . LEU A 1 348 ? -13.054 -7.719 7.130 1.00 97.94 348 LEU A C 1
ATOM 2703 O O . LEU A 1 348 ? -13.209 -7.748 8.347 1.00 97.94 348 LEU A O 1
ATOM 2707 N N . ASP A 1 349 ? -13.495 -8.688 6.329 1.00 97.50 349 ASP A N 1
ATOM 2708 C CA . ASP A 1 349 ? -14.227 -9.864 6.806 1.00 97.50 349 ASP A CA 1
ATOM 2709 C C . ASP A 1 349 ? -13.375 -10.700 7.770 1.00 97.50 349 ASP A C 1
ATOM 2711 O O . ASP A 1 349 ? -13.868 -11.140 8.810 1.00 97.50 349 ASP A O 1
ATOM 2715 N N . LEU A 1 350 ? -12.077 -10.859 7.477 1.00 97.94 350 LEU A N 1
ATOM 2716 C CA . LEU A 1 350 ? -11.123 -11.507 8.380 1.00 97.94 350 LEU A CA 1
ATOM 2717 C C . LEU A 1 350 ? -11.043 -10.772 9.727 1.00 97.94 350 LEU A C 1
ATOM 2719 O O . LEU A 1 350 ? -11.141 -11.400 10.774 1.00 97.94 350 LEU A O 1
ATOM 2723 N N . MET A 1 351 ? -10.914 -9.444 9.702 1.00 98.25 351 MET A N 1
ATOM 2724 C CA . MET A 1 351 ? -10.832 -8.612 10.908 1.00 98.25 351 MET A CA 1
ATOM 2725 C C . MET A 1 351 ? -12.129 -8.640 11.731 1.00 98.25 351 MET A C 1
ATOM 2727 O O . MET A 1 351 ? -12.086 -8.686 12.960 1.00 98.25 351 MET A O 1
ATOM 2731 N N . VAL A 1 352 ? -13.290 -8.666 11.070 1.00 98.25 352 VAL A N 1
ATOM 2732 C CA . VAL A 1 352 ? -14.589 -8.859 11.736 1.00 98.25 352 VAL A CA 1
ATOM 2733 C C . VAL A 1 352 ? -14.648 -10.234 12.401 1.00 98.25 352 VAL A C 1
ATOM 2735 O O . VAL A 1 352 ? -15.046 -10.338 13.560 1.00 98.25 352 VAL A O 1
ATOM 2738 N N . ALA A 1 353 ? -14.201 -11.285 11.709 1.00 97.94 353 ALA A N 1
ATOM 2739 C CA . ALA A 1 353 ? -14.131 -12.634 12.267 1.00 97.94 353 ALA A CA 1
ATOM 2740 C C . ALA A 1 353 ? -13.133 -12.752 13.439 1.00 97.94 353 ALA A C 1
ATOM 2742 O O . ALA A 1 353 ? -13.319 -13.590 14.318 1.00 97.94 353 ALA A O 1
ATOM 2743 N N . GLU A 1 354 ? -12.111 -11.892 13.499 1.00 97.56 354 GLU A N 1
ATOM 2744 C CA . GLU A 1 354 ? -11.186 -11.759 14.639 1.00 97.56 354 GLU A CA 1
ATOM 2745 C C . GLU A 1 354 ? -11.816 -11.059 15.864 1.00 97.56 354 GLU A C 1
ATOM 2747 O O . GLU A 1 354 ? -11.241 -11.070 16.961 1.00 97.56 354 GLU A O 1
ATOM 2752 N N . GLY A 1 355 ? -13.009 -10.478 15.698 1.00 97.06 355 GLY A N 1
ATOM 2753 C CA . GLY A 1 355 ? -13.780 -9.811 16.747 1.00 97.06 355 GLY A CA 1
ATOM 2754 C C . GLY A 1 355 ? -13.665 -8.286 16.760 1.00 97.06 355 GLY A C 1
ATOM 2755 O O . GLY A 1 355 ? -14.039 -7.676 17.760 1.00 97.06 355 GLY A O 1
ATOM 2756 N N . ILE A 1 356 ? -13.153 -7.666 15.690 1.00 98.62 356 ILE A N 1
ATOM 2757 C CA . ILE A 1 356 ? -13.118 -6.203 15.552 1.00 98.62 356 ILE A CA 1
ATOM 2758 C C . ILE A 1 356 ? -14.497 -5.704 15.115 1.00 98.62 356 ILE A C 1
ATOM 2760 O O . ILE A 1 356 ? -15.059 -6.164 14.120 1.00 98.62 356 ILE A O 1
ATOM 2764 N N . GLU A 1 357 ? -15.034 -4.731 15.845 1.00 98.38 357 GLU A N 1
ATOM 2765 C CA . GLU A 1 357 ? -16.305 -4.086 15.521 1.00 98.38 357 GLU A CA 1
ATOM 2766 C C . GLU A 1 357 ? -16.061 -2.872 14.620 1.00 98.38 357 GLU A C 1
ATOM 2768 O O . GLU A 1 357 ? -15.217 -2.029 14.915 1.00 98.38 357 GLU A O 1
ATOM 2773 N N . PHE A 1 358 ? -16.822 -2.742 13.535 1.00 98.38 358 PHE A N 1
ATOM 2774 C CA . PHE A 1 358 ? -16.809 -1.551 12.685 1.00 98.38 358 PHE A CA 1
ATOM 2775 C C . PHE A 1 358 ? -18.127 -0.805 12.849 1.00 98.38 358 PHE A C 1
ATOM 2777 O O . PHE A 1 358 ? -19.174 -1.401 12.685 1.00 98.38 358 PHE A O 1
ATOM 2784 N N . ARG A 1 359 ? -18.112 0.499 13.109 1.00 97.69 359 ARG A N 1
ATOM 2785 C CA . ARG A 1 359 ? -19.306 1.354 13.149 1.00 97.69 359 ARG A CA 1
ATOM 2786 C C . ARG A 1 359 ? -19.235 2.362 12.013 1.00 97.69 359 ARG A C 1
ATOM 2788 O O . ARG A 1 359 ? -18.543 3.370 12.111 1.00 97.69 359 ARG A O 1
ATOM 2795 N N . CYS A 1 360 ? -19.903 2.035 10.912 1.00 96.88 360 CYS A N 1
ATOM 2796 C CA . CYS A 1 360 ? -19.943 2.855 9.698 1.00 96.88 360 CYS A CA 1
ATOM 2797 C C . CYS A 1 360 ? -21.081 3.884 9.755 1.00 96.88 360 CYS A C 1
ATOM 2799 O O . CYS A 1 360 ? -22.043 3.701 10.496 1.00 96.88 360 CYS A O 1
ATOM 2801 N N . ASN A 1 361 ? -21.017 4.915 8.910 1.00 96.69 361 ASN A N 1
ATOM 2802 C CA . ASN A 1 361 ? -21.924 6.072 8.929 1.00 96.69 361 ASN A CA 1
ATOM 2803 C C . ASN A 1 361 ? -21.931 6.820 10.273 1.00 96.69 361 ASN A C 1
ATOM 2805 O O . ASN A 1 361 ? -22.965 7.342 10.680 1.00 96.69 361 ASN A O 1
ATOM 2809 N N . VAL A 1 362 ? -20.792 6.856 10.969 1.00 96.56 362 VAL A N 1
ATOM 2810 C CA . VAL A 1 362 ? -20.641 7.583 12.233 1.00 96.56 362 VAL A CA 1
ATOM 2811 C C . VAL A 1 362 ? -19.529 8.611 12.096 1.00 96.56 362 VAL A C 1
ATOM 2813 O O . VAL A 1 362 ? -18.343 8.280 12.028 1.00 96.56 362 VAL A O 1
ATOM 2816 N N . HIS A 1 363 ? -19.903 9.884 12.067 1.00 96.50 363 HIS A N 1
ATOM 2817 C CA . HIS A 1 363 ? -18.976 11.000 12.027 1.00 96.50 363 HIS A CA 1
ATOM 2818 C C . HIS A 1 363 ? -18.695 11.512 13.443 1.00 96.50 363 HIS A C 1
ATOM 2820 O O . HIS A 1 363 ? -19.448 12.304 14.013 1.00 96.50 363 HIS A O 1
ATOM 2826 N N . ILE A 1 364 ? -17.547 11.124 14.000 1.00 96.19 364 ILE A N 1
ATOM 2827 C CA . ILE A 1 364 ? -17.075 11.656 15.286 1.00 96.19 364 ILE A CA 1
ATOM 2828 C C . ILE A 1 364 ? -16.888 13.181 15.191 1.00 96.19 364 ILE A C 1
ATOM 2830 O O . ILE A 1 364 ? -16.357 13.693 14.205 1.00 96.19 364 ILE A O 1
ATOM 2834 N N . GLY A 1 365 ? -17.384 13.907 16.191 1.00 93.56 365 GLY A N 1
ATOM 2835 C CA . GLY A 1 365 ? -17.470 15.369 16.230 1.00 93.56 365 GLY A CA 1
ATOM 2836 C C . GLY A 1 365 ? -18.717 15.967 15.564 1.00 93.56 365 GLY A C 1
ATOM 2837 O O . GLY A 1 365 ? -18.869 17.185 15.581 1.00 93.56 365 GLY A O 1
ATOM 2838 N N . LYS A 1 366 ? -19.594 15.143 14.968 1.00 94.44 366 LYS A N 1
ATOM 2839 C CA . LYS A 1 366 ? -20.919 15.559 14.468 1.00 94.44 366 LYS A CA 1
ATOM 2840 C C . LYS A 1 366 ? -22.037 14.698 15.048 1.00 94.44 366 LYS A C 1
ATOM 2842 O O . LYS A 1 366 ? -22.935 15.232 15.684 1.00 94.44 366 LYS A O 1
ATOM 2847 N N . ASP A 1 367 ? -21.949 13.385 14.849 1.00 93.62 367 ASP A N 1
ATOM 2848 C CA . ASP A 1 367 ? -22.964 12.424 15.300 1.00 93.62 367 ASP A CA 1
ATOM 2849 C C . ASP A 1 367 ? -22.687 11.945 16.731 1.00 93.62 367 ASP A C 1
ATOM 2851 O O . ASP A 1 367 ? -23.602 11.748 17.523 1.00 93.62 367 ASP A O 1
ATOM 2855 N N . VAL A 1 368 ? -21.404 11.772 17.068 1.00 93.62 368 VAL A N 1
ATOM 2856 C CA . VAL A 1 368 ? -20.929 11.356 18.396 1.00 93.62 368 VAL A CA 1
ATOM 2857 C C . VAL A 1 368 ? -19.827 12.304 18.842 1.00 93.62 368 VAL A C 1
ATOM 2859 O O . VAL A 1 368 ? -18.863 12.531 18.107 1.00 93.62 368 VAL A O 1
ATOM 2862 N N . GLN A 1 369 ? -19.941 12.842 20.053 1.00 94.00 369 GLN A N 1
ATOM 2863 C CA . GLN A 1 369 ? -18.951 13.772 20.593 1.00 94.00 369 GLN A CA 1
ATOM 2864 C C . GLN A 1 369 ? -17.703 13.038 21.092 1.00 94.00 369 GLN A C 1
ATOM 2866 O O . GLN A 1 369 ? -17.792 11.957 21.668 1.00 94.00 369 GLN A O 1
ATOM 2871 N N . GLY A 1 370 ? -16.525 13.648 20.924 1.00 90.94 370 GLY A N 1
ATOM 2872 C CA . GLY A 1 370 ? -15.260 13.060 21.389 1.00 90.94 370 GLY A CA 1
ATOM 2873 C C . GLY A 1 370 ? -15.248 12.769 22.895 1.00 90.94 370 GLY A C 1
ATOM 2874 O O . GLY A 1 370 ? -14.791 11.710 23.310 1.00 90.94 370 GLY A O 1
ATOM 2875 N N . SER A 1 371 ? -15.869 13.640 23.696 1.00 93.75 371 SER A N 1
ATOM 2876 C CA . SER A 1 371 ? -16.008 13.469 25.151 1.00 93.75 371 SER A CA 1
ATOM 2877 C C . SER A 1 371 ? -16.844 12.251 25.557 1.00 93.75 371 SER A C 1
ATOM 2879 O O . SER A 1 371 ? -16.727 11.771 26.682 1.00 93.75 371 SER A O 1
ATOM 2881 N N . GLN A 1 372 ? -17.698 11.739 24.667 1.00 94.75 372 GLN A N 1
ATOM 2882 C CA . GLN A 1 372 ? -18.405 10.483 24.894 1.00 94.75 372 GLN A CA 1
ATOM 2883 C C . GLN A 1 372 ? -17.458 9.290 24.719 1.00 94.75 372 GLN A C 1
ATOM 2885 O O . GLN A 1 372 ? -17.464 8.383 25.547 1.00 94.75 372 GLN A O 1
ATOM 2890 N N . LEU A 1 373 ? -16.593 9.318 23.697 1.00 94.88 373 LEU A N 1
ATOM 2891 C CA . LEU A 1 373 ? -15.597 8.265 23.485 1.00 94.88 373 LEU A CA 1
ATOM 2892 C C . LEU A 1 373 ? -14.614 8.170 24.657 1.00 94.88 373 LEU A C 1
ATOM 2894 O O . LEU A 1 373 ? -14.310 7.068 25.095 1.00 94.88 373 LEU A O 1
ATOM 2898 N N . GLU A 1 374 ? -14.179 9.307 25.202 1.00 94.19 374 GLU A N 1
ATOM 2899 C CA . GLU A 1 374 ? -13.298 9.351 26.381 1.00 94.19 374 GLU A CA 1
ATOM 2900 C C . GLU A 1 374 ? -13.924 8.718 27.632 1.00 94.19 374 GLU A C 1
ATOM 2902 O O . GLU A 1 374 ? -13.209 8.195 28.481 1.00 94.19 374 GLU A O 1
ATOM 2907 N N . LYS A 1 375 ? -15.256 8.752 27.760 1.00 96.06 375 LYS A N 1
ATOM 2908 C CA . LYS A 1 375 ? -15.971 8.134 28.888 1.00 96.06 375 LYS A CA 1
ATOM 2909 C C . LYS A 1 375 ? -16.210 6.639 28.689 1.00 96.06 375 LYS A C 1
ATOM 2911 O O . LYS A 1 375 ? -16.270 5.898 29.664 1.00 96.06 375 LYS A O 1
ATOM 2916 N N . GLU A 1 376 ? -16.416 6.205 27.447 1.00 96.56 376 GLU A N 1
ATOM 2917 C CA . GLU A 1 376 ? -16.819 4.830 27.120 1.00 96.56 376 GLU A CA 1
ATOM 2918 C C . GLU A 1 376 ? -15.649 3.879 26.830 1.00 96.56 376 GLU A C 1
ATOM 2920 O O . GLU A 1 376 ? -15.827 2.657 26.899 1.00 96.56 376 GLU A O 1
ATOM 2925 N N . TYR A 1 377 ? -14.482 4.418 26.472 1.00 98.19 377 TYR A N 1
ATOM 2926 C CA . TYR A 1 377 ? -13.309 3.655 26.053 1.00 98.19 377 TYR A CA 1
ATOM 2927 C C . TYR A 1 377 ? -12.096 4.019 26.907 1.00 98.19 377 TYR A C 1
ATOM 2929 O O . TYR A 1 377 ? -11.895 5.175 27.261 1.00 98.19 377 TYR A O 1
ATOM 2937 N N . ASP A 1 378 ? -11.249 3.031 27.195 1.00 98.31 378 ASP A N 1
ATOM 2938 C CA . ASP A 1 378 ? -10.003 3.236 27.939 1.00 98.31 378 ASP A CA 1
ATOM 2939 C C . ASP A 1 378 ? -8.960 4.018 27.122 1.00 98.31 378 ASP A C 1
ATOM 2941 O O . ASP A 1 378 ? -8.069 4.648 27.687 1.00 98.31 378 ASP A O 1
ATOM 2945 N N . ALA A 1 379 ? -9.037 3.951 25.789 1.00 98.00 379 ALA A N 1
ATOM 2946 C CA . ALA A 1 379 ? -8.172 4.698 24.886 1.00 98.00 379 ALA A CA 1
ATOM 2947 C C . ALA A 1 379 ? -8.891 5.043 23.576 1.00 98.00 379 ALA A C 1
ATOM 2949 O O . ALA A 1 379 ? -9.741 4.290 23.092 1.00 98.00 379 ALA A O 1
ATOM 2950 N N . VAL A 1 380 ? -8.492 6.164 22.972 1.00 98.06 380 VAL A N 1
ATOM 2951 C CA . VAL A 1 380 ? -8.994 6.630 21.675 1.00 98.06 380 VAL A CA 1
ATOM 2952 C C . VAL A 1 380 ? -7.815 6.929 20.753 1.00 98.06 380 VAL A C 1
ATOM 2954 O O . VAL A 1 380 ? -6.887 7.640 21.136 1.00 98.06 380 VAL A O 1
ATOM 2957 N N . LEU A 1 381 ? -7.853 6.407 19.527 1.00 98.06 381 LEU A N 1
ATOM 2958 C CA . LEU A 1 381 ? -6.844 6.655 18.499 1.00 98.06 381 LEU A CA 1
ATOM 2959 C C . LEU A 1 381 ? -7.462 7.369 17.293 1.00 98.06 381 LEU A C 1
ATOM 2961 O O . LEU A 1 381 ? -8.394 6.859 16.672 1.00 98.06 381 LEU A O 1
ATOM 2965 N N . PHE A 1 382 ? -6.901 8.514 16.905 1.00 97.06 382 PHE A N 1
ATOM 2966 C CA . PHE A 1 382 ? -7.325 9.249 15.712 1.00 97.06 382 PHE A CA 1
ATOM 2967 C C . PHE A 1 382 ? -6.487 8.865 14.487 1.00 97.06 382 PHE A C 1
ATOM 2969 O O . PHE A 1 382 ? -5.278 9.074 14.446 1.00 97.06 382 PHE A O 1
ATOM 2976 N N . THR A 1 383 ? -7.151 8.339 13.459 1.00 97.62 383 THR A N 1
ATOM 2977 C CA . THR A 1 383 ? -6.562 7.919 12.172 1.00 97.62 383 THR A CA 1
ATOM 2978 C C . THR A 1 383 ? -7.399 8.411 10.984 1.00 97.62 383 THR A C 1
ATOM 2980 O O . THR A 1 383 ? -7.621 7.712 9.996 1.00 97.62 383 THR A O 1
ATOM 2983 N N . THR A 1 384 ? -7.877 9.651 11.076 1.00 95.88 384 THR A N 1
ATOM 2984 C CA . THR A 1 384 ? -8.837 10.265 10.141 1.00 95.88 384 THR A CA 1
ATOM 2985 C C . THR A 1 384 ? -8.251 10.620 8.770 1.00 95.88 384 THR A C 1
ATOM 2987 O O . THR A 1 384 ? -9.003 10.845 7.820 1.00 95.88 384 THR A O 1
ATOM 2990 N N . GLY A 1 385 ? -6.922 10.633 8.639 1.00 95.44 385 GLY A N 1
ATOM 2991 C CA . GLY A 1 385 ? -6.223 10.985 7.403 1.00 95.44 385 GLY A CA 1
ATOM 2992 C C . GLY A 1 385 ? -6.353 12.468 7.026 1.00 95.44 385 GLY A C 1
ATOM 2993 O O . GLY A 1 385 ? -6.850 13.287 7.794 1.00 95.44 385 GLY A O 1
ATOM 2994 N N . ALA A 1 386 ? -5.889 12.820 5.824 1.00 94.00 386 ALA A N 1
ATOM 2995 C CA . ALA A 1 386 ? -5.917 14.187 5.302 1.00 94.00 386 ALA A CA 1
ATOM 2996 C C . ALA A 1 386 ? -6.913 14.294 4.141 1.00 94.00 386 ALA A C 1
ATOM 2998 O O . ALA A 1 386 ? -6.594 13.949 3.005 1.00 94.00 386 ALA A O 1
ATOM 2999 N N . THR A 1 387 ? -8.138 14.741 4.429 1.00 88.38 387 THR A N 1
ATOM 3000 C CA . THR A 1 387 ? -9.222 14.791 3.427 1.00 88.38 387 THR A CA 1
ATOM 3001 C C . THR A 1 387 ? -9.487 16.186 2.877 1.00 88.38 387 THR A C 1
ATOM 3003 O O . THR A 1 387 ? -10.324 16.333 1.994 1.00 88.38 387 THR A O 1
ATOM 3006 N N . TRP A 1 388 ? -8.809 17.205 3.407 1.00 90.62 388 TRP A N 1
ATOM 3007 C CA . TRP A 1 388 ? -8.929 18.575 2.926 1.00 90.62 388 TRP A CA 1
ATOM 3008 C C . TRP A 1 388 ? -8.120 18.742 1.631 1.00 90.62 388 TRP A C 1
ATOM 3010 O O . TRP A 1 388 ? -6.896 18.570 1.665 1.00 90.62 388 TRP A O 1
ATOM 3020 N N . PRO A 1 389 ? -8.760 19.034 0.485 1.00 91.94 389 PRO A N 1
ATOM 3021 C CA . PRO A 1 389 ? -8.038 19.231 -0.762 1.00 91.94 389 PRO A CA 1
ATOM 3022 C C . PRO A 1 389 ? -7.261 20.552 -0.741 1.00 91.94 389 PRO A C 1
ATOM 3024 O O . PRO A 1 389 ? -7.635 21.510 -0.068 1.00 91.94 389 PRO A O 1
ATOM 3027 N N . ARG A 1 390 ? -6.171 20.616 -1.509 1.00 92.12 390 ARG A N 1
ATOM 3028 C CA . ARG A 1 390 ? -5.476 21.880 -1.779 1.00 92.12 390 ARG A CA 1
ATOM 3029 C C . ARG A 1 390 ? -6.119 22.529 -2.992 1.00 92.12 390 ARG A C 1
ATOM 3031 O O . ARG A 1 390 ? -6.193 21.885 -4.037 1.00 92.12 390 ARG A O 1
ATOM 3038 N N . ASP A 1 391 ? -6.571 23.766 -2.837 1.00 92.94 391 ASP A N 1
ATOM 3039 C CA . ASP A 1 391 ? -7.225 24.506 -3.910 1.00 92.94 391 ASP A CA 1
ATOM 3040 C C . ASP A 1 391 ? -6.304 25.553 -4.541 1.00 92.94 391 ASP A C 1
ATOM 3042 O O . ASP A 1 391 ? -5.409 26.085 -3.882 1.00 92.94 391 ASP A O 1
ATOM 3046 N N . LEU A 1 392 ? -6.531 25.837 -5.822 1.00 91.81 392 LEU A N 1
ATOM 3047 C CA . LEU A 1 392 ? -5.827 26.866 -6.580 1.00 91.81 392 LEU A CA 1
ATOM 3048 C C . LEU A 1 392 ? -6.798 28.007 -6.878 1.00 91.81 392 LEU A C 1
ATOM 3050 O O . LEU A 1 392 ? -7.738 27.839 -7.654 1.00 91.81 392 LEU A O 1
ATOM 3054 N N . ASN A 1 393 ? -6.555 29.169 -6.271 1.00 91.44 393 ASN A N 1
ATOM 3055 C CA . ASN A 1 393 ? -7.369 30.361 -6.483 1.00 91.44 393 ASN A CA 1
ATOM 3056 C C . ASN A 1 393 ? -6.950 31.061 -7.785 1.00 91.44 393 ASN A C 1
ATOM 3058 O O . ASN A 1 393 ? -6.046 31.896 -7.791 1.00 91.44 393 ASN A O 1
ATOM 3062 N N . LEU A 1 394 ? -7.565 30.658 -8.896 1.00 94.25 394 LEU A N 1
ATOM 3063 C CA . LEU A 1 394 ? -7.308 31.177 -10.239 1.00 94.25 394 LEU A CA 1
ATOM 3064 C C . LEU A 1 394 ? -8.618 31.693 -10.857 1.00 94.25 394 LEU A C 1
ATOM 3066 O O . LEU A 1 394 ? -9.689 31.175 -10.525 1.00 94.25 394 LEU A O 1
ATOM 3070 N N . PRO A 1 395 ? -8.570 32.669 -11.783 1.00 96.44 395 PRO A N 1
ATOM 3071 C CA . PRO A 1 395 ? -9.752 33.073 -12.535 1.00 96.44 395 PRO A CA 1
ATOM 3072 C C . PRO A 1 395 ? -10.441 31.861 -13.169 1.00 96.44 395 PRO A C 1
ATOM 3074 O O . PRO A 1 395 ? -9.773 30.964 -13.681 1.00 96.44 395 PRO A O 1
ATOM 3077 N N . ASN A 1 396 ? -11.776 31.848 -13.151 1.00 95.19 396 ASN A N 1
ATOM 3078 C CA . ASN A 1 396 ? -12.604 30.760 -13.680 1.00 95.19 396 ASN A CA 1
ATOM 3079 C C . ASN A 1 396 ? -12.508 29.415 -12.922 1.00 95.19 396 ASN A C 1
ATOM 3081 O O . ASN A 1 396 ? -12.968 28.395 -13.437 1.00 95.19 396 ASN A O 1
ATOM 3085 N N . ARG A 1 397 ? -11.974 29.391 -11.689 1.00 93.12 397 ARG A N 1
ATOM 3086 C CA . ARG A 1 397 ? -11.910 28.183 -10.843 1.00 93.12 397 ARG A CA 1
ATOM 3087 C C . ARG A 1 397 ? -13.279 27.539 -10.568 1.00 93.12 397 ARG A C 1
ATOM 3089 O O . ARG A 1 397 ? -13.340 26.324 -10.374 1.00 93.12 397 ARG A O 1
ATOM 3096 N N . ASP A 1 398 ? -14.356 28.317 -10.610 1.00 92.19 398 ASP A N 1
ATOM 3097 C CA . ASP A 1 398 ? -15.726 27.864 -10.323 1.00 92.19 398 ASP A CA 1
ATOM 3098 C C . ASP A 1 398 ? -16.483 27.335 -11.559 1.00 92.19 398 ASP A C 1
ATOM 3100 O O . ASP A 1 398 ? -17.671 27.009 -11.475 1.00 92.19 398 ASP A O 1
ATOM 3104 N N . LEU A 1 399 ? -15.832 27.253 -12.729 1.00 95.31 399 LEU A N 1
ATOM 3105 C CA . LEU A 1 399 ? -16.467 26.724 -13.939 1.00 95.31 399 LEU A CA 1
ATOM 3106 C C . LEU A 1 399 ? -16.862 25.245 -13.789 1.00 95.31 399 LEU A C 1
ATOM 3108 O O . LEU A 1 399 ? -16.157 24.427 -13.193 1.00 95.31 399 LEU A O 1
ATOM 3112 N N . LYS A 1 400 ? -17.987 24.879 -14.420 1.00 95.00 400 LYS A N 1
ATOM 3113 C CA . LYS A 1 400 ? -18.468 23.491 -14.479 1.00 95.00 400 LYS A CA 1
ATOM 3114 C C . LYS A 1 400 ? -17.433 22.591 -15.165 1.00 95.00 400 LYS A C 1
ATOM 3116 O O . LYS A 1 400 ? -16.962 22.909 -16.251 1.00 95.00 400 LYS A O 1
ATOM 3121 N N . GLY A 1 401 ? -17.143 21.442 -14.554 1.00 92.56 401 GLY A N 1
ATOM 3122 C CA . GLY A 1 401 ? -16.164 20.461 -15.042 1.00 92.56 401 GLY A CA 1
ATOM 3123 C C . GLY A 1 401 ? -14.830 20.473 -14.288 1.00 92.56 401 GLY A C 1
ATOM 3124 O O . GLY A 1 401 ? -14.025 19.563 -14.479 1.00 92.56 401 GLY A O 1
ATOM 3125 N N . ILE A 1 402 ? -14.606 21.447 -13.401 1.00 93.69 402 ILE A N 1
ATOM 3126 C CA . ILE A 1 402 ? -13.451 21.475 -12.497 1.00 93.69 402 ILE A CA 1
ATOM 3127 C C . ILE A 1 402 ? -13.850 20.808 -11.177 1.00 93.69 402 ILE A C 1
ATOM 3129 O O . ILE A 1 402 ? -14.688 21.324 -10.443 1.00 93.69 402 ILE A O 1
ATOM 3133 N N . HIS A 1 403 ? -13.241 19.663 -10.867 1.00 92.56 403 HIS A N 1
ATOM 3134 C CA . HIS A 1 403 ? -13.548 18.872 -9.671 1.00 92.56 403 HIS A CA 1
ATOM 3135 C C . HIS A 1 403 ? -12.290 18.577 -8.861 1.00 92.56 403 HIS A C 1
ATOM 3137 O O . HIS A 1 403 ? -11.203 18.387 -9.416 1.00 92.56 403 HIS A O 1
ATOM 3143 N N . PHE A 1 404 ? -12.446 18.429 -7.546 1.00 93.94 404 PHE A N 1
ATOM 3144 C CA . PHE A 1 404 ? -11.390 17.824 -6.744 1.00 93.94 404 PHE A CA 1
ATOM 3145 C C . PHE A 1 404 ? -11.284 16.328 -7.043 1.00 93.94 404 PHE A C 1
ATOM 3147 O O . PHE A 1 404 ? -12.284 15.635 -7.239 1.00 93.94 404 PHE A O 1
ATOM 3154 N N . ALA A 1 405 ? -10.061 15.797 -7.004 1.00 93.62 405 ALA A N 1
ATOM 3155 C CA . ALA A 1 405 ? -9.817 14.386 -7.295 1.00 93.62 405 ALA A CA 1
ATOM 3156 C C . ALA A 1 405 ? -10.671 13.450 -6.423 1.00 93.62 405 ALA A C 1
ATOM 3158 O O . ALA A 1 405 ? -11.240 12.490 -6.933 1.00 93.62 405 ALA A O 1
ATOM 3159 N N . MET A 1 406 ? -10.801 13.740 -5.124 1.00 92.75 406 MET A N 1
ATOM 3160 C CA . MET A 1 406 ? -11.573 12.891 -4.210 1.00 92.75 406 MET A CA 1
ATOM 3161 C C . MET A 1 406 ? -13.078 12.921 -4.478 1.00 92.75 406 MET A C 1
ATOM 3163 O O . MET A 1 406 ? -13.713 11.880 -4.357 1.00 92.75 406 MET A O 1
ATOM 3167 N N . GLU A 1 407 ? -13.633 14.055 -4.908 1.00 92.00 407 GLU A N 1
ATOM 3168 C CA . GLU A 1 407 ? -15.043 14.160 -5.306 1.00 92.00 407 GLU A CA 1
ATOM 3169 C C . GLU A 1 407 ? -15.339 13.227 -6.489 1.00 92.00 407 GLU A C 1
ATOM 3171 O O . GLU A 1 407 ? -16.264 12.413 -6.447 1.00 92.00 407 GLU A O 1
ATOM 3176 N N . PHE A 1 408 ? -14.485 13.278 -7.515 1.00 93.50 408 PHE A N 1
ATOM 3177 C CA . PHE A 1 408 ? -14.615 12.436 -8.698 1.00 93.50 408 PHE A CA 1
ATOM 3178 C C . PHE A 1 408 ? -14.384 10.948 -8.391 1.00 93.50 408 PHE A C 1
ATOM 3180 O O . PHE A 1 408 ? -15.173 10.086 -8.792 1.00 93.50 408 PHE A O 1
ATOM 3187 N N . LEU A 1 409 ? -13.300 10.628 -7.677 1.00 93.69 409 LEU A N 1
ATOM 3188 C CA . LEU A 1 409 ? -12.911 9.249 -7.381 1.00 93.69 409 LEU A CA 1
ATOM 3189 C C . LEU A 1 409 ? -13.939 8.554 -6.490 1.00 93.69 409 LEU A C 1
ATOM 3191 O O . LEU A 1 409 ? -14.348 7.435 -6.804 1.00 93.69 409 LEU A O 1
ATOM 3195 N N . GLU A 1 410 ? -14.403 9.218 -5.432 1.00 92.38 410 GLU A N 1
ATOM 3196 C CA . GLU A 1 410 ? -15.376 8.646 -4.506 1.00 92.38 410 GLU A CA 1
ATOM 3197 C C . GLU A 1 410 ? -16.714 8.375 -5.203 1.00 92.38 410 GLU A C 1
ATOM 3199 O O . GLU A 1 410 ? -17.263 7.275 -5.078 1.00 92.38 410 GLU A O 1
ATOM 3204 N N . ALA A 1 411 ? -17.211 9.329 -6.000 1.00 92.31 411 ALA A N 1
ATOM 3205 C CA . ALA A 1 411 ? -18.431 9.150 -6.784 1.00 92.31 411 ALA A CA 1
ATOM 3206 C C . ALA A 1 411 ? -18.306 7.978 -7.774 1.00 92.31 411 ALA A C 1
ATOM 3208 O O . ALA A 1 411 ? -19.209 7.139 -7.873 1.00 92.31 411 ALA A O 1
ATOM 3209 N N . SER A 1 412 ? -17.164 7.876 -8.461 1.00 92.12 412 SER A N 1
ATOM 3210 C CA . SER A 1 412 ? -16.869 6.785 -9.393 1.00 92.12 412 SER A CA 1
ATOM 3211 C C . SER A 1 412 ? -16.831 5.422 -8.692 1.00 92.12 412 SER A C 1
ATOM 3213 O O . SER A 1 412 ? -17.518 4.488 -9.118 1.00 92.12 412 SER A O 1
ATOM 3215 N N . GLN A 1 413 ? -16.116 5.302 -7.566 1.00 91.38 413 GLN A N 1
ATOM 3216 C CA . GLN A 1 413 ? -16.054 4.047 -6.809 1.00 91.38 413 GLN A CA 1
ATOM 3217 C C . GLN A 1 413 ? -17.429 3.652 -6.253 1.00 91.38 413 GLN A C 1
ATOM 3219 O O . GLN A 1 413 ? -17.833 2.497 -6.394 1.00 91.38 413 GLN A O 1
ATOM 3224 N N . LYS A 1 414 ? -18.199 4.598 -5.694 1.00 90.19 414 LYS A N 1
ATOM 3225 C CA . LYS A 1 414 ? -19.573 4.342 -5.223 1.00 90.19 414 LYS A CA 1
ATOM 3226 C C . LYS A 1 414 ? -20.471 3.823 -6.347 1.00 90.19 414 LYS A C 1
ATOM 3228 O O . LYS A 1 414 ? -21.234 2.882 -6.131 1.00 90.19 414 LYS A O 1
ATOM 3233 N N . LYS A 1 415 ? -20.367 4.391 -7.553 1.00 89.44 415 LYS A N 1
ATOM 3234 C CA . LYS A 1 415 ? -21.122 3.926 -8.725 1.00 89.44 415 LYS A CA 1
ATOM 3235 C C . LYS A 1 415 ? -20.730 2.501 -9.120 1.00 89.44 415 LYS A C 1
ATOM 3237 O O . LYS A 1 415 ? -21.612 1.662 -9.287 1.00 89.44 415 LYS A O 1
ATOM 3242 N N . LEU A 1 416 ? -19.434 2.204 -9.218 1.00 86.81 416 LEU A N 1
ATOM 3243 C CA . LEU A 1 416 ? -18.944 0.868 -9.585 1.00 86.81 416 LEU A CA 1
ATOM 3244 C C . LEU A 1 416 ? -19.397 -0.210 -8.594 1.00 86.81 416 LEU A C 1
ATOM 3246 O O . LEU A 1 416 ? -19.864 -1.269 -9.015 1.00 86.81 416 LEU A O 1
ATOM 3250 N N . LEU A 1 417 ? -19.338 0.099 -7.296 1.00 83.12 417 LEU A N 1
ATOM 3251 C CA . LEU A 1 417 ? -19.764 -0.794 -6.218 1.00 83.12 417 LEU A CA 1
ATOM 3252 C C . LEU A 1 417 ? -21.271 -1.083 -6.224 1.00 83.12 417 LEU A C 1
ATOM 3254 O O . LEU A 1 417 ? -21.677 -2.149 -5.769 1.00 83.12 417 LEU A O 1
ATOM 3258 N N . ARG A 1 418 ? -22.098 -0.153 -6.720 1.00 77.12 418 ARG A N 1
ATOM 3259 C CA . ARG A 1 418 ? -23.548 -0.357 -6.880 1.00 77.12 418 ARG A CA 1
ATOM 3260 C C . ARG A 1 418 ? -23.880 -1.193 -8.114 1.00 77.12 418 ARG A C 1
ATOM 3262 O O . ARG A 1 418 ? -24.721 -2.076 -8.030 1.00 77.12 418 ARG A O 1
ATOM 3269 N N . VAL A 1 419 ? -23.234 -0.907 -9.246 1.00 60.66 419 VAL A N 1
ATOM 3270 C CA . VAL A 1 419 ? -23.575 -1.499 -10.552 1.00 60.66 419 VAL A CA 1
ATOM 3271 C C . VAL A 1 419 ? -23.168 -2.967 -10.654 1.00 60.66 419 VAL A C 1
ATOM 3273 O O . VAL A 1 419 ? -23.910 -3.763 -11.212 1.00 60.66 419 VAL A O 1
ATOM 3276 N N . HIS A 1 420 ? -22.003 -3.340 -10.125 1.00 54.50 420 HIS A N 1
ATOM 3277 C CA . HIS A 1 420 ? -21.457 -4.679 -10.363 1.00 54.50 420 HIS A CA 1
ATOM 3278 C C . HIS A 1 420 ? -21.814 -5.698 -9.277 1.00 54.50 420 HIS A C 1
ATOM 3280 O O . HIS A 1 420 ? -21.317 -6.816 -9.326 1.00 54.50 420 HIS A O 1
ATOM 3286 N N . GLY A 1 421 ? -22.612 -5.326 -8.267 1.00 52.31 421 GLY A N 1
ATOM 3287 C CA . GLY A 1 421 ? -22.954 -6.232 -7.164 1.00 52.31 421 GLY A CA 1
ATOM 3288 C C . GLY A 1 421 ? -21.735 -6.837 -6.449 1.00 52.31 421 GLY A C 1
ATOM 3289 O O . GLY A 1 421 ? -21.895 -7.820 -5.736 1.00 52.31 421 GLY A O 1
ATOM 3290 N N . LEU A 1 422 ? -20.535 -6.255 -6.623 1.00 47.16 422 LEU A N 1
ATOM 3291 C CA . LEU A 1 422 ? -19.235 -6.819 -6.213 1.00 47.16 422 LEU A CA 1
ATOM 3292 C C . LEU A 1 422 ? -19.110 -7.034 -4.701 1.00 47.16 422 LEU A C 1
ATOM 3294 O O . LEU A 1 422 ? -18.121 -7.588 -4.239 1.00 47.16 422 LEU A O 1
ATOM 3298 N N . ILE A 1 423 ? -20.094 -6.579 -3.925 1.00 48.03 423 ILE A N 1
ATOM 3299 C CA . ILE A 1 423 ? -20.227 -6.860 -2.501 1.00 48.03 423 ILE A CA 1
ATOM 3300 C C . ILE A 1 423 ? -21.725 -7.053 -2.231 1.00 48.03 423 ILE A C 1
ATOM 3302 O O . ILE A 1 423 ? -22.499 -6.091 -2.243 1.00 48.03 423 ILE A O 1
ATOM 3306 N N . GLY A 1 424 ? -22.140 -8.311 -2.066 1.00 38.81 424 GLY A N 1
ATOM 3307 C CA . GLY A 1 424 ? -23.512 -8.689 -1.746 1.00 38.81 424 GLY A CA 1
ATOM 3308 C C . GLY A 1 424 ? -23.909 -8.202 -0.357 1.00 38.81 424 GLY A C 1
ATOM 3309 O O . GLY A 1 424 ? -23.248 -8.531 0.619 1.00 38.81 424 GLY A O 1
ATOM 3310 N N . SER A 1 425 ? -25.023 -7.465 -0.282 1.00 37.91 425 SER A N 1
ATOM 3311 C CA . SER A 1 425 ? -25.615 -6.872 0.929 1.00 37.91 425 SER A CA 1
ATOM 3312 C C . SER A 1 425 ? -24.669 -5.983 1.751 1.00 37.91 425 SER A C 1
ATOM 3314 O O . SER A 1 425 ? -23.453 -6.124 1.754 1.00 37.91 425 SER A O 1
ATOM 3316 N N . ARG A 1 426 ? -25.234 -5.000 2.458 1.00 43.12 426 ARG A N 1
ATOM 3317 C CA . ARG A 1 426 ? -24.496 -4.272 3.500 1.00 43.12 426 ARG A CA 1
ATOM 3318 C C . ARG A 1 426 ? -23.771 -5.312 4.359 1.00 43.12 426 ARG A C 1
ATOM 3320 O O . ARG A 1 426 ? -24.409 -6.325 4.666 1.00 43.12 426 ARG A O 1
ATOM 3327 N N . PRO A 1 427 ? -22.496 -5.106 4.730 1.00 38.03 427 PRO A N 1
ATOM 3328 C CA . PRO A 1 427 ? -21.876 -6.019 5.671 1.00 38.03 427 PRO A CA 1
ATOM 3329 C C . PRO A 1 427 ? -22.842 -6.129 6.853 1.00 38.03 427 PRO A C 1
ATOM 3331 O O . PRO A 1 427 ? -23.405 -5.114 7.282 1.00 38.03 427 PRO A O 1
ATOM 3334 N N . ARG A 1 428 ? -23.121 -7.355 7.318 1.00 36.88 428 ARG A N 1
ATOM 3335 C CA . ARG A 1 428 ? -23.826 -7.593 8.588 1.00 36.88 428 ARG A CA 1
ATOM 3336 C C . ARG A 1 428 ? -22.905 -7.151 9.728 1.00 36.88 428 ARG A C 1
ATOM 3338 O O . ARG A 1 428 ? -22.526 -7.926 10.594 1.00 36.88 428 ARG A O 1
ATOM 3345 N N . VAL A 1 429 ? -22.493 -5.895 9.674 1.00 38.38 429 VAL A N 1
ATOM 3346 C CA . VAL A 1 429 ? -22.015 -5.125 10.792 1.00 38.38 429 VAL A CA 1
ATOM 3347 C C . VAL A 1 429 ? -23.215 -5.076 11.714 1.00 38.38 429 VAL A C 1
ATOM 3349 O O . VAL A 1 429 ? -24.270 -4.572 11.322 1.00 38.38 429 VAL A O 1
ATOM 3352 N N . ARG A 1 430 ? -23.095 -5.701 12.884 1.00 32.44 430 ARG A N 1
ATOM 3353 C CA . ARG A 1 430 ? -24.071 -5.488 13.948 1.00 32.44 430 ARG A CA 1
ATOM 3354 C C . ARG A 1 430 ? -24.177 -3.974 14.146 1.00 32.44 430 ARG A C 1
ATOM 3356 O O . ARG A 1 430 ? -23.169 -3.344 14.454 1.00 32.44 430 ARG A O 1
ATOM 3363 N N . MET A 1 431 ? -25.354 -3.432 13.830 1.00 32.28 431 MET A N 1
ATOM 3364 C CA . MET A 1 431 ? -25.750 -2.077 14.214 1.00 32.28 431 MET A CA 1
ATOM 3365 C C . MET A 1 431 ? -25.729 -1.948 15.729 1.00 32.28 431 MET A C 1
ATOM 3367 O O . MET A 1 431 ? -26.074 -2.958 16.391 1.00 32.28 431 MET A O 1
#

InterPro domains:
  IPR002489 Glutamate synthase, alpha subunit, C-terminal [PF01493] (1-92)
  IPR009051 Alpha-helical ferredoxin [G3DSA:1.10.1060.10] (118-292)
  IPR023753 FAD/NAD(P)-binding domain [PF07992] (293-404)
  IPR028261 Dihydroprymidine dehydrogenase domain II [PF14691] (169-279)
  IPR036188 FAD/NAD(P)-binding domain superfamily [G3DSA:3.50.50.60] (293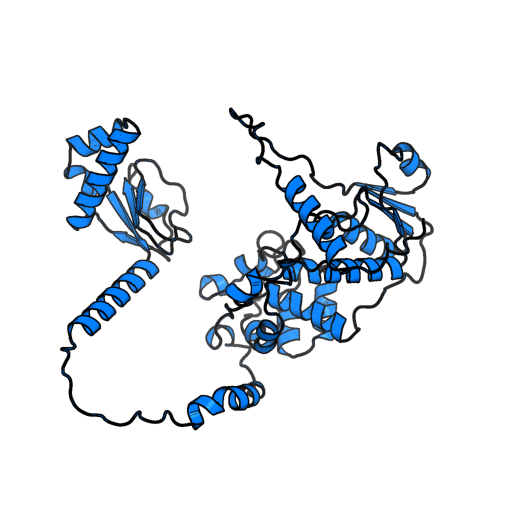-421)
  IPR036485 Glutamate synthase, alpha subunit, C-terminal domain superfamily [G3DSA:2.160.20.60] (1-111)
  IPR036485 Glutamate synthase, alpha subunit, C-terminal domain superfamily [SSF69336] (1-101)
  IPR051394 Glutamate Synthase [PTHR43100] (1-418)

Secondary structure (DSSP, 8-state):
-EEEEEEE-SPPPTTBTTT--EEEEEEE-TTS-HHHHB-TTTEEEEES-SHHHHHHHHHHHHHHHHHH--HHHHHHHHTTTGGGGGEEEEEEHHHHHHHHHHHHHHHHHHT---------------HHHHHHHHHHHHHHTTS---STTHHHHSPPP---B--HHHHTS--S-SB-HHHHHHTHHHHHHT----SS-GGG-TTTS-TT---HHHHHHHHHTT-HHHHHHHHHTT-S-HHHHHHH---HHHHT-GGGGTSPPP-HHHHHHHHHHHHHHTT-------SS--S-EEEEE--SHHHHHHHHHHHHTT-EEEEEESSSSS-THHHHTS-TTTS-HHHHHHHHHHHHHTT-EEEES--BTTTB-HHHHHHH-SEEEE------PPP---TTTTSTT---HHHHHHHHHHHHHHHT--S-SS-----

Organism: Anopheles darlingi (NCBI:txid43151)

Radius of gyration: 28.98 Å; chains: 1; bounding box: 58×69×90 Å